Protein AF-0000000080981346 (afdb_homodimer)

InterPro domains:
  IPR002475 Bcl2-like [PS50062] (67-164)
  IPR026298 Bcl-2 family [PR01862] (96-108)
  IPR026298 Bcl-2 family [PR01862] (110-138)
  IPR026298 Bcl-2 family [PR01862] (139-163)
  IPR026298 Bcl-2 family [PTHR11256] (14-175)
  IPR026298 Bcl-2 family [cd06845] (30-168)
  IPR036834 Bcl-2-like superfamily [G3DSA:1.10.437.10] (8-171)
  IPR036834 Bcl-2-like superfamily [SSF56854] (4-158)
  IPR046371 Bcl-2, Bcl-2 homology region 1-3 [PF00452] (67-162)
  IPR046371 Bcl-2, Bcl-2 homology region 1-3 [SM00337] (67-162)

Structure (mmCIF, N/CA/C/O backbone):
data_AF-0000000080981346-model_v1
#
loop_
_entity.id
_entity.type
_entity.pdbx_description
1 polymer 'Bcl-2 Bcl-2 homology region 1-3 domain-containing protein'
#
loop_
_atom_site.group_PDB
_atom_site.id
_atom_site.type_symbol
_atom_site.label_atom_id
_atom_site.label_alt_id
_atom_site.label_comp_id
_atom_site.label_asym_id
_atom_site.label_entity_id
_atom_site.label_seq_id
_atom_site.pdbx_PDB_ins_code
_atom_site.Cartn_x
_atom_site.Cartn_y
_atom_site.Cartn_z
_atom_site.occupancy
_atom_site.B_iso_or_equiv
_atom_site.auth_seq_id
_atom_site.auth_comp_id
_atom_site.auth_asym_id
_atom_site.auth_atom_id
_atom_site.pdbx_PDB_model_num
ATOM 1 N N . MET A 1 1 ? -25.859 -46.781 -29.719 1 29.83 1 MET A N 1
ATOM 2 C CA . MET A 1 1 ? -26.188 -45.375 -29.547 1 29.83 1 MET A CA 1
ATOM 3 C C . MET A 1 1 ? -25.188 -44.688 -28.625 1 29.83 1 MET A C 1
ATOM 5 O O . MET A 1 1 ? -25 -45.125 -27.484 1 29.83 1 MET A O 1
ATOM 9 N N . ALA A 1 2 ? -24.062 -43.969 -29.141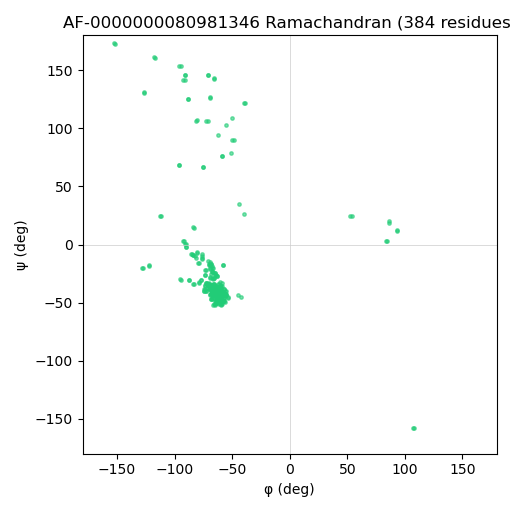 1 31.8 2 ALA A N 1
ATOM 10 C CA . ALA A 1 2 ? -22.859 -43.438 -28.5 1 31.8 2 ALA A CA 1
ATOM 11 C C . ALA A 1 2 ? -23.203 -42.375 -27.453 1 31.8 2 ALA A C 1
ATOM 13 O O . ALA A 1 2 ? -24.016 -41.5 -27.703 1 31.8 2 ALA A O 1
ATOM 14 N N . ALA A 1 3 ? -23.312 -42.719 -26.297 1 41.5 3 ALA A N 1
ATOM 15 C CA . ALA A 1 3 ? -23.734 -41.906 -25.172 1 41.5 3 ALA A CA 1
ATOM 16 C C . ALA A 1 3 ? -23.141 -40.5 -25.266 1 41.5 3 ALA A C 1
ATOM 18 O O . ALA A 1 3 ? -22.031 -40.312 -25.75 1 41.5 3 ALA A O 1
ATOM 19 N N . PRO A 1 4 ? -23.906 -39.5 -25.297 1 40.03 4 PRO A N 1
ATOM 20 C CA . PRO A 1 4 ? -23.531 -38.094 -25.516 1 40.03 4 PRO A CA 1
ATOM 21 C C . PRO A 1 4 ? -22.219 -37.719 -24.828 1 40.03 4 PRO A C 1
ATOM 23 O O . PRO A 1 4 ? -21.844 -38.344 -23.844 1 40.03 4 PRO A O 1
ATOM 26 N N . SER A 1 5 ? -21.141 -37.25 -25.391 1 39.91 5 SER A N 1
ATOM 27 C CA . SER A 1 5 ? -19.781 -36.812 -25.109 1 39.91 5 SER A CA 1
ATOM 28 C C . SER A 1 5 ? -19.734 -35.812 -23.969 1 39.91 5 SER A C 1
ATOM 30 O O . SER A 1 5 ? -20.5 -34.844 -23.969 1 39.91 5 SER A O 1
ATOM 32 N N . GLY A 1 6 ? -19.594 -35.969 -22.609 1 39.38 6 GLY A N 1
ATOM 33 C CA . GLY A 1 6 ? -19.641 -35.406 -21.266 1 39.38 6 GLY A CA 1
ATOM 34 C C . GLY A 1 6 ? -18.969 -34.031 -21.188 1 39.38 6 GLY A C 1
ATOM 35 O O . GLY A 1 6 ? -17.812 -33.938 -20.75 1 39.38 6 GLY A O 1
ATOM 36 N N . GLY A 1 7 ? -18.875 -33.031 -22 1 45.25 7 GLY A N 1
ATOM 37 C CA . GLY A 1 7 ? -18.5 -31.656 -22.219 1 45.25 7 GLY A CA 1
ATOM 38 C C . GLY A 1 7 ? -18.922 -30.75 -21.078 1 45.25 7 GLY A C 1
ATOM 39 O O . GLY A 1 7 ? -18.406 -29.625 -20.953 1 45.25 7 GLY A O 1
ATOM 40 N N . GLY A 1 8 ? -20.062 -30.75 -20.5 1 48.53 8 GLY A N 1
ATOM 41 C CA . GLY A 1 8 ? -20.703 -29.984 -19.453 1 48.53 8 GLY A CA 1
ATOM 42 C C . GLY A 1 8 ? -19.938 -30 -18.141 1 48.53 8 GLY A C 1
ATOM 43 O O . GLY A 1 8 ? -19.938 -29.031 -17.391 1 48.53 8 GLY A O 1
ATOM 44 N N . ASP A 1 9 ? -19.438 -31.094 -17.672 1 51.78 9 ASP A N 1
ATOM 45 C CA . ASP A 1 9 ? -18.734 -31.438 -16.438 1 51.78 9 ASP A CA 1
ATOM 46 C C . ASP A 1 9 ? -17.359 -30.766 -16.391 1 51.78 9 ASP A C 1
ATOM 48 O O . ASP A 1 9 ? -16.828 -30.5 -15.312 1 51.78 9 ASP A O 1
ATOM 52 N N . THR A 1 10 ? -16.859 -30.453 -17.609 1 58.56 10 THR A N 1
ATOM 53 C CA . THR A 1 10 ? -15.547 -29.812 -17.688 1 58.56 10 THR A CA 1
ATOM 54 C C . THR A 1 10 ? -15.609 -28.375 -17.172 1 58.56 10 THR A C 1
ATOM 56 O O . THR A 1 10 ? -14.672 -27.906 -16.531 1 58.56 10 THR A O 1
ATOM 59 N N . GLY A 1 11 ? -16.797 -27.734 -17.406 1 58.47 11 GLY A N 1
ATOM 60 C CA . GLY A 1 11 ? -16.969 -26.359 -16.953 1 58.47 11 GLY A CA 1
ATOM 61 C C . GLY A 1 11 ? -16.984 -26.234 -15.445 1 58.47 11 GLY A C 1
ATOM 62 O O . GLY A 1 11 ? -16.297 -25.375 -14.883 1 58.47 11 GLY A O 1
ATOM 63 N N . ILE A 1 12 ? -17.859 -27.078 -14.906 1 62.56 12 ILE A N 1
ATOM 64 C CA . ILE A 1 12 ? -17.938 -27.094 -13.445 1 62.56 12 ILE A CA 1
ATOM 65 C C . ILE A 1 12 ? -16.594 -27.453 -12.852 1 62.56 12 ILE A C 1
ATOM 67 O O . ILE A 1 12 ? -16.141 -26.859 -11.875 1 62.56 12 ILE A O 1
ATOM 71 N N . GLY A 1 13 ? -16.047 -28.328 -13.664 1 79.38 13 GLY A N 1
ATOM 72 C CA . GLY A 1 13 ? -14.734 -28.766 -13.211 1 79.38 13 GLY A CA 1
ATOM 73 C C . GLY A 1 13 ? -13.688 -27.672 -13.258 1 79.38 13 GLY A C 1
ATOM 74 O O . GLY A 1 13 ? -12.93 -27.5 -12.297 1 79.38 13 GLY A O 1
ATOM 75 N N . ASN A 1 14 ? -13.828 -26.906 -14.281 1 88.38 14 ASN A N 1
ATOM 76 C CA . ASN A 1 14 ? -12.867 -25.828 -14.422 1 88.38 14 ASN A CA 1
ATOM 77 C C . ASN A 1 14 ? -13.117 -24.719 -13.391 1 88.38 14 ASN A C 1
ATOM 79 O O . ASN A 1 14 ? -12.172 -24.125 -12.883 1 88.38 14 ASN A O 1
ATOM 83 N N . ASP A 1 15 ? -14.391 -24.531 -13.078 1 90.69 15 ASP A N 1
ATOM 84 C CA . ASP A 1 15 ? -14.727 -23.484 -12.109 1 90.69 15 ASP A CA 1
ATOM 85 C C . ASP A 1 15 ? -14.188 -23.844 -10.719 1 90.69 15 ASP A C 1
ATOM 87 O O . ASP A 1 15 ? -13.711 -22.969 -9.992 1 90.69 15 ASP A O 1
ATOM 91 N N . GLN A 1 16 ? -14.305 -25.031 -10.414 1 90.25 16 GLN A N 1
ATOM 92 C CA . GLN A 1 16 ? -13.805 -25.484 -9.117 1 90.25 16 GLN A CA 1
ATOM 93 C C . GLN A 1 16 ? -12.281 -25.375 -9.062 1 90.25 16 GLN A C 1
ATOM 95 O O . GLN A 1 16 ? -11.719 -25.016 -8.023 1 90.25 16 GLN A O 1
ATOM 100 N N . ILE A 1 17 ? -11.703 -25.766 -10.133 1 93.56 17 ILE A N 1
ATOM 101 C CA . ILE A 1 17 ? -10.242 -25.688 -10.219 1 93.56 17 ILE A CA 1
ATOM 102 C C . ILE A 1 17 ? -9.797 -24.234 -10.078 1 93.56 17 ILE A C 1
ATOM 104 O O . ILE A 1 17 ? -8.859 -23.938 -9.328 1 93.56 17 ILE A O 1
ATOM 108 N N . LEU A 1 18 ? -10.484 -23.344 -10.695 1 94.5 18 LEU A N 1
ATOM 109 C CA . LEU A 1 18 ? -10.133 -21.938 -10.633 1 94.5 18 LEU A CA 1
ATOM 110 C C . LEU A 1 18 ? -10.406 -21.375 -9.242 1 94.5 18 LEU A C 1
ATOM 112 O O . LEU A 1 18 ? -9.633 -20.547 -8.734 1 94.5 18 LEU A O 1
ATOM 116 N N . ALA A 1 19 ? -11.461 -21.781 -8.625 1 92.12 19 ALA A N 1
ATOM 117 C CA . ALA A 1 19 ? -11.82 -21.312 -7.289 1 92.12 19 ALA A CA 1
ATOM 118 C C . ALA A 1 19 ? -10.758 -21.703 -6.266 1 92.12 19 ALA A C 1
ATOM 120 O O . ALA A 1 19 ? -10.312 -20.875 -5.477 1 92.12 19 ALA A O 1
ATOM 121 N N . LEU A 1 20 ? -10.375 -22.891 -6.336 1 93.25 20 LEU A N 1
ATOM 122 C CA . LEU A 1 20 ? -9.352 -23.344 -5.398 1 93.25 20 LEU A CA 1
ATOM 123 C C . LEU A 1 20 ? -8.008 -22.688 -5.699 1 93.25 20 LEU A C 1
ATOM 125 O O . LEU A 1 20 ? -7.289 -22.297 -4.781 1 93.25 20 LEU A O 1
ATOM 129 N N . GLY A 1 21 ? -7.672 -22.625 -6.969 1 95.38 21 GLY A N 1
ATOM 130 C CA . GLY A 1 21 ? -6.438 -21.953 -7.324 1 95.38 21 GLY A CA 1
ATOM 131 C C . GLY A 1 21 ? -6.375 -20.516 -6.812 1 95.38 21 GLY A C 1
ATOM 132 O O . GLY A 1 21 ? -5.348 -20.094 -6.289 1 95.38 21 GLY A O 1
ATOM 133 N N . SER A 1 22 ? -7.465 -19.828 -6.945 1 94.75 22 SER A N 1
ATOM 134 C CA . SER A 1 22 ? -7.551 -18.453 -6.465 1 94.75 22 SER A CA 1
ATOM 135 C C . SER A 1 22 ? -7.406 -18.391 -4.949 1 94.75 22 SER A C 1
ATOM 137 O O . SER A 1 22 ? -6.699 -17.516 -4.426 1 94.75 22 SER A O 1
ATOM 139 N N . ALA A 1 23 ? -8.023 -19.25 -4.27 1 93.25 23 ALA A N 1
ATOM 140 C CA . ALA A 1 23 ? -7.949 -19.297 -2.812 1 93.25 23 ALA A CA 1
ATOM 141 C C . ALA A 1 23 ? -6.523 -19.578 -2.346 1 93.25 23 ALA A C 1
ATOM 143 O O . ALA A 1 23 ? -6.039 -18.969 -1.396 1 93.25 23 ALA A O 1
ATOM 144 N N . LEU A 1 24 ? -5.914 -20.516 -3.018 1 94.19 24 LEU A N 1
ATOM 145 C CA . LEU A 1 24 ? -4.543 -20.859 -2.678 1 94.19 24 LEU A CA 1
ATOM 146 C C . LEU A 1 24 ? -3.604 -19.688 -2.908 1 94.19 24 LEU A C 1
ATOM 148 O O . LEU A 1 24 ? -2.773 -19.375 -2.051 1 94.19 24 LEU A O 1
ATOM 152 N N . LEU A 1 25 ? -3.762 -19.109 -4.066 1 96.06 25 LEU A N 1
ATOM 153 C CA . LEU A 1 25 ? -2.91 -17.953 -4.387 1 96.06 25 LEU A CA 1
ATOM 154 C C . LEU A 1 25 ? -3.178 -16.797 -3.432 1 96.06 25 LEU A C 1
ATOM 156 O O . LEU A 1 25 ? -2.242 -16.141 -2.969 1 96.06 25 LEU A O 1
ATOM 160 N N . ASN A 1 26 ? -4.426 -16.531 -3.066 1 93.62 26 ASN A N 1
ATOM 161 C CA . ASN A 1 26 ? -4.777 -15.492 -2.102 1 93.62 26 ASN A CA 1
ATOM 162 C C . ASN A 1 26 ? -4.109 -15.734 -0.75 1 93.62 26 ASN A C 1
ATOM 164 O O . ASN A 1 26 ? -3.514 -14.828 -0.176 1 93.62 26 ASN A O 1
ATOM 168 N N . ASN A 1 27 ? -4.238 -16.906 -0.321 1 91.25 27 ASN A N 1
ATOM 169 C CA . ASN A 1 27 ? -3.631 -17.25 0.957 1 91.25 27 ASN A CA 1
ATOM 170 C C . ASN A 1 27 ? -2.111 -17.125 0.911 1 91.25 27 ASN A C 1
ATOM 172 O O . ASN A 1 27 ? -1.499 -16.625 1.855 1 91.25 27 ASN A O 1
ATOM 176 N N . PHE A 1 28 ? -1.567 -17.578 -0.151 1 94.75 28 PHE A N 1
ATOM 177 C CA . PHE A 1 28 ? -0.125 -17.516 -0.352 1 94.75 28 PHE A CA 1
ATOM 178 C C . PHE A 1 28 ? 0.363 -16.078 -0.313 1 94.75 28 PHE A C 1
ATOM 180 O O . PHE A 1 28 ? 1.269 -15.742 0.454 1 94.75 28 PHE A O 1
ATOM 187 N N . VAL A 1 29 ? -0.275 -15.281 -1.095 1 94.19 29 VAL A N 1
ATOM 188 C CA . VAL A 1 29 ? 0.107 -13.875 -1.229 1 94.19 29 VAL A CA 1
ATOM 189 C C . VAL A 1 29 ? -0.124 -13.148 0.095 1 94.19 29 VAL A C 1
ATOM 191 O O . VAL A 1 29 ? 0.737 -12.391 0.554 1 94.19 29 VAL A O 1
ATOM 194 N N . TYR A 1 30 ? -1.231 -13.438 0.677 1 89.81 30 TYR A N 1
ATOM 195 C CA . TYR A 1 30 ? -1.577 -12.758 1.924 1 89.81 30 TYR A CA 1
ATOM 196 C C . TYR A 1 30 ? -0.531 -13.031 2.998 1 89.81 30 TYR A C 1
ATOM 198 O O . TYR A 1 30 ? -0.042 -12.102 3.645 1 89.81 30 TYR A O 1
ATOM 206 N N . GLU A 1 31 ? -0.159 -14.25 3.113 1 88.38 31 GLU A N 1
ATOM 207 C CA . GLU A 1 31 ? 0.808 -14.633 4.141 1 88.38 31 GLU A CA 1
ATOM 208 C C . GLU A 1 31 ? 2.174 -14.008 3.869 1 88.38 31 GLU A C 1
ATOM 210 O O . GLU A 1 31 ? 2.838 -13.531 4.789 1 88.38 31 GLU A O 1
ATOM 215 N N . ARG A 1 32 ? 2.48 -13.977 2.734 1 89.5 32 ARG A N 1
ATOM 216 C CA . ARG A 1 32 ? 3.799 -13.445 2.398 1 89.5 32 ARG A CA 1
ATOM 217 C C . ARG A 1 32 ? 3.836 -11.93 2.545 1 89.5 32 ARG A C 1
ATOM 219 O O . ARG A 1 32 ? 4.836 -11.367 3 1 89.5 32 ARG A O 1
ATOM 226 N N . VAL A 1 33 ? 2.775 -11.305 2.18 1 87.56 33 VAL A N 1
ATOM 227 C CA . VAL A 1 33 ? 2.674 -9.859 2.35 1 87.56 33 VAL A CA 1
ATOM 228 C C . VAL A 1 33 ? 2.713 -9.508 3.834 1 87.56 33 VAL A C 1
ATOM 230 O O . VAL A 1 33 ? 3.377 -8.547 4.234 1 87.56 33 VAL A O 1
ATOM 233 N N . ARG A 1 34 ? 2.014 -10.273 4.609 1 84.75 34 ARG A N 1
ATOM 234 C CA . ARG A 1 34 ? 1.997 -10.055 6.051 1 84.75 34 ARG A CA 1
ATOM 235 C C . ARG A 1 34 ? 3.398 -10.188 6.641 1 84.75 34 ARG A C 1
ATOM 237 O O . ARG A 1 34 ? 3.814 -9.359 7.453 1 84.75 34 ARG A O 1
ATOM 244 N N . ARG A 1 35 ? 4.141 -11.062 6.164 1 81.5 35 ARG A N 1
ATOM 245 C CA . ARG A 1 35 ? 5.496 -11.297 6.652 1 81.5 35 ARG A CA 1
ATOM 246 C C . ARG A 1 35 ? 6.434 -10.18 6.207 1 81.5 35 ARG A C 1
ATOM 248 O O . ARG A 1 35 ? 7.324 -9.766 6.953 1 81.5 35 ARG A O 1
ATOM 255 N N . HIS A 1 36 ? 6.203 -9.828 5.043 1 78.5 36 HIS A N 1
ATOM 256 C CA . HIS A 1 36 ? 7.039 -8.766 4.496 1 78.5 36 HIS A CA 1
ATOM 257 C C . HIS A 1 36 ? 6.805 -7.449 5.23 1 78.5 36 HIS A C 1
ATOM 259 O O . HIS A 1 36 ? 7.738 -6.668 5.43 1 78.5 36 HIS A O 1
ATOM 265 N N . ARG A 1 37 ? 5.594 -7.211 5.555 1 74.81 37 ARG A N 1
ATOM 266 C CA . ARG A 1 37 ? 5.219 -6.004 6.285 1 74.81 37 ARG A CA 1
ATOM 267 C C . ARG A 1 37 ? 5.918 -5.949 7.641 1 74.81 37 ARG A C 1
ATOM 269 O O . ARG A 1 37 ? 6.301 -4.871 8.102 1 74.81 37 ARG A O 1
ATOM 276 N N . ASP A 1 38 ? 6.152 -6.988 8.211 1 70.31 38 ASP A N 1
ATOM 277 C CA . ASP A 1 38 ? 6.777 -7.094 9.523 1 70.31 38 ASP A CA 1
ATOM 278 C C . ASP A 1 38 ? 8.281 -6.848 9.438 1 70.31 38 ASP A C 1
ATOM 280 O O . ASP A 1 38 ? 8.93 -6.57 10.453 1 70.31 38 ASP A O 1
ATOM 284 N N . GLY A 1 39 ? 8.719 -6.773 8.172 1 67.81 39 GLY A N 1
ATOM 285 C CA . GLY A 1 39 ? 10.156 -6.633 8.008 1 67.81 39 GLY A CA 1
ATOM 286 C C . GLY A 1 39 ? 10.609 -5.191 7.914 1 67.81 39 GLY A C 1
ATOM 287 O O . GLY A 1 39 ? 9.883 -4.336 7.406 1 67.81 39 GLY A O 1
ATOM 288 N N . ASP A 1 40 ? 11.688 -4.809 8.461 1 64.06 40 ASP A N 1
ATOM 289 C CA . ASP A 1 40 ? 12.273 -3.473 8.539 1 64.06 40 ASP A CA 1
ATOM 290 C C . ASP A 1 40 ? 12.766 -3.01 7.164 1 64.06 40 ASP A C 1
ATOM 292 O O . ASP A 1 40 ? 12.859 -1.808 6.91 1 64.06 40 ASP A O 1
ATOM 296 N N . GLY A 1 41 ? 12.953 -3.91 6.344 1 69.06 41 GLY A N 1
ATOM 297 C CA . GLY A 1 41 ? 13.539 -3.559 5.059 1 69.06 41 GLY A CA 1
ATOM 298 C C . GLY A 1 41 ? 12.633 -2.693 4.207 1 69.06 41 GLY A C 1
ATOM 299 O O . GLY A 1 41 ? 13.086 -1.729 3.586 1 69.06 41 GLY A O 1
ATOM 300 N N . ASP A 1 42 ? 11.484 -2.898 4.301 1 71.94 42 ASP A N 1
ATOM 301 C CA . ASP A 1 42 ? 10.523 -2.176 3.463 1 71.94 42 ASP A CA 1
ATOM 302 C C . ASP A 1 42 ? 10.367 -0.731 3.934 1 71.94 42 ASP A C 1
ATOM 304 O O . ASP A 1 42 ? 10.211 0.179 3.115 1 71.94 42 ASP A O 1
ATOM 308 N N . ALA A 1 43 ? 10.453 -0.571 5.168 1 74.5 43 ALA A N 1
ATOM 309 C CA . ALA A 1 43 ? 10.375 0.776 5.727 1 74.5 43 ALA A CA 1
ATOM 310 C C . ALA A 1 43 ? 11.539 1.641 5.238 1 74.5 43 ALA A C 1
ATOM 312 O O . ALA A 1 43 ? 11.352 2.816 4.918 1 74.5 43 ALA A O 1
ATOM 313 N N . GLU A 1 44 ? 12.695 1.06 5.195 1 75.38 44 GLU A N 1
ATOM 314 C CA . GLU A 1 44 ? 13.875 1.789 4.742 1 75.38 44 GLU A CA 1
ATOM 315 C C . GLU A 1 44 ? 13.75 2.182 3.273 1 75.38 44 GLU A C 1
ATOM 317 O O . GLU A 1 44 ? 14.156 3.279 2.883 1 75.38 44 GLU A O 1
ATOM 322 N N . VAL A 1 45 ? 13.203 1.349 2.617 1 74.19 45 VAL A N 1
ATOM 323 C CA . VAL A 1 45 ? 13.016 1.603 1.192 1 74.19 45 VAL A CA 1
ATOM 324 C C . VAL A 1 45 ? 12.023 2.744 0.993 1 74.19 45 VAL A C 1
ATOM 326 O O . VAL A 1 45 ? 12.258 3.646 0.187 1 74.19 45 VAL A O 1
ATOM 329 N N . THR A 1 46 ? 11 2.707 1.753 1 77.94 46 THR A N 1
ATOM 330 C CA . THR A 1 46 ? 9.984 3.756 1.667 1 77.94 46 THR A CA 1
ATOM 331 C C . THR A 1 46 ? 10.586 5.113 2.033 1 77.94 46 THR A C 1
ATOM 333 O O . THR A 1 46 ? 10.352 6.105 1.343 1 77.94 46 THR A O 1
ATOM 336 N N . ARG A 1 47 ? 11.375 5.125 3.059 1 80.25 47 ARG A N 1
ATOM 337 C CA . ARG A 1 47 ? 11.992 6.367 3.506 1 80.25 47 ARG A CA 1
ATOM 338 C C . ARG A 1 47 ? 12.906 6.938 2.43 1 80.25 47 ARG A C 1
ATOM 340 O O . ARG A 1 47 ? 12.898 8.148 2.174 1 80.25 47 ARG A O 1
ATOM 347 N N . SER A 1 48 ? 13.641 6.043 1.838 1 80.56 48 SER A N 1
ATOM 348 C CA . SER A 1 48 ? 14.562 6.465 0.79 1 80.56 48 SER A CA 1
ATOM 349 C C . SER A 1 48 ? 13.812 7.027 -0.414 1 80.56 48 SER A C 1
ATOM 351 O O . SER A 1 48 ? 14.25 8.008 -1.022 1 80.56 48 SER A O 1
ATOM 353 N N . GLN A 1 49 ? 12.742 6.465 -0.661 1 80.06 49 GLN A N 1
ATOM 354 C CA . GLN A 1 49 ? 11.953 6.879 -1.815 1 80.06 49 GLN A CA 1
ATOM 355 C C . GLN A 1 49 ? 11.281 8.227 -1.568 1 80.06 49 GLN A C 1
ATOM 357 O O . GLN A 1 49 ? 10.938 8.938 -2.514 1 80.06 49 GLN A O 1
ATOM 362 N N . LEU A 1 50 ? 11.055 8.516 -0.277 1 83.56 50 LEU A N 1
ATOM 363 C CA . LEU A 1 50 ? 10.445 9.789 0.072 1 83.56 50 LEU A CA 1
ATOM 364 C C . LEU A 1 50 ? 11.484 10.898 0.143 1 83.56 50 LEU A C 1
ATOM 366 O O . LEU A 1 50 ? 11.18 12.023 0.531 1 83.56 50 LEU A O 1
ATOM 370 N N . GLY A 1 51 ? 12.656 10.633 -0.392 1 75.56 51 GLY A N 1
ATOM 371 C CA . GLY A 1 51 ? 13.711 11.633 -0.482 1 75.56 51 GLY A CA 1
ATOM 372 C C . GLY A 1 51 ? 14.562 11.719 0.769 1 75.56 51 GLY A C 1
ATOM 373 O O . GLY A 1 51 ? 15.344 12.656 0.933 1 75.56 51 GLY A O 1
ATOM 374 N N . GLY A 1 52 ? 14.531 10.734 1.521 1 66.31 52 GLY A N 1
ATOM 375 C CA . GLY A 1 52 ? 15.398 10.734 2.688 1 66.31 52 GLY A CA 1
ATOM 376 C C . GLY A 1 52 ? 15.25 11.977 3.539 1 66.31 52 GLY A C 1
ATOM 377 O O . GLY A 1 52 ? 16.219 12.469 4.117 1 66.31 52 GLY A O 1
ATOM 378 N N . VAL A 1 53 ? 14.07 12.688 3.488 1 66.06 53 VAL A N 1
ATOM 379 C CA . VAL A 1 53 ? 13.883 13.945 4.199 1 66.06 53 VAL A CA 1
ATOM 380 C C . VAL A 1 53 ? 14.102 13.734 5.695 1 66.06 53 VAL A C 1
ATOM 382 O O . VAL A 1 53 ? 13.266 13.125 6.371 1 66.06 53 VAL A O 1
ATOM 385 N N . GLU A 1 54 ? 15.336 13.648 5.938 1 75.5 54 GLU A N 1
ATOM 386 C CA . GLU A 1 54 ? 15.68 13.484 7.348 1 75.5 54 GLU A CA 1
ATOM 387 C C . GLU A 1 54 ? 15.844 14.836 8.031 1 75.5 54 GLU A C 1
ATOM 389 O O . GLU A 1 54 ? 16.391 15.773 7.449 1 75.5 54 GLU A O 1
ATOM 394 N N . LEU A 1 55 ? 15.078 14.977 9.109 1 85.94 55 LEU A N 1
ATOM 395 C CA . LEU A 1 55 ? 15.227 16.156 9.961 1 85.94 55 LEU A CA 1
ATOM 396 C C . LEU A 1 55 ? 16.531 16.094 10.742 1 85.94 55 LEU A C 1
ATOM 398 O O . LEU A 1 55 ? 16.688 15.266 11.641 1 85.94 55 LEU A O 1
ATOM 402 N N . CYS A 1 56 ? 17.547 16.938 10.336 1 82.19 56 CYS A N 1
ATOM 403 C CA . CYS A 1 56 ? 18.875 16.891 10.945 1 82.19 56 CYS A CA 1
ATOM 404 C C . CYS A 1 56 ? 18.984 17.922 12.07 1 82.19 56 CYS A C 1
ATOM 406 O O . CYS A 1 56 ? 19.719 17.703 13.031 1 82.19 56 CYS A O 1
ATOM 408 N N . ASP A 1 57 ? 18.266 19.047 11.977 1 90.19 57 ASP A N 1
ATOM 409 C CA . ASP A 1 57 ? 18.281 20.062 13.016 1 90.19 57 ASP A CA 1
ATOM 410 C C . ASP A 1 57 ? 17.594 19.578 14.281 1 90.19 57 ASP A C 1
ATOM 412 O O . ASP A 1 57 ? 16.453 19.109 14.227 1 90.19 57 ASP A O 1
ATOM 416 N N . PRO A 1 58 ? 18.328 19.703 15.359 1 90.81 58 PRO A N 1
ATOM 417 C CA . PRO A 1 58 ? 17.766 19.234 16.625 1 90.81 58 PRO A CA 1
ATOM 418 C C . PRO A 1 58 ? 16.422 19.891 16.938 1 90.81 58 PRO A C 1
ATOM 420 O O . PRO A 1 58 ? 15.531 19.25 17.5 1 90.81 58 PRO A O 1
ATOM 423 N N . SER A 1 59 ? 16.344 21.156 16.656 1 90.62 59 SER A N 1
ATOM 424 C CA . SER A 1 59 ? 15.078 21.844 16.906 1 90.62 59 SER A CA 1
ATOM 425 C C . SER A 1 59 ? 13.945 21.234 16.078 1 90.62 59 SER A C 1
ATOM 427 O O . SER A 1 59 ? 12.82 21.094 16.562 1 90.62 59 SER A O 1
ATOM 429 N N . HIS A 1 60 ? 14.242 20.875 14.891 1 91.31 60 HIS A N 1
ATOM 430 C CA . HIS A 1 60 ? 13.25 20.266 14.016 1 91.31 60 HIS A CA 1
ATOM 431 C C . HIS A 1 60 ? 12.875 18.859 14.484 1 91.31 60 HIS A C 1
ATOM 433 O O . HIS A 1 60 ? 11.719 18.453 14.367 1 91.31 60 HIS A O 1
ATOM 439 N N . LYS A 1 61 ? 13.859 18.172 15.031 1 92.31 61 LYS A N 1
ATOM 440 C CA . LYS A 1 61 ? 13.617 16.828 15.547 1 92.31 61 LYS A CA 1
ATOM 441 C C . LYS A 1 61 ? 12.68 16.859 16.75 1 92.31 61 LYS A C 1
ATOM 443 O O . LYS A 1 61 ? 11.797 16.016 16.891 1 92.31 61 LYS A O 1
ATOM 448 N N . ARG A 1 62 ? 12.906 17.875 17.578 1 92.56 62 ARG A N 1
ATOM 449 C CA . ARG A 1 62 ? 12.039 18.031 18.734 1 92.56 62 ARG A CA 1
ATOM 450 C C . ARG A 1 62 ? 10.609 18.359 18.312 1 92.56 62 ARG A C 1
ATOM 452 O O . ARG A 1 62 ? 9.648 17.859 18.891 1 92.56 62 ARG A O 1
ATOM 459 N N . LEU A 1 63 ? 10.555 19.203 17.344 1 93.38 63 LEU A N 1
ATOM 460 C CA . LEU A 1 63 ? 9.25 19.547 16.781 1 93.38 63 LEU A CA 1
ATOM 461 C C . LEU A 1 63 ? 8.547 18.297 16.234 1 93.38 63 LEU A C 1
ATOM 463 O O . LEU A 1 63 ? 7.359 18.094 16.484 1 93.38 63 LEU A O 1
ATOM 467 N N . ALA A 1 64 ? 9.234 17.453 15.555 1 93.69 64 ALA A N 1
ATOM 468 C CA . ALA A 1 64 ? 8.711 16.219 15.008 1 93.69 64 ALA A CA 1
ATOM 469 C C . ALA A 1 64 ? 8.219 15.289 16.125 1 93.69 64 ALA A C 1
ATOM 471 O O . ALA A 1 64 ? 7.164 14.664 16 1 93.69 64 ALA A O 1
ATOM 472 N N . GLN A 1 65 ? 8.977 15.273 17.156 1 92.88 65 GLN A N 1
ATOM 473 C CA . GLN A 1 65 ? 8.602 14.445 18.297 1 92.88 65 GLN A CA 1
ATOM 474 C C . GLN A 1 65 ? 7.309 14.938 18.938 1 92.88 65 GLN A C 1
ATOM 476 O O . GLN A 1 65 ? 6.457 14.141 19.328 1 92.88 65 GLN A O 1
ATOM 481 N N . CYS A 1 66 ? 7.23 16.234 19.016 1 92.69 66 CYS A N 1
ATOM 482 C CA . CYS A 1 66 ? 6.012 16.828 19.547 1 92.69 66 CYS A CA 1
ATOM 483 C C . CYS A 1 66 ? 4.801 16.453 18.703 1 92.69 66 CYS A C 1
ATOM 485 O O . CYS A 1 66 ? 3.766 16.047 19.25 1 92.69 66 CYS A O 1
ATOM 487 N N . LEU A 1 67 ? 4.945 16.484 17.453 1 94.38 67 LEU A N 1
ATOM 488 C CA . LEU A 1 67 ? 3.865 16.125 16.547 1 94.38 67 LEU A CA 1
ATOM 489 C C . LEU A 1 67 ? 3.449 14.664 16.75 1 94.38 67 LEU A C 1
ATOM 491 O O . LEU A 1 67 ? 2.256 14.352 16.766 1 94.38 67 LEU A O 1
ATOM 495 N N . GLN A 1 68 ? 4.414 13.789 16.922 1 94.25 68 GLN A N 1
ATOM 496 C CA . GLN A 1 68 ? 4.129 12.375 17.141 1 94.25 68 GLN A CA 1
ATOM 497 C C . GLN A 1 68 ? 3.35 12.164 18.438 1 94.25 68 GLN A C 1
ATOM 499 O O . GLN A 1 68 ? 2.434 11.344 18.484 1 94.25 68 GLN A O 1
ATOM 504 N N . GLN A 1 69 ? 3.715 12.945 19.406 1 92.5 69 GLN A N 1
ATOM 505 C CA . GLN A 1 69 ? 3.025 12.836 20.688 1 92.5 69 GLN A CA 1
ATOM 506 C C . GLN A 1 69 ? 1.57 13.281 20.578 1 92.5 69 GLN A C 1
ATOM 508 O O . GLN A 1 69 ? 0.672 12.648 21.125 1 92.5 69 GLN A O 1
ATOM 513 N N . ILE A 1 70 ? 1.412 14.32 19.891 1 92.81 70 ILE A N 1
ATOM 514 C CA . ILE A 1 70 ? 0.052 14.797 19.656 1 92.81 70 ILE A CA 1
ATOM 515 C C . ILE A 1 70 ? -0.741 13.742 18.891 1 92.81 70 ILE A C 1
ATOM 517 O O . ILE A 1 70 ? -1.883 13.438 19.234 1 92.81 70 ILE A O 1
ATOM 521 N N . GLY A 1 71 ? -0.12 13.195 17.922 1 94.25 71 GLY A N 1
ATOM 522 C CA . GLY A 1 71 ? -0.75 12.117 17.172 1 94.25 71 GLY A CA 1
ATOM 523 C C . GLY A 1 71 ? -1.154 10.945 18.047 1 94.25 71 GLY A C 1
ATOM 524 O O . GLY A 1 71 ? -2.238 10.383 17.875 1 94.25 71 GLY A O 1
ATOM 525 N N . ASP A 1 72 ? -0.302 10.594 18.938 1 93 72 ASP A N 1
ATOM 526 C CA . ASP A 1 72 ? -0.601 9.508 19.875 1 93 72 ASP A CA 1
ATOM 527 C C . ASP A 1 72 ? -1.863 9.805 20.672 1 93 72 ASP A C 1
ATOM 529 O O . ASP A 1 72 ? -2.703 8.93 20.875 1 93 72 ASP A O 1
ATOM 533 N N . GLU A 1 73 ? -1.903 11.016 21.078 1 91.38 73 GLU A N 1
ATOM 534 C CA . GLU A 1 73 ? -3.072 11.422 21.859 1 91.38 73 GLU A CA 1
ATOM 535 C C . GLU A 1 73 ? -4.344 11.359 21.016 1 91.38 73 GLU A C 1
ATOM 537 O O . GLU A 1 73 ? -5.379 10.883 21.484 1 91.38 73 GLU A O 1
ATOM 542 N N . LEU A 1 74 ? -4.273 11.773 19.875 1 94.19 74 LEU A N 1
ATOM 543 C CA . LEU A 1 74 ? -5.434 11.797 18.984 1 94.19 74 LEU A CA 1
ATOM 544 C C . LEU A 1 74 ? -5.867 10.375 18.625 1 94.19 74 LEU A C 1
ATOM 546 O O . LEU A 1 74 ? -7.059 10.117 18.453 1 94.19 74 LEU A O 1
ATOM 550 N N . ASP A 1 75 ? -4.926 9.453 18.609 1 93.06 75 ASP A N 1
ATOM 551 C CA . ASP A 1 75 ? -5.227 8.047 18.328 1 93.06 75 ASP A CA 1
ATOM 552 C C . ASP A 1 75 ? -6.113 7.445 19.406 1 93.06 75 ASP A C 1
ATOM 554 O O . ASP A 1 75 ? -6.824 6.469 19.172 1 93.06 75 ASP A O 1
ATOM 558 N N . GLY A 1 76 ? -6.004 8.055 20.516 1 91.88 76 GLY A N 1
ATOM 559 C CA . GLY A 1 76 ? -6.762 7.531 21.641 1 91.88 76 GLY A CA 1
ATOM 560 C C . GLY A 1 76 ? -8.195 8.023 21.672 1 91.88 76 GLY A C 1
ATOM 561 O O . GLY A 1 76 ? -9 7.547 22.484 1 91.88 76 GLY A O 1
ATOM 562 N N . ASN A 1 77 ? -8.516 8.938 20.859 1 93.31 77 ASN A N 1
ATOM 563 C CA . ASN A 1 77 ? -9.867 9.477 20.797 1 93.31 77 ASN A CA 1
ATOM 564 C C . ASN A 1 77 ? -10.797 8.578 19.984 1 93.31 77 ASN A C 1
ATOM 566 O O . ASN A 1 77 ? -10.773 8.609 18.75 1 93.31 77 ASN A O 1
ATOM 570 N N . THR A 1 78 ? -11.719 7.836 20.578 1 92.06 78 THR A N 1
ATOM 571 C CA . THR A 1 78 ? -12.555 6.82 19.938 1 92.06 78 THR A CA 1
ATOM 572 C C . THR A 1 78 ? -13.539 7.461 18.969 1 92.06 78 THR A C 1
ATOM 574 O O . THR A 1 78 ? -13.781 6.934 17.875 1 92.06 78 THR A O 1
ATOM 577 N N . GLN A 1 79 ? -14.094 8.531 19.422 1 92.56 79 GLN A N 1
ATOM 578 C CA . GLN A 1 79 ? -15.039 9.219 18.562 1 92.56 79 GLN A CA 1
ATOM 579 C C . GLN A 1 79 ? -14.367 9.641 17.25 1 92.56 79 GLN A C 1
ATOM 581 O O . GLN A 1 79 ? -14.938 9.453 16.172 1 92.56 79 GLN A O 1
ATOM 586 N N . LEU A 1 80 ? -13.211 10.211 17.375 1 94.56 80 LEU A N 1
ATOM 587 C CA . LEU A 1 80 ? -12.461 10.664 16.203 1 94.56 80 LEU A CA 1
ATOM 588 C C . LEU A 1 80 ? -12.133 9.492 15.281 1 94.56 80 LEU A C 1
ATOM 590 O O . LEU A 1 80 ? -12.32 9.586 14.07 1 94.56 80 LEU A O 1
ATOM 594 N N . GLN A 1 81 ? -11.727 8.422 15.844 1 93.38 81 GLN A N 1
ATOM 595 C CA . GLN A 1 81 ? -11.375 7.242 15.055 1 93.38 81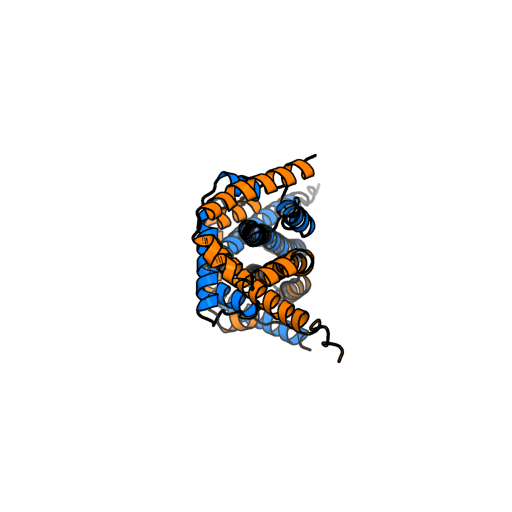 GLN A CA 1
ATOM 596 C C . GLN A 1 81 ? -12.602 6.684 14.336 1 93.38 81 GLN A C 1
ATOM 598 O O . GLN A 1 81 ? -12.508 6.242 13.195 1 93.38 81 GLN A O 1
ATOM 603 N N . GLY A 1 82 ? -13.734 6.691 15.047 1 93.25 82 GLY A N 1
ATOM 604 C CA . GLY A 1 82 ? -14.969 6.254 14.414 1 93.25 82 GLY A CA 1
ATOM 605 C C . GLY A 1 82 ? -15.305 7.043 13.172 1 93.25 82 GLY A C 1
ATOM 606 O O . GLY A 1 82 ? -15.734 6.473 12.164 1 93.25 82 GLY A O 1
ATOM 607 N N . MET A 1 83 ? -15.047 8.344 13.188 1 93.25 83 MET A N 1
ATOM 608 C CA . MET A 1 83 ? -15.344 9.203 12.047 1 93.25 83 MET A CA 1
ATOM 609 C C . MET A 1 83 ? -14.336 8.977 10.922 1 93.25 83 MET A C 1
ATOM 611 O O . MET A 1 83 ? -14.719 8.922 9.75 1 93.25 83 MET A O 1
ATOM 615 N N . LEU A 1 84 ? -13.141 8.812 11.289 1 94.12 84 LEU A N 1
ATOM 616 C CA . LEU A 1 84 ? -12.062 8.648 10.312 1 94.12 84 LEU A CA 1
ATOM 617 C C . LEU A 1 84 ? -12.242 7.359 9.523 1 94.12 84 LEU A C 1
ATOM 619 O O . LEU A 1 84 ? -11.812 7.27 8.367 1 94.12 84 LEU A O 1
ATOM 623 N N . ASN A 1 85 ? -12.93 6.406 10.164 1 90.81 85 ASN A N 1
ATOM 624 C CA . ASN A 1 85 ? -13.125 5.105 9.531 1 90.81 85 ASN A CA 1
ATOM 625 C C . ASN A 1 85 ? -14.438 5.059 8.742 1 90.81 85 ASN A C 1
ATOM 627 O O . ASN A 1 85 ? -14.742 4.047 8.109 1 90.81 85 ASN A O 1
ATOM 631 N N . ASP A 1 86 ? -15.047 6.16 8.742 1 92.44 86 ASP A N 1
ATOM 632 C CA . ASP A 1 86 ? -16.297 6.215 7.988 1 92.44 86 ASP A CA 1
ATOM 633 C C . ASP A 1 86 ? -16.031 6.031 6.492 1 92.44 86 ASP A C 1
ATOM 635 O O . ASP A 1 86 ? -15.078 6.578 5.949 1 92.44 86 ASP A O 1
ATOM 639 N N . SER A 1 87 ? -16.984 5.309 5.836 1 89.31 87 SER A N 1
ATOM 640 C CA . SER A 1 87 ? -16.828 4.984 4.422 1 89.31 87 SER A CA 1
ATOM 641 C C . SER A 1 87 ? -16.969 6.23 3.553 1 89.31 87 SER A C 1
ATOM 643 O O . SER A 1 87 ? -16.5 6.246 2.406 1 89.31 87 SER A O 1
ATOM 645 N N . ALA A 1 88 ? -17.516 7.297 4.07 1 90.12 88 ALA A 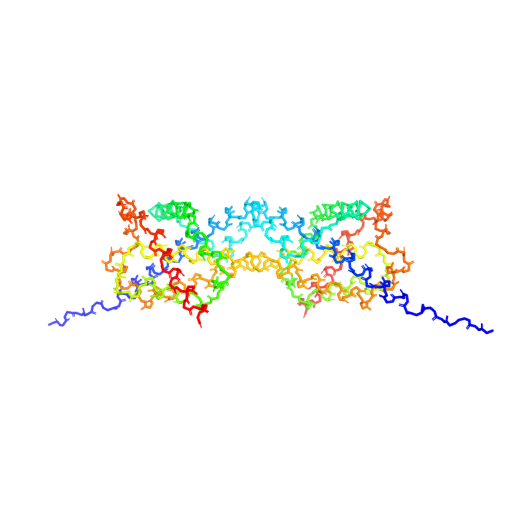N 1
ATOM 646 C CA . ALA A 1 88 ? -17.703 8.539 3.32 1 90.12 88 ALA A CA 1
ATOM 647 C C . ALA A 1 88 ? -16.359 9.258 3.129 1 90.12 88 ALA A C 1
ATOM 649 O O . ALA A 1 88 ? -16.234 10.102 2.238 1 90.12 88 ALA A O 1
ATOM 650 N N . LEU A 1 89 ? -15.438 8.977 3.926 1 92.75 89 LEU A N 1
ATOM 651 C CA . LEU A 1 89 ? -14.148 9.656 3.881 1 92.75 89 LEU A CA 1
ATOM 652 C C . LEU A 1 89 ? -13.133 8.844 3.078 1 92.75 89 LEU A C 1
ATOM 654 O O . LEU A 1 89 ? -12.125 8.391 3.621 1 92.75 89 LEU A O 1
ATOM 658 N N . GLN A 1 90 ? -13.422 8.789 1.797 1 93.44 90 GLN A N 1
ATOM 659 C CA . GLN A 1 90 ? -12.492 8.117 0.893 1 93.44 90 GLN A CA 1
ATOM 660 C C . GLN A 1 90 ? -11.211 8.922 0.715 1 93.44 90 GLN A C 1
ATOM 662 O O . GLN A 1 90 ? -11.227 10.148 0.774 1 93.44 90 GLN A O 1
ATOM 667 N N . PRO A 1 91 ? -10.164 8.188 0.565 1 94.88 91 PRO A N 1
ATOM 668 C CA . PRO A 1 91 ? -8.883 8.898 0.429 1 94.88 91 PRO A CA 1
ATOM 669 C C . PRO A 1 91 ? -8.703 9.531 -0.951 1 94.88 91 PRO A C 1
ATOM 671 O O . PRO A 1 91 ? -7.789 9.156 -1.688 1 94.88 91 PRO A O 1
ATOM 674 N N . THR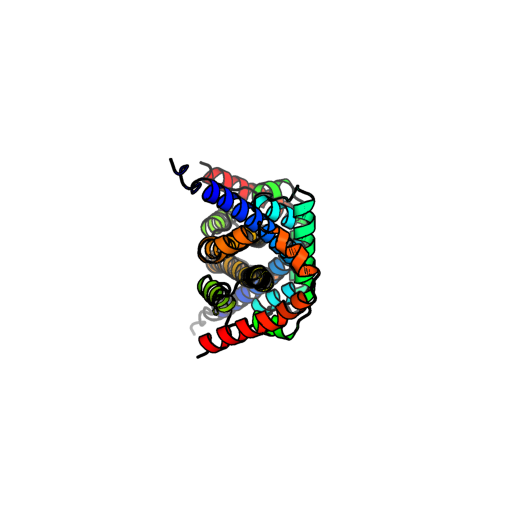 A 1 92 ? -9.5 10.477 -1.226 1 95.75 92 THR A N 1
ATOM 675 C CA . THR A 1 92 ? -9.461 11.227 -2.473 1 95.75 92 THR A CA 1
ATOM 676 C C . THR A 1 92 ? -9.148 12.695 -2.207 1 95.75 92 THR A C 1
ATOM 678 O O . THR A 1 92 ? -9.266 13.164 -1.073 1 95.75 92 THR A O 1
ATOM 681 N N . GLN A 1 93 ? -8.711 13.352 -3.211 1 97.31 93 GLN A N 1
ATOM 682 C CA . GLN A 1 93 ? -8.398 14.773 -3.082 1 97.31 93 GLN A CA 1
ATOM 683 C C . GLN A 1 93 ? -9.641 15.578 -2.707 1 97.31 93 GLN A C 1
ATOM 685 O O . GLN A 1 93 ? -9.555 16.531 -1.937 1 97.31 93 GLN A O 1
ATOM 690 N N . ASP A 1 94 ? -10.758 15.172 -3.275 1 96.75 94 ASP A N 1
ATOM 691 C CA . ASP A 1 94 ? -12.016 15.867 -3.002 1 96.75 94 ASP A CA 1
ATOM 692 C C . ASP A 1 94 ? -12.344 15.836 -1.512 1 96.75 94 ASP A C 1
ATOM 694 O O . ASP A 1 94 ? -12.664 16.875 -0.921 1 96.75 94 ASP A O 1
ATOM 698 N N . VAL A 1 95 ? -12.312 14.703 -0.941 1 96 95 VAL A N 1
ATOM 699 C CA . VAL A 1 95 ? -12.602 14.562 0.482 1 96 95 VAL A CA 1
ATOM 700 C C . VAL A 1 95 ? -11.578 15.344 1.3 1 96 95 VAL A C 1
ATOM 702 O O . VAL A 1 95 ? -11.93 16.031 2.26 1 96 95 VAL A O 1
ATOM 705 N N . PHE A 1 96 ? -10.312 15.266 0.905 1 97.94 96 PHE A N 1
ATOM 706 C CA . PHE A 1 96 ? -9.266 16 1.605 1 97.94 96 PHE A CA 1
ATOM 707 C C . PHE A 1 96 ? -9.578 17.5 1.622 1 97.94 96 PHE A C 1
ATOM 709 O O . PHE A 1 96 ? -9.516 18.141 2.674 1 97.94 96 PHE A O 1
ATOM 716 N N . MET A 1 97 ? -9.945 17.984 0.511 1 97.56 97 MET A N 1
ATOM 717 C CA . MET A 1 97 ? -10.18 19.422 0.371 1 97.56 97 MET A CA 1
ATOM 718 C C . MET A 1 97 ? -11.398 19.859 1.179 1 97.56 97 MET A C 1
ATOM 720 O O . MET A 1 97 ? -11.398 20.938 1.776 1 97.56 97 MET A O 1
ATOM 724 N N . LYS A 1 98 ? -12.375 19.047 1.155 1 97.06 98 LYS A N 1
ATOM 725 C CA . LYS A 1 98 ? -13.57 19.359 1.935 1 97.06 98 LYS A CA 1
ATOM 726 C C . LYS A 1 98 ? -13.25 19.453 3.424 1 97.06 98 LYS A C 1
ATOM 728 O O . LYS A 1 98 ? -13.703 20.359 4.109 1 97.06 98 LYS A O 1
ATOM 733 N N . VAL A 1 99 ? -12.492 18.516 3.887 1 97.69 99 VAL A N 1
ATOM 734 C CA . VAL A 1 99 ? -12.125 18.516 5.301 1 97.69 99 VAL A CA 1
ATOM 735 C C . VAL A 1 99 ? -11.211 19.703 5.605 1 97.69 99 VAL A C 1
ATOM 737 O O . VAL A 1 99 ? -11.406 20.406 6.598 1 97.69 99 VAL A O 1
ATOM 740 N N . ALA A 1 100 ? -10.172 19.938 4.738 1 98.06 100 ALA A N 1
ATOM 741 C CA . ALA A 1 100 ? -9.266 21.062 4.93 1 98.06 100 ALA A CA 1
ATOM 742 C C . ALA A 1 100 ? -10.023 22.375 4.996 1 98.06 100 ALA A C 1
ATOM 744 O O . ALA A 1 100 ? -9.781 23.203 5.887 1 98.06 100 ALA A O 1
ATOM 745 N N . ARG A 1 101 ? -10.977 22.516 4.113 1 97.56 101 ARG A N 1
ATOM 746 C CA . ARG A 1 101 ? -11.773 23.734 4.086 1 97.56 101 ARG A CA 1
ATOM 747 C C . ARG A 1 101 ? -12.609 23.875 5.355 1 97.56 101 ARG A C 1
ATOM 749 O O . ARG A 1 101 ? -12.75 24.969 5.898 1 97.56 101 ARG A O 1
ATOM 756 N N . GLU A 1 102 ? -13.148 22.766 5.781 1 97.56 102 GLU A N 1
ATOM 757 C CA . GLU A 1 102 ? -13.969 22.797 6.984 1 97.56 102 GLU A CA 1
ATOM 758 C C . GLU A 1 102 ? -13.141 23.141 8.219 1 97.56 102 GLU A C 1
ATOM 760 O O . GLU A 1 102 ? -13.625 23.812 9.125 1 97.56 102 GLU A O 1
ATOM 765 N N . ILE A 1 103 ? -11.93 22.734 8.297 1 97.69 103 ILE A N 1
ATOM 766 C CA . ILE A 1 103 ? -11.031 23.016 9.414 1 97.69 103 ILE A CA 1
ATOM 767 C C . ILE A 1 103 ? -10.844 24.516 9.555 1 97.69 103 ILE A C 1
ATOM 769 O O . ILE A 1 103 ? -10.773 25.047 10.664 1 97.69 103 ILE A O 1
ATOM 773 N N . PHE A 1 104 ? -10.766 25.188 8.414 1 97.44 104 PHE A N 1
ATOM 774 C CA . PHE A 1 104 ? -10.492 26.625 8.461 1 97.44 104 PHE A CA 1
ATOM 775 C C . PHE A 1 104 ? -11.703 27.422 7.996 1 97.44 104 PHE A C 1
ATOM 777 O O . PHE A 1 104 ? -11.562 28.547 7.508 1 97.44 104 PHE A O 1
ATOM 784 N N . SER A 1 105 ? -12.875 26.844 8.109 1 95.06 105 SER A N 1
ATOM 785 C CA . SER A 1 105 ? -14.102 27.391 7.531 1 95.06 105 SER A CA 1
ATOM 786 C C . SER A 1 105 ? -14.477 28.703 8.18 1 95.06 105 SER A C 1
ATOM 788 O O . SER A 1 105 ? -15.07 29.578 7.535 1 95.06 105 SER A O 1
ATOM 790 N N . ASP A 1 106 ? -14.125 28.922 9.43 1 94.31 106 ASP A N 1
ATOM 791 C CA . ASP A 1 106 ? -14.508 30.141 10.148 1 94.31 106 ASP A CA 1
ATOM 792 C C . ASP A 1 106 ? -13.445 31.219 9.977 1 94.31 106 ASP A C 1
ATOM 794 O O . ASP A 1 106 ? -13.531 32.281 10.609 1 94.31 106 ASP A O 1
ATOM 798 N N . GLY A 1 107 ? -12.367 31 9.266 1 92.81 107 GLY A N 1
ATOM 799 C CA . GLY A 1 107 ? -11.344 31.984 8.93 1 92.81 107 GLY A CA 1
ATOM 800 C C . GLY A 1 107 ? -10.289 32.156 10.016 1 92.81 107 GLY A C 1
ATOM 801 O O . GLY A 1 107 ? -9.438 33.031 9.93 1 92.81 107 GLY A O 1
ATOM 802 N N . LYS A 1 108 ? -10.445 31.375 10.984 1 95.31 108 LYS A N 1
ATOM 803 C CA . LYS A 1 108 ? -9.461 31.422 12.062 1 95.31 108 LYS A CA 1
ATOM 804 C C . LYS A 1 108 ? -8.32 30.438 11.828 1 95.31 108 LYS A C 1
ATOM 806 O O . LYS A 1 108 ? -8.539 29.359 11.258 1 95.31 108 LYS A O 1
ATOM 811 N N . PHE A 1 109 ? -7.125 30.953 12.305 1 95.5 109 PHE A N 1
ATOM 812 C CA . PHE A 1 109 ? -5.945 30.109 12.172 1 95.5 109 PHE A CA 1
ATOM 813 C C . PHE A 1 109 ? -5.25 29.938 13.523 1 95.5 109 PHE A C 1
ATOM 815 O O . PHE A 1 109 ? -5.09 30.906 14.266 1 95.5 109 PHE A O 1
ATOM 822 N N . ASN A 1 110 ? -4.961 28.797 13.844 1 94.94 110 ASN A N 1
ATOM 823 C CA . ASN A 1 110 ? -4.137 28.453 15 1 94.94 110 ASN A CA 1
ATOM 824 C C . ASN A 1 110 ? -3.416 27.125 14.797 1 94.94 110 ASN A C 1
ATOM 826 O O . ASN A 1 110 ? -3.686 26.406 13.836 1 94.94 110 ASN A O 1
ATOM 830 N N . TRP A 1 111 ? -2.576 26.797 15.672 1 95.69 111 TRP A N 1
ATOM 831 C CA . TRP A 1 111 ? -1.738 25.625 15.492 1 95.69 111 TRP A CA 1
ATOM 832 C C . TRP A 1 111 ? -2.555 24.344 15.664 1 95.69 111 TRP A C 1
ATOM 834 O O . TRP A 1 111 ? -2.254 23.328 15.047 1 95.69 111 TRP A O 1
ATOM 844 N N . GLY A 1 112 ? -3.609 24.391 16.578 1 95.56 112 GLY A N 1
ATOM 845 C CA . GLY A 1 112 ? -4.473 23.234 16.703 1 95.56 112 GLY A CA 1
ATOM 846 C C . GLY A 1 112 ? -5.09 22.797 15.383 1 95.56 112 GLY A C 1
ATOM 847 O O . GLY A 1 112 ? -5.125 21.609 15.062 1 95.56 112 GLY A O 1
ATOM 848 N N . ARG A 1 113 ? -5.527 23.766 14.625 1 97 113 ARG A N 1
ATOM 849 C CA . ARG A 1 113 ? -6.141 23.5 13.328 1 97 113 ARG A CA 1
ATOM 850 C C . ARG A 1 113 ? -5.109 23 12.328 1 97 113 ARG A C 1
ATOM 852 O O . ARG A 1 113 ? -5.383 22.078 11.555 1 97 113 ARG A O 1
ATOM 859 N N . VAL A 1 114 ? -3.883 23.531 12.352 1 97.25 114 VAL A N 1
ATOM 860 C CA . VAL A 1 114 ? -2.805 23.094 11.477 1 97.25 114 VAL A CA 1
ATOM 861 C C . VAL A 1 114 ? -2.426 21.656 11.797 1 97.25 114 VAL A C 1
ATOM 863 O O . VAL A 1 114 ? -2.283 20.828 10.891 1 97.25 114 VAL A O 1
ATOM 866 N N . VAL A 1 115 ? -2.354 21.328 13.062 1 97.06 115 VAL A N 1
ATOM 867 C CA . VAL A 1 115 ? -2.002 19.969 13.5 1 97.06 115 VAL A CA 1
ATOM 868 C C . VAL A 1 115 ? -3.135 19.016 13.156 1 97.06 115 VAL A C 1
ATOM 870 O O . VAL A 1 115 ? -2.889 17.859 12.773 1 97.06 115 VAL A O 1
ATOM 873 N N . ALA A 1 116 ? -4.387 19.5 13.266 1 97.38 116 ALA A N 1
ATOM 874 C CA . ALA A 1 116 ? -5.531 18.688 12.859 1 97.38 116 ALA A CA 1
ATOM 875 C C . ALA A 1 116 ? -5.453 18.312 11.383 1 97.38 116 ALA A C 1
ATOM 877 O O . ALA A 1 116 ? -5.734 17.188 11 1 97.38 116 ALA A O 1
ATOM 878 N N . LEU A 1 117 ? -5.035 19.234 10.586 1 98.12 117 LEU A N 1
ATOM 879 C CA . LEU A 1 117 ? -4.867 18.984 9.156 1 98.12 117 LEU A CA 1
ATOM 880 C C . LEU A 1 117 ? -3.781 17.953 8.906 1 98.12 117 LEU A C 1
ATOM 882 O O . LEU A 1 117 ? -3.971 17.031 8.102 1 98.12 117 LEU A O 1
ATOM 886 N N . PHE A 1 118 ? -2.611 18.062 9.602 1 98 118 PHE A N 1
ATOM 887 C CA . PHE A 1 118 ? -1.528 17.094 9.492 1 98 118 PHE A CA 1
ATOM 888 C C . PHE A 1 118 ? -2.006 15.703 9.883 1 98 118 PHE A C 1
ATOM 890 O O . PHE A 1 118 ? -1.705 14.719 9.203 1 98 118 PHE A O 1
ATOM 897 N N . TYR A 1 119 ? -2.746 15.648 10.945 1 97.56 119 TYR A N 1
ATOM 898 C CA . TYR A 1 119 ? -3.227 14.367 11.438 1 97.56 119 TYR A CA 1
ATOM 899 C C . TYR A 1 119 ? -4.211 13.742 10.453 1 97.56 119 TYR A C 1
ATOM 901 O O . TYR A 1 119 ? -4.137 12.539 10.18 1 97.56 119 TYR A O 1
ATOM 909 N N . PHE A 1 120 ? -5.055 14.555 9.961 1 98.12 120 PHE A N 1
ATOM 910 C CA . PHE A 1 120 ? -6.02 14.062 8.992 1 98.12 120 PHE A CA 1
ATOM 911 C C . PHE A 1 120 ? -5.316 13.547 7.738 1 98.12 120 PHE A C 1
ATOM 913 O O . PHE A 1 120 ? -5.668 12.492 7.207 1 98.12 120 PHE A O 1
ATOM 920 N N . ALA A 1 121 ? -4.359 14.273 7.246 1 98.06 121 ALA A N 1
ATOM 921 C CA . ALA A 1 121 ? -3.566 13.836 6.098 1 98.06 121 ALA A CA 1
ATOM 922 C C . ALA A 1 121 ? -2.932 12.477 6.352 1 98.06 121 ALA A C 1
ATOM 924 O O . ALA A 1 121 ? -2.971 11.594 5.492 1 98.06 121 ALA A O 1
ATOM 925 N N . CYS A 1 122 ? -2.414 12.32 7.52 1 97.06 122 CYS A N 1
ATOM 926 C CA . CYS A 1 122 ? -1.782 11.055 7.895 1 97.06 122 CYS A CA 1
ATOM 927 C C . CYS A 1 122 ? -2.797 9.922 7.898 1 97.06 122 CYS A C 1
ATOM 929 O O . CYS A 1 122 ? -2.529 8.844 7.363 1 97.06 122 CYS A O 1
ATOM 931 N N . ARG A 1 123 ? -3.943 10.195 8.445 1 95.81 123 ARG A N 1
ATOM 932 C CA . ARG A 1 123 ? -4.98 9.172 8.5 1 95.81 123 ARG A CA 1
ATOM 933 C C . ARG A 1 123 ? -5.48 8.82 7.105 1 95.81 123 ARG A C 1
ATOM 935 O O . ARG A 1 123 ? -5.816 7.672 6.828 1 95.81 123 ARG A O 1
ATOM 942 N N . LEU A 1 124 ? -5.551 9.82 6.344 1 96.38 124 LEU A N 1
ATOM 943 C CA . LEU A 1 124 ? -5.941 9.578 4.957 1 96.38 124 LEU A CA 1
ATOM 944 C C . LEU A 1 124 ? -4.922 8.695 4.25 1 96.38 124 LEU A C 1
ATOM 946 O O . LEU A 1 124 ? -5.293 7.824 3.459 1 96.38 124 LEU A O 1
ATOM 950 N N . VAL A 1 125 ? -3.625 8.891 4.465 1 95.38 125 VAL A N 1
ATOM 951 C CA . VAL A 1 125 ? -2.568 8.055 3.918 1 95.38 125 VAL A CA 1
ATOM 952 C C . VAL A 1 125 ? -2.779 6.605 4.352 1 95.38 125 VAL A C 1
ATOM 954 O O . VAL A 1 125 ? -2.768 5.691 3.523 1 95.38 125 VAL A O 1
ATOM 957 N N . ILE A 1 126 ? -3.012 6.43 5.613 1 93.06 126 ILE A N 1
ATOM 958 C CA . ILE A 1 126 ? -3.168 5.094 6.176 1 93.06 126 ILE A CA 1
ATOM 959 C C . ILE A 1 126 ? -4.387 4.414 5.562 1 93.06 126 ILE A C 1
ATOM 961 O O . ILE A 1 126 ? -4.316 3.258 5.145 1 93.06 126 ILE A O 1
ATOM 965 N N . LYS A 1 127 ? -5.414 5.16 5.5 1 92.81 127 LYS A N 1
ATOM 966 C CA . LYS A 1 127 ? -6.621 4.621 4.883 1 92.81 127 LYS A CA 1
ATOM 967 C C . LYS A 1 127 ? -6.375 4.246 3.426 1 92.81 127 LYS A C 1
ATOM 969 O O . LYS A 1 127 ? -6.844 3.205 2.961 1 92.81 127 LYS A O 1
ATOM 974 N N . ALA A 1 128 ? -5.707 5.094 2.744 1 93.75 128 ALA A N 1
ATOM 975 C CA . ALA A 1 128 ? -5.395 4.824 1.343 1 93.75 128 ALA A CA 1
ATOM 976 C C . ALA A 1 128 ? -4.559 3.555 1.198 1 93.75 128 ALA A C 1
ATOM 978 O O . ALA A 1 128 ? -4.809 2.74 0.307 1 93.75 128 ALA A O 1
ATOM 979 N N . ILE A 1 129 ? -3.605 3.361 2.02 1 90.25 129 ILE A N 1
ATOM 980 C CA . ILE A 1 129 ? -2.75 2.18 1.988 1 90.25 129 ILE A CA 1
ATOM 981 C C . ILE A 1 129 ? -3.586 0.931 2.25 1 90.25 129 ILE A C 1
ATOM 983 O O . ILE A 1 129 ? -3.453 -0.073 1.545 1 90.25 129 ILE A O 1
ATOM 987 N N . LEU A 1 130 ? -4.48 1.006 3.184 1 88.38 130 LEU A N 1
ATOM 988 C CA . LEU A 1 130 ? -5.289 -0.139 3.582 1 88.38 130 LEU A CA 1
ATOM 989 C C . LEU A 1 130 ? -6.277 -0.516 2.48 1 88.38 130 LEU A C 1
ATOM 991 O O . LEU A 1 130 ? -6.66 -1.681 2.357 1 88.38 130 LEU A O 1
ATOM 995 N N . THR A 1 131 ? -6.652 0.399 1.75 1 89.62 131 THR A N 1
ATOM 996 C CA . THR A 1 131 ? -7.57 0.131 0.651 1 89.62 131 THR A CA 1
ATOM 997 C C . THR A 1 131 ? -6.816 -0.36 -0.581 1 89.62 131 THR A C 1
ATOM 999 O O . THR A 1 131 ? -7.332 -1.172 -1.35 1 89.62 131 THR A O 1
ATOM 1002 N N . LYS A 1 132 ? -5.652 0.14 -0.753 1 91.75 132 LYS A N 1
ATOM 1003 C CA . LYS A 1 132 ? -4.906 -0.144 -1.977 1 91.75 132 LYS A CA 1
ATOM 1004 C C . LYS A 1 132 ? -4.305 -1.545 -1.941 1 91.75 132 LYS A C 1
ATOM 1006 O O . LYS A 1 132 ? -4.223 -2.219 -2.971 1 91.75 132 LYS A O 1
ATOM 1011 N N . VAL A 1 133 ? -3.967 -2.033 -0.812 1 90.12 133 VAL A N 1
ATOM 1012 C CA . VAL A 1 133 ? -3.266 -3.307 -0.691 1 90.12 133 VAL A CA 1
ATOM 1013 C C . VAL A 1 133 ? -4.164 -4.438 -1.184 1 90.12 133 VAL A C 1
ATOM 1015 O O . VAL A 1 133 ? -3.773 -5.215 -2.059 1 90.12 133 VAL A O 1
ATOM 1018 N N . PRO A 1 134 ? -5.438 -4.562 -0.689 1 91.75 134 PRO A N 1
ATOM 1019 C CA . PRO A 1 134 ? -6.297 -5.617 -1.228 1 91.75 134 PRO A CA 1
ATOM 1020 C C . PRO A 1 134 ? -6.566 -5.457 -2.723 1 91.75 134 PRO A C 1
ATOM 1022 O O . PRO A 1 134 ? -6.691 -6.449 -3.441 1 91.75 134 PRO A O 1
ATOM 1025 N N . ASP A 1 135 ? -6.645 -4.262 -3.174 1 93.56 135 ASP A N 1
ATOM 1026 C CA . ASP A 1 135 ? -6.875 -4 -4.59 1 93.56 135 ASP A CA 1
ATOM 1027 C C . ASP A 1 135 ? -5.73 -4.539 -5.445 1 93.56 135 ASP A C 1
ATOM 1029 O O . ASP A 1 135 ? -5.961 -5.121 -6.504 1 93.56 135 ASP A O 1
ATOM 1033 N N . ILE A 1 136 ? -4.508 -4.281 -4.992 1 94.81 136 ILE A N 1
ATOM 1034 C CA . ILE A 1 136 ? -3.33 -4.758 -5.703 1 94.81 136 ILE A CA 1
ATOM 1035 C C . ILE A 1 136 ? -3.34 -6.285 -5.758 1 94.81 136 ILE A C 1
ATOM 1037 O O . ILE A 1 136 ? -3.137 -6.875 -6.82 1 94.81 136 ILE A O 1
ATOM 1041 N N . ILE A 1 137 ? -3.631 -6.875 -4.641 1 94.56 137 ILE A N 1
ATOM 1042 C CA . ILE A 1 137 ? -3.652 -8.336 -4.543 1 94.56 137 ILE A CA 1
ATOM 1043 C C . ILE A 1 137 ? -4.691 -8.898 -5.512 1 94.56 137 ILE A C 1
ATOM 1045 O O . ILE A 1 137 ? -4.383 -9.781 -6.316 1 94.56 137 ILE A O 1
ATOM 1049 N N . ARG A 1 138 ? -5.859 -8.375 -5.504 1 94.62 138 ARG A N 1
ATOM 1050 C CA . ARG A 1 138 ? -6.949 -8.836 -6.359 1 94.62 138 ARG A CA 1
ATOM 1051 C C . ARG A 1 138 ? -6.578 -8.695 -7.832 1 94.62 138 ARG A C 1
ATOM 1053 O O . ARG A 1 138 ? -6.824 -9.609 -8.625 1 94.62 138 ARG A O 1
ATOM 1060 N N . THR A 1 139 ? -5.984 -7.652 -8.133 1 96.56 139 THR A N 1
ATOM 1061 C CA . THR A 1 139 ? -5.633 -7.375 -9.523 1 96.56 139 THR A CA 1
ATOM 1062 C C . THR A 1 139 ? -4.633 -8.398 -10.047 1 96.56 139 THR A C 1
ATOM 1064 O O . THR A 1 139 ? -4.84 -9 -11.102 1 96.56 139 THR A O 1
ATOM 1067 N N . ILE A 1 140 ? -3.611 -8.609 -9.344 1 97.19 140 ILE A N 1
ATOM 1068 C CA . ILE A 1 140 ? -2.551 -9.5 -9.797 1 97.19 140 ILE A CA 1
ATOM 1069 C C . ILE A 1 140 ? -3.039 -10.945 -9.758 1 97.19 140 ILE A C 1
ATOM 1071 O O . ILE A 1 140 ? -2.711 -11.742 -10.641 1 97.19 140 ILE A O 1
ATOM 1075 N N . ILE A 1 141 ? -3.871 -11.273 -8.789 1 96.5 141 ILE A N 1
ATOM 1076 C CA . ILE A 1 141 ? -4.469 -12.609 -8.75 1 96.5 141 ILE A CA 1
ATOM 1077 C C . ILE A 1 141 ? -5.359 -12.805 -9.969 1 96.5 141 ILE A C 1
ATOM 1079 O O . ILE A 1 141 ? -5.352 -13.875 -10.586 1 96.5 141 ILE A O 1
ATOM 1083 N N . ASN A 1 142 ? -6.082 -11.773 -10.32 1 96.88 142 ASN A N 1
ATOM 1084 C CA . ASN A 1 142 ? -6.922 -11.852 -11.508 1 96.88 142 ASN A CA 1
ATOM 1085 C C . ASN A 1 142 ? -6.094 -12.078 -12.766 1 96.88 142 ASN A C 1
ATOM 1087 O O . ASN A 1 142 ? -6.473 -12.867 -13.633 1 96.88 142 ASN A O 1
ATOM 1091 N N . TRP A 1 143 ? -4.965 -11.352 -12.914 1 97.81 143 TRP A N 1
ATOM 1092 C CA . TRP A 1 143 ? -4.047 -11.594 -14.023 1 97.81 143 TRP A CA 1
ATOM 1093 C C . TRP A 1 143 ? -3.635 -13.062 -14.078 1 97.81 143 TRP A C 1
ATOM 1095 O O . TRP A 1 143 ? -3.674 -13.688 -15.141 1 97.81 143 TRP A O 1
ATOM 1105 N N . THR A 1 144 ? -3.305 -13.57 -12.93 1 98.31 144 THR A N 1
ATOM 1106 C CA . THR A 1 144 ? -2.77 -14.922 -12.812 1 98.31 144 THR A CA 1
ATOM 1107 C C . THR A 1 144 ? -3.836 -15.961 -13.156 1 98.31 144 THR A C 1
ATOM 1109 O O . THR A 1 144 ? -3.594 -16.859 -13.961 1 98.31 144 THR A O 1
ATOM 1112 N N . MET A 1 145 ? -4.992 -15.766 -12.594 1 97.25 145 MET A N 1
ATOM 1113 C CA . MET A 1 145 ? -6.059 -16.734 -12.781 1 97.25 145 MET A CA 1
ATOM 1114 C C . MET A 1 145 ? -6.586 -16.703 -14.219 1 97.25 145 MET A C 1
ATOM 1116 O O . MET A 1 145 ? -6.973 -17.734 -14.773 1 97.25 145 MET A O 1
ATOM 1120 N N . SER A 1 146 ? -6.609 -15.531 -14.758 1 97.38 146 SER A N 1
ATOM 1121 C CA . SER A 1 146 ? -6.984 -15.414 -16.172 1 97.38 146 SER A CA 1
ATOM 1122 C C . SER A 1 146 ? -6.004 -16.156 -17.062 1 97.38 146 SER A C 1
ATOM 1124 O O . SER A 1 146 ? -6.414 -16.859 -17.984 1 97.38 146 SER A O 1
ATOM 1126 N N . TYR A 1 147 ? -4.746 -16.016 -16.828 1 97.69 147 TYR A N 1
ATOM 1127 C CA . TYR A 1 147 ? -3.738 -16.734 -17.609 1 97.69 147 TYR A CA 1
ATOM 1128 C C . TYR A 1 147 ? -3.887 -18.234 -17.438 1 97.69 147 TYR A C 1
ATOM 1130 O O . TYR A 1 147 ? -3.824 -18.984 -18.422 1 97.69 147 TYR A O 1
ATOM 1138 N N . ILE A 1 148 ? -4.074 -18.672 -16.234 1 97.88 148 ILE A N 1
ATOM 1139 C CA . ILE A 1 148 ? -4.238 -20.094 -15.945 1 97.88 148 ILE A CA 1
ATOM 1140 C C . ILE A 1 148 ? -5.465 -20.641 -16.688 1 97.88 148 ILE A C 1
ATOM 1142 O O . ILE A 1 148 ? -5.41 -21.703 -17.297 1 97.88 148 ILE A O 1
ATOM 1146 N N . GLN A 1 149 ? -6.508 -19.891 -16.609 1 97.12 149 GLN A N 1
ATOM 1147 C CA . GLN A 1 149 ? -7.75 -20.297 -17.266 1 97.12 149 GLN A CA 1
ATOM 1148 C C . GLN A 1 149 ? -7.562 -20.453 -18.766 1 97.12 149 GLN A C 1
ATOM 1150 O O . GLN A 1 149 ? -8.078 -21.391 -19.375 1 97.12 149 GLN A O 1
ATOM 1155 N N . GLU A 1 150 ? -6.762 -19.625 -19.328 1 96.62 150 GLU A N 1
ATOM 1156 C CA . GLU A 1 150 ? -6.625 -19.578 -20.781 1 96.62 150 GLU A CA 1
ATOM 1157 C C . GLU A 1 150 ? -5.57 -20.562 -21.266 1 96.62 150 GLU A C 1
ATOM 1159 O O . GLU A 1 150 ? -5.691 -21.125 -22.359 1 96.62 150 GLU A O 1
ATOM 1164 N N . HIS A 1 151 ? -4.527 -20.859 -20.469 1 96.25 151 HIS A N 1
ATOM 1165 C CA . HIS A 1 151 ? -3.375 -21.531 -21.047 1 96.25 151 HIS A CA 1
ATOM 1166 C C . HIS A 1 151 ? -3.01 -22.781 -20.25 1 96.25 151 HIS A C 1
ATOM 1168 O O . HIS A 1 151 ? -2.344 -23.672 -20.766 1 96.25 151 HIS A O 1
ATOM 1174 N N . VAL A 1 152 ? -3.463 -22.844 -18.984 1 96.94 152 VAL A N 1
ATOM 1175 C CA . VAL A 1 152 ? -2.844 -23.859 -18.125 1 96.94 152 VAL A CA 1
ATOM 1176 C C . VAL A 1 152 ? -3.912 -24.797 -17.578 1 96.94 152 VAL A C 1
ATOM 1178 O O . VAL A 1 152 ? -3.609 -25.922 -17.172 1 96.94 152 VAL A O 1
ATOM 1181 N N . ILE A 1 153 ? -5.184 -24.422 -17.594 1 96.12 153 ILE A N 1
ATOM 1182 C CA . ILE A 1 153 ? -6.242 -25.062 -16.828 1 96.12 153 ILE A CA 1
ATOM 1183 C C . ILE A 1 153 ? -6.453 -26.5 -17.312 1 96.12 153 ILE A C 1
ATOM 1185 O O . ILE A 1 153 ? -6.734 -27.391 -16.516 1 96.12 153 ILE A O 1
ATOM 1189 N N . ASN A 1 154 ? -6.332 -26.734 -18.547 1 95.94 154 ASN A N 1
ATOM 1190 C CA . ASN A 1 154 ? -6.523 -28.078 -19.078 1 95.94 154 ASN A CA 1
ATOM 1191 C C . ASN A 1 154 ? -5.496 -29.047 -18.5 1 95.94 154 ASN A C 1
ATOM 1193 O O . ASN A 1 154 ? -5.836 -30.188 -18.156 1 95.94 154 ASN A O 1
ATOM 1197 N N . TRP A 1 155 ? -4.363 -28.578 -18.438 1 96.38 155 TRP A N 1
ATOM 1198 C CA . TRP A 1 155 ? -3.311 -29.406 -17.875 1 96.38 155 TRP A CA 1
ATOM 1199 C C . TRP A 1 155 ? -3.584 -29.703 -16.406 1 96.38 155 TRP A C 1
ATOM 1201 O O . TRP A 1 155 ? -3.453 -30.844 -15.953 1 96.38 155 TRP A O 1
ATOM 1211 N N . ILE A 1 156 ? -3.922 -28.734 -15.617 1 96.12 156 ILE A N 1
ATOM 1212 C CA . ILE A 1 156 ? -4.195 -28.922 -14.195 1 96.12 156 ILE A CA 1
ATOM 1213 C C . ILE A 1 156 ? -5.324 -29.938 -14.016 1 96.12 156 ILE A C 1
ATOM 1215 O O . ILE A 1 156 ? -5.254 -30.797 -13.141 1 96.12 156 ILE A O 1
ATOM 1219 N N . ARG A 1 157 ? -6.254 -29.75 -14.883 1 93.94 157 ARG A N 1
ATOM 1220 C CA . ARG A 1 157 ? -7.379 -30.688 -14.828 1 93.94 157 ARG A CA 1
ATOM 1221 C C . ARG A 1 157 ? -6.922 -32.125 -15.102 1 93.94 157 ARG A C 1
ATOM 1223 O O . ARG A 1 157 ? -7.336 -33.031 -14.414 1 93.94 157 ARG A O 1
ATOM 1230 N N . GLU A 1 158 ? -6.074 -32.25 -16.094 1 94.12 158 GLU A N 1
ATOM 1231 C CA . GLU A 1 158 ? -5.551 -33.562 -16.453 1 94.12 158 GLU A CA 1
ATOM 1232 C C . GLU A 1 158 ? -4.73 -34.156 -15.32 1 94.12 158 GLU A C 1
ATOM 1234 O O . GLU A 1 158 ? -4.629 -35.375 -15.188 1 94.12 158 GLU A O 1
ATOM 1239 N N . GLN A 1 159 ? -4.117 -33.312 -14.453 1 93.06 159 GLN A N 1
ATOM 1240 C CA . GLN A 1 159 ? -3.328 -33.781 -13.312 1 93.06 159 GLN A CA 1
ATOM 1241 C C . GLN A 1 159 ? -4.227 -34.156 -12.141 1 93.06 159 GLN A C 1
ATOM 1243 O O . GLN A 1 159 ? -3.748 -34.656 -11.125 1 93.06 159 GLN A O 1
ATOM 1248 N N . GLY A 1 160 ? -5.562 -33.875 -12.258 1 91.12 160 GLY A N 1
ATOM 1249 C CA . GLY A 1 160 ? -6.48 -34.188 -11.172 1 91.12 160 GLY A CA 1
ATOM 1250 C C . GLY A 1 160 ? -6.684 -33.031 -10.227 1 91.12 160 GLY A C 1
ATOM 1251 O O . GLY A 1 160 ? -7.176 -33.219 -9.109 1 91.12 160 GLY A O 1
ATOM 1252 N N . GLY A 1 161 ? -6.23 -31.859 -10.617 1 93.12 161 GLY A N 1
ATOM 1253 C CA . GLY A 1 161 ? -6.406 -30.688 -9.773 1 93.12 161 GLY A CA 1
ATOM 1254 C C . GLY A 1 161 ? -5.113 -30.219 -9.133 1 93.12 161 GLY A C 1
ATOM 1255 O O . GLY A 1 161 ? -4.027 -30.469 -9.656 1 93.12 161 GLY A O 1
ATOM 1256 N N . TRP A 1 162 ? -5.219 -29.469 -8.016 1 94.69 162 TRP A N 1
ATOM 1257 C CA . TRP A 1 162 ? -4.078 -28.781 -7.426 1 94.69 162 TRP A CA 1
ATOM 1258 C C . TRP A 1 162 ? -3.301 -29.703 -6.496 1 94.69 162 TRP A C 1
ATOM 1260 O O . TRP A 1 162 ? -2.176 -29.391 -6.094 1 94.69 162 TRP A O 1
ATOM 1270 N N . GLU A 1 163 ? -3.771 -30.844 -6.211 1 90 163 GLU A N 1
ATOM 1271 C CA . GLU A 1 163 ? -3.168 -31.734 -5.23 1 90 163 GLU A CA 1
ATOM 1272 C C . GLU A 1 163 ? -1.803 -32.25 -5.703 1 90 163 GLU A C 1
ATOM 1274 O O . GLU A 1 163 ? -0.978 -32.656 -4.891 1 90 163 GLU A O 1
ATOM 1279 N N . GLY A 1 164 ? -1.62 -32.219 -7.027 1 91.56 164 GLY A N 1
ATOM 1280 C CA . GLY A 1 164 ? -0.344 -32.625 -7.578 1 91.56 164 GLY A CA 1
ATOM 1281 C C . GLY A 1 164 ? 0.83 -31.828 -7.059 1 91.56 164 GLY A C 1
ATOM 1282 O O . GLY A 1 164 ? 1.973 -32.281 -7.102 1 91.56 164 GLY A O 1
ATOM 1283 N N . ILE A 1 165 ? 0.657 -30.672 -6.469 1 91.81 165 ILE A N 1
ATOM 1284 C CA . ILE A 1 165 ? 1.709 -29.812 -5.934 1 91.81 165 ILE A CA 1
ATOM 1285 C C . ILE A 1 165 ? 2.381 -30.5 -4.746 1 91.81 165 ILE A C 1
ATOM 1287 O O . ILE A 1 165 ? 3.602 -30.438 -4.594 1 91.81 165 ILE A O 1
ATOM 1291 N N . ARG A 1 166 ? 1.612 -31.141 -3.99 1 90.06 166 ARG A N 1
ATOM 1292 C CA . ARG A 1 166 ? 2.158 -31.812 -2.816 1 90.06 166 ARG A CA 1
ATOM 1293 C C . ARG A 1 166 ? 3.129 -32.938 -3.221 1 90.06 166 ARG A C 1
ATOM 1295 O O . ARG A 1 166 ? 4.195 -33.062 -2.621 1 90.06 166 ARG A O 1
ATOM 1302 N N . SER A 1 167 ? 2.707 -33.688 -4.223 1 89.81 167 SER A N 1
ATOM 1303 C CA . SER A 1 167 ? 3.574 -34.75 -4.715 1 89.81 167 SER A CA 1
ATOM 1304 C C . SER A 1 167 ? 4.852 -34.188 -5.328 1 89.81 167 SER A C 1
ATOM 1306 O O . SER A 1 167 ? 5.93 -34.75 -5.164 1 89.81 167 SER A O 1
ATOM 1308 N N . TYR A 1 168 ? 4.711 -33.125 -5.949 1 89.25 168 TYR A N 1
ATOM 1309 C CA . TYR A 1 168 ? 5.855 -32.469 -6.57 1 89.25 168 TYR A CA 1
ATOM 1310 C C . TYR A 1 168 ? 6.859 -32 -5.523 1 89.25 168 TYR A C 1
ATOM 1312 O O . TYR A 1 168 ? 8.07 -32.125 -5.719 1 89.25 168 TYR A O 1
ATOM 1320 N N . PHE A 1 169 ? 6.371 -31.516 -4.34 1 87.81 169 PHE A N 1
ATOM 1321 C CA . PHE A 1 169 ? 7.219 -31.016 -3.264 1 87.81 169 PHE A CA 1
ATOM 1322 C C . PHE A 1 169 ? 8.039 -32.156 -2.654 1 87.81 169 PHE A C 1
ATOM 1324 O O . PHE A 1 169 ? 9.109 -31.906 -2.08 1 87.81 169 PHE A O 1
ATOM 1331 N N . GLY A 1 170 ? 7.664 -33.344 -2.812 1 84.75 170 GLY A N 1
ATOM 1332 C CA . GLY A 1 170 ? 8.398 -34.5 -2.307 1 84.75 170 GLY A CA 1
ATOM 1333 C C . GLY A 1 170 ? 9.539 -34.906 -3.215 1 84.75 170 GLY A C 1
ATOM 1334 O O . GLY A 1 170 ? 10.375 -35.719 -2.824 1 84.75 170 GLY A O 1
ATOM 1335 N N . THR A 1 171 ? 9.57 -34.344 -4.418 1 88.12 171 THR A N 1
ATOM 1336 C CA . THR A 1 171 ? 10.617 -34.688 -5.379 1 88.12 171 THR A CA 1
ATOM 1337 C C . THR A 1 171 ? 11.773 -33.688 -5.301 1 88.12 171 THR A C 1
ATOM 1339 O O . THR A 1 171 ? 11.586 -32.531 -4.887 1 88.12 171 THR A O 1
ATOM 1342 N N . PRO A 1 172 ? 12.961 -34.094 -5.66 1 86.88 172 PRO A N 1
ATOM 1343 C CA . PRO A 1 172 ? 14.125 -33.219 -5.645 1 86.88 172 PRO A CA 1
ATOM 1344 C C . PRO A 1 172 ? 14.031 -32.094 -6.699 1 86.88 172 PRO A C 1
ATOM 1346 O O . PRO A 1 172 ? 14.734 -31.094 -6.602 1 86.88 172 PRO A O 1
ATOM 1349 N N . THR A 1 173 ? 13.18 -32.25 -7.684 1 86.81 173 THR A N 1
ATOM 1350 C CA . THR A 1 173 ? 13.078 -31.297 -8.797 1 86.81 173 THR A CA 1
ATOM 1351 C C . THR A 1 173 ? 12.5 -29.969 -8.344 1 86.81 173 THR A C 1
ATOM 1353 O O . THR A 1 173 ? 12.625 -28.953 -9.031 1 86.81 173 THR A O 1
ATOM 1356 N N . TRP A 1 174 ? 11.906 -29.969 -7.168 1 85.88 174 TRP A N 1
ATOM 1357 C CA . TRP A 1 174 ? 11.281 -28.734 -6.723 1 85.88 174 TRP A CA 1
ATOM 1358 C C . TRP A 1 174 ? 12.336 -27.672 -6.41 1 85.88 174 TRP A C 1
ATOM 1360 O O . TRP A 1 174 ? 12.062 -26.484 -6.496 1 85.88 174 TRP A O 1
ATOM 1370 N N . GLN A 1 175 ? 13.609 -28.078 -6.223 1 85.25 175 GLN A N 1
ATOM 1371 C CA . GLN A 1 175 ? 14.695 -27.172 -5.875 1 85.25 175 GLN A CA 1
ATOM 1372 C C . GLN A 1 175 ? 15.156 -26.375 -7.09 1 85.25 175 GLN A C 1
ATOM 1374 O O . GLN A 1 175 ? 15.867 -25.375 -6.953 1 85.25 175 GLN A O 1
ATOM 1379 N N . THR A 1 176 ? 14.695 -26.812 -8.234 1 90.5 176 THR A N 1
ATOM 1380 C CA . THR A 1 176 ? 15.156 -26.156 -9.453 1 90.5 176 THR A CA 1
ATOM 1381 C C . THR A 1 176 ? 14.242 -25 -9.82 1 90.5 176 THR A C 1
ATOM 1383 O O . THR A 1 176 ? 14.523 -24.25 -10.766 1 90.5 176 THR A O 1
ATOM 1386 N N . ILE A 1 177 ? 13.164 -24.766 -9.047 1 94.06 177 ILE A N 1
ATOM 1387 C CA . ILE A 1 177 ? 12.195 -23.734 -9.367 1 94.06 177 ILE A CA 1
ATOM 1388 C C . ILE A 1 177 ? 12.883 -22.375 -9.383 1 94.06 177 ILE A C 1
ATOM 1390 O O . ILE A 1 177 ? 12.656 -21.562 -10.281 1 94.06 177 ILE A O 1
ATOM 1394 N N . GLY A 1 178 ? 13.75 -22.141 -8.422 1 94.69 178 GLY A N 1
ATOM 1395 C CA . GLY A 1 178 ? 14.43 -20.859 -8.305 1 94.69 178 GLY A CA 1
ATOM 1396 C C . GLY A 1 178 ? 15.336 -20.562 -9.477 1 94.69 178 GLY A C 1
ATOM 1397 O O . GLY A 1 178 ? 15.281 -19.453 -10.039 1 94.69 178 GLY A O 1
ATOM 1398 N N . VAL A 1 179 ? 16.156 -21.531 -9.828 1 94 179 VAL A N 1
ATOM 1399 C CA . VAL A 1 179 ? 17.094 -21.375 -10.945 1 94 179 VAL A CA 1
ATOM 1400 C C . VAL A 1 179 ? 16.312 -21.188 -12.242 1 94 179 VAL A C 1
ATOM 1402 O O . VAL A 1 179 ? 16.672 -20.328 -13.062 1 94 179 VAL A O 1
ATOM 1405 N N . PHE A 1 180 ? 15.297 -21.938 -12.367 1 95.56 180 PHE A N 1
ATOM 1406 C CA . PHE A 1 180 ? 14.453 -21.844 -13.555 1 95.56 180 PHE A CA 1
ATOM 1407 C C . PHE A 1 180 ? 13.836 -20.453 -13.656 1 95.56 180 PHE A C 1
ATOM 1409 O O . PHE A 1 180 ? 13.883 -19.812 -14.711 1 95.56 180 PHE A O 1
ATOM 1416 N N . LEU A 1 181 ? 13.227 -19.984 -12.562 1 96.88 181 LEU A N 1
ATOM 1417 C CA . LEU A 1 181 ? 12.57 -18.672 -12.57 1 96.88 181 LEU A CA 1
ATOM 1418 C C . LEU A 1 181 ? 13.586 -17.562 -12.789 1 96.88 181 LEU A C 1
ATOM 1420 O O . LEU A 1 181 ? 13.297 -16.578 -13.492 1 96.88 181 LEU A O 1
ATOM 1424 N N . ALA A 1 182 ? 14.766 -17.703 -12.227 1 96.12 182 ALA A N 1
ATOM 1425 C CA . ALA A 1 182 ? 15.82 -16.719 -12.453 1 96.12 182 ALA A CA 1
ATOM 1426 C C . ALA A 1 182 ? 16.172 -16.609 -13.93 1 96.12 182 ALA A C 1
ATOM 1428 O O . ALA A 1 182 ? 16.328 -15.508 -14.461 1 96.12 182 ALA A O 1
ATOM 1429 N N . GLY A 1 183 ? 16.266 -17.734 -14.562 1 95.75 183 GLY A N 1
ATOM 1430 C CA . GLY A 1 183 ? 16.5 -17.734 -15.992 1 95.75 183 GLY A CA 1
ATOM 1431 C C . GLY A 1 183 ? 15.414 -17.047 -16.781 1 95.75 183 GLY A C 1
ATOM 1432 O O . GLY A 1 183 ? 15.695 -16.266 -17.703 1 95.75 183 GLY A O 1
ATOM 1433 N N . VAL A 1 184 ? 14.211 -17.328 -16.484 1 95.44 184 VAL A N 1
ATOM 1434 C CA . VAL A 1 184 ? 13.055 -16.703 -17.125 1 95.44 184 VAL A CA 1
ATOM 1435 C C . VAL A 1 184 ? 13.125 -15.188 -16.969 1 95.44 184 VAL A C 1
ATOM 1437 O O . VAL A 1 184 ? 12.969 -14.445 -17.953 1 95.44 184 VAL A O 1
ATOM 1440 N N . LEU A 1 185 ? 13.375 -14.727 -15.75 1 96.38 185 LEU A N 1
ATOM 1441 C CA . LEU A 1 185 ? 13.406 -13.297 -15.469 1 96.38 185 LEU A CA 1
ATOM 1442 C C . LEU A 1 185 ? 14.57 -12.625 -16.188 1 96.38 185 LEU A C 1
ATOM 1444 O O . LEU A 1 185 ? 14.43 -11.508 -16.688 1 96.38 185 LEU A O 1
ATOM 1448 N N . THR A 1 186 ? 15.68 -13.297 -16.203 1 94.5 186 THR A N 1
ATOM 1449 C CA . THR A 1 186 ? 16.812 -12.781 -16.953 1 94.5 186 THR A CA 1
ATOM 1450 C C . THR A 1 186 ? 16.453 -12.555 -18.406 1 94.5 186 THR A C 1
ATOM 1452 O O . THR A 1 186 ? 16.766 -11.516 -18.984 1 94.5 186 THR A O 1
ATOM 1455 N N . THR A 1 187 ? 15.773 -13.484 -18.938 1 93.62 187 THR A N 1
ATOM 1456 C CA . THR A 1 187 ? 15.344 -13.383 -20.328 1 93.62 187 THR A CA 1
ATOM 1457 C C . THR A 1 187 ? 14.422 -12.188 -20.531 1 93.62 187 THR A C 1
ATOM 1459 O O . THR A 1 187 ? 14.602 -11.398 -21.469 1 93.62 187 THR A O 1
ATOM 1462 N N . VAL A 1 188 ? 13.492 -11.984 -19.703 1 93.12 188 VAL A N 1
ATOM 1463 C CA . VAL A 1 188 ? 12.508 -10.914 -19.812 1 93.12 188 VAL A CA 1
ATOM 1464 C C . VAL A 1 188 ? 13.195 -9.562 -19.625 1 93.12 188 VAL A C 1
ATOM 1466 O O . VAL A 1 188 ? 12.93 -8.617 -20.375 1 93.12 188 VAL A O 1
ATOM 1469 N N . VAL A 1 189 ? 14.102 -9.461 -18.672 1 91.56 189 VAL A N 1
ATOM 1470 C CA . VAL A 1 189 ? 14.805 -8.211 -18.375 1 91.56 189 VAL A CA 1
ATOM 1471 C C . VAL A 1 189 ? 15.664 -7.812 -19.578 1 91.56 189 VAL A C 1
ATOM 1473 O O . VAL A 1 189 ? 15.68 -6.645 -19.984 1 91.56 189 VAL A O 1
ATOM 1476 N N . VAL A 1 190 ? 16.266 -8.781 -20.141 1 87.69 190 VAL A N 1
ATOM 1477 C CA . VAL A 1 190 ? 17.141 -8.516 -21.281 1 87.69 190 VAL A CA 1
ATOM 1478 C C . VAL A 1 190 ? 16.328 -8.047 -22.469 1 87.69 190 VAL A C 1
ATOM 1480 O O . VAL A 1 190 ? 16.719 -7.109 -23.172 1 87.69 190 VAL A O 1
ATOM 1483 N N . ILE A 1 191 ? 15.234 -8.555 -22.688 1 87.06 191 ILE A N 1
ATOM 1484 C CA . ILE A 1 191 ? 14.383 -8.195 -23.812 1 87.06 191 ILE A CA 1
ATOM 1485 C C . ILE A 1 191 ? 13.844 -6.781 -23.609 1 87.06 191 ILE A C 1
ATOM 1487 O O . ILE A 1 191 ? 13.727 -6.012 -24.562 1 87.06 191 ILE A O 1
ATOM 1491 N N . ARG A 1 192 ? 13.594 -6.418 -22.453 1 84.88 192 ARG A N 1
ATOM 1492 C CA . ARG A 1 192 ? 13.016 -5.109 -22.172 1 84.88 192 ARG A CA 1
ATOM 1493 C C . ARG A 1 192 ? 14.078 -4.02 -22.219 1 84.88 192 ARG A C 1
ATOM 1495 O O . ARG A 1 192 ? 13.781 -2.854 -22.469 1 84.88 192 ARG A O 1
ATOM 1502 N N . LYS A 1 193 ? 15.234 -4.281 -21.875 1 81.94 193 LYS A N 1
ATOM 1503 C CA . LYS A 1 193 ? 16.312 -3.299 -21.891 1 81.94 193 LYS A CA 1
ATOM 1504 C C . LYS A 1 193 ? 16.875 -3.098 -23.297 1 81.94 193 LYS A C 1
ATOM 1506 O O . LYS A 1 193 ? 17.562 -2.115 -23.562 1 81.94 193 LYS A O 1
ATOM 1511 N N . MET A 1 194 ? 16.578 -3.977 -24.141 1 70.88 194 MET A N 1
ATOM 1512 C CA . MET A 1 194 ? 16.953 -3.818 -25.547 1 70.88 194 MET A CA 1
ATOM 1513 C C . MET A 1 194 ? 15.93 -2.982 -26.297 1 70.88 194 MET A C 1
ATOM 1515 O O . MET A 1 194 ? 16.281 -2.201 -27.188 1 70.88 194 MET A O 1
ATOM 1519 N N . MET B 1 1 ? 14.219 59.094 -0.824 1 25.17 1 MET B N 1
ATOM 1520 C CA . MET B 1 1 ? 14.922 57.844 -1.054 1 25.17 1 MET B CA 1
ATOM 1521 C C . MET B 1 1 ? 13.984 56.656 -0.831 1 25.17 1 MET B C 1
ATOM 1523 O O . MET B 1 1 ? 13.414 56.5 0.252 1 25.17 1 MET B O 1
ATOM 1527 N N . ALA B 1 2 ? 13.297 56.219 -1.799 1 38.91 2 ALA B N 1
ATOM 1528 C CA . ALA B 1 2 ? 12.172 55.281 -1.71 1 38.91 2 ALA B CA 1
ATOM 1529 C C . ALA B 1 2 ? 12.578 54 -0.994 1 38.91 2 ALA B C 1
ATOM 1531 O O . ALA B 1 2 ? 13.602 53.406 -1.318 1 38.91 2 ALA B O 1
ATOM 1532 N N . ALA B 1 3 ? 12.242 53.781 0.224 1 41.28 3 ALA B N 1
ATOM 1533 C CA . ALA B 1 3 ? 12.508 52.625 1.084 1 41.28 3 ALA B CA 1
ATOM 1534 C C . ALA B 1 3 ? 12.18 51.344 0.37 1 41.28 3 ALA B C 1
ATOM 1536 O O . ALA B 1 3 ? 11.078 51.156 -0.153 1 41.28 3 ALA B O 1
ATOM 1537 N N . PRO B 1 4 ? 13.023 50.688 -0.35 1 43.78 4 PRO B N 1
ATOM 1538 C CA . PRO B 1 4 ? 12.672 49.594 -1.271 1 43.78 4 PRO B CA 1
ATOM 1539 C C . PRO B 1 4 ? 11.789 48.531 -0.623 1 43.78 4 PRO B C 1
ATOM 1541 O O . PRO B 1 4 ? 11.93 48.25 0.571 1 43.78 4 PRO B O 1
ATOM 1544 N N . SER B 1 5 ? 10.57 48.344 -0.879 1 40.06 5 SER B N 1
ATOM 1545 C CA . SER B 1 5 ? 9.414 47.562 -0.475 1 40.06 5 SER B CA 1
ATOM 1546 C C . SER B 1 5 ? 9.758 46.062 -0.427 1 40.06 5 SER B C 1
ATOM 1548 O O . SER B 1 5 ? 10.188 45.5 -1.429 1 40.06 5 SER B O 1
ATOM 1550 N N . GLY B 1 6 ? 10.445 45.375 0.573 1 39.84 6 GLY B N 1
ATOM 1551 C CA . GLY B 1 6 ? 11.039 44.094 0.912 1 39.84 6 GLY B CA 1
ATOM 1552 C C . GLY B 1 6 ? 10.203 42.906 0.45 1 39.84 6 GLY B C 1
ATOM 1553 O O . GLY B 1 6 ? 9.727 42.125 1.269 1 39.84 6 GLY B O 1
ATOM 1554 N N . GLY B 1 7 ? 9.359 42.719 -0.483 1 45.41 7 GLY B N 1
ATOM 1555 C CA . GLY B 1 7 ? 8.539 41.781 -1.222 1 45.41 7 GLY B CA 1
ATOM 1556 C C . GLY B 1 7 ? 9.289 40.5 -1.6 1 45.41 7 GLY B C 1
ATOM 1557 O O . GLY B 1 7 ? 8.672 39.5 -1.951 1 45.41 7 GLY B O 1
ATOM 1558 N N . GLY B 1 8 ? 10.477 40.469 -2.051 1 48.94 8 GLY B N 1
ATOM 1559 C CA . GLY B 1 8 ? 11.359 39.406 -2.498 1 48.94 8 GLY B CA 1
ATOM 1560 C C . GLY B 1 8 ? 11.641 38.375 -1.425 1 48.94 8 GLY B C 1
ATOM 1561 O O . GLY B 1 8 ? 11.812 37.188 -1.725 1 48.94 8 GLY B O 1
ATOM 1562 N N . ASP B 1 9 ? 11.898 38.688 -0.166 1 52.03 9 ASP B N 1
ATOM 1563 C CA . ASP B 1 9 ? 12.266 37.938 1.03 1 52.03 9 ASP B CA 1
ATOM 1564 C C . ASP B 1 9 ? 11.117 37.062 1.501 1 52.03 9 ASP B C 1
ATOM 1566 O O . ASP B 1 9 ? 11.336 36.031 2.129 1 52.03 9 ASP B O 1
ATOM 1570 N N . THR B 1 10 ? 9.898 37.5 1.134 1 58.88 10 THR B N 1
ATOM 1571 C CA . THR B 1 10 ? 8.711 36.719 1.50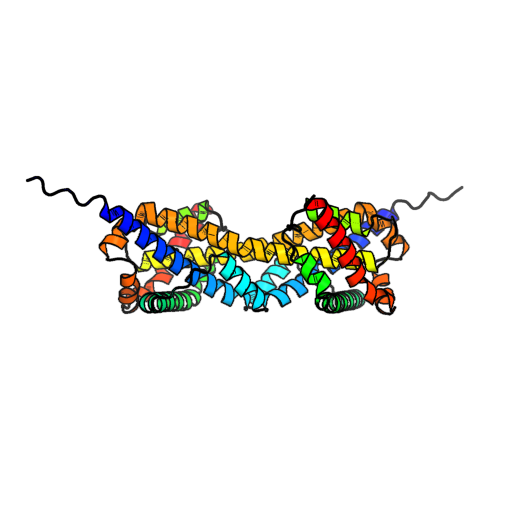7 1 58.88 10 THR B CA 1
ATOM 1572 C C . THR B 1 10 ? 8.68 35.375 0.771 1 58.88 10 THR B C 1
ATOM 1574 O O . THR B 1 10 ? 8.266 34.375 1.336 1 58.88 10 THR B O 1
ATOM 1577 N N . GLY B 1 11 ? 9.18 35.406 -0.502 1 58.41 11 GLY B N 1
ATOM 1578 C CA . GLY B 1 11 ? 9.195 34.188 -1.302 1 58.41 11 GLY B CA 1
ATOM 1579 C C . GLY B 1 11 ? 10.125 33.125 -0.751 1 58.41 11 GLY B C 1
ATOM 1580 O O . GLY B 1 11 ? 9.734 31.969 -0.615 1 58.41 11 GLY B O 1
ATOM 1581 N N . ILE B 1 12 ? 11.336 33.625 -0.527 1 62.38 12 ILE B N 1
ATOM 1582 C CA . ILE B 1 12 ? 12.32 32.719 0.042 1 62.38 12 ILE B CA 1
ATOM 1583 C C . ILE B 1 12 ? 11.836 32.219 1.398 1 62.38 12 ILE B C 1
ATOM 1585 O O . ILE B 1 12 ? 11.969 31.031 1.712 1 62.38 12 ILE B O 1
ATOM 1589 N N . GLY B 1 13 ? 11.18 33.219 1.975 1 79.19 13 GLY B N 1
ATOM 1590 C CA . GLY B 1 13 ? 10.656 32.844 3.283 1 79.19 13 GLY B CA 1
ATOM 1591 C C . GLY B 1 13 ? 9.562 31.812 3.221 1 79.19 13 GLY B C 1
ATOM 1592 O O . GLY B 1 13 ? 9.57 30.844 3.992 1 79.19 13 GLY B O 1
ATOM 1593 N N . ASN B 1 14 ? 8.789 31.969 2.195 1 88.31 14 ASN B N 1
ATOM 1594 C CA . ASN B 1 14 ? 7.703 31.016 2.043 1 88.31 14 ASN B CA 1
ATOM 1595 C C . ASN B 1 14 ? 8.219 29.641 1.614 1 88.31 14 ASN B C 1
ATOM 1597 O O . ASN B 1 14 ? 7.691 28.609 2.041 1 88.31 14 ASN B O 1
ATOM 1601 N N . ASP B 1 15 ? 9.273 29.672 0.827 1 90.56 15 ASP B N 1
ATOM 1602 C CA . ASP B 1 15 ? 9.836 28.406 0.362 1 90.56 15 ASP B CA 1
ATOM 1603 C C . ASP B 1 15 ? 10.422 27.609 1.522 1 90.56 15 ASP B C 1
ATOM 1605 O O . ASP B 1 15 ? 10.289 26.375 1.567 1 90.56 15 ASP B O 1
ATOM 1609 N N . GLN B 1 16 ? 11.039 28.297 2.352 1 90.25 16 GLN B N 1
ATOM 1610 C CA . GLN B 1 16 ? 11.625 27.625 3.51 1 90.25 16 GLN B CA 1
ATOM 1611 C C . GLN B 1 16 ? 10.539 27.078 4.438 1 90.25 16 GLN B C 1
ATOM 1613 O O . GLN B 1 16 ? 10.688 26 5.008 1 90.25 16 GLN B O 1
ATOM 1618 N N . ILE B 1 17 ? 9.555 27.875 4.586 1 93.62 17 ILE B N 1
ATOM 1619 C CA . ILE B 1 17 ? 8.438 27.453 5.426 1 93.62 17 ILE B CA 1
ATOM 1620 C C . ILE B 1 17 ? 7.789 26.203 4.836 1 93.62 17 ILE B C 1
ATOM 1622 O O . ILE B 1 17 ? 7.512 25.25 5.555 1 93.62 17 ILE B O 1
ATOM 1626 N N . LEU B 1 18 ? 7.645 26.172 3.564 1 94.56 18 LEU B N 1
ATOM 1627 C CA . LEU B 1 18 ? 7.023 25.031 2.904 1 94.56 18 LEU B CA 1
ATOM 1628 C C . LEU B 1 18 ? 7.938 23.812 2.957 1 94.56 18 LEU B C 1
ATOM 1630 O O . LEU B 1 18 ? 7.465 22.688 3.139 1 94.56 18 LEU B O 1
ATOM 1634 N N . ALA B 1 19 ? 9.203 24.016 2.822 1 92.19 19 ALA B N 1
ATOM 1635 C CA . ALA B 1 19 ? 10.172 22.922 2.859 1 92.19 19 ALA B CA 1
ATOM 1636 C C . ALA B 1 19 ? 10.172 22.234 4.223 1 92.19 19 ALA B C 1
ATOM 1638 O O . ALA B 1 19 ? 10.109 21.016 4.305 1 92.19 19 ALA B O 1
ATOM 1639 N N . LEU B 1 20 ? 10.188 23.016 5.207 1 93.19 20 LEU B N 1
ATOM 1640 C CA . LEU B 1 20 ? 10.172 22.438 6.547 1 93.19 20 LEU B CA 1
ATOM 1641 C C . LEU B 1 20 ? 8.828 21.781 6.848 1 93.19 20 LEU B C 1
ATOM 1643 O O . LEU B 1 20 ? 8.781 20.703 7.441 1 93.19 20 LEU B O 1
ATOM 1647 N N . GLY B 1 21 ? 7.758 22.453 6.469 1 95.38 21 GLY B N 1
ATOM 1648 C CA . GLY B 1 21 ? 6.453 21.844 6.66 1 95.38 21 GLY B CA 1
ATOM 1649 C C . GLY B 1 21 ? 6.324 20.484 6 1 95.38 21 GLY B C 1
ATOM 1650 O O . GLY B 1 21 ? 5.797 19.547 6.602 1 95.38 21 GLY B O 1
ATOM 1651 N N . SER B 1 22 ? 6.832 20.391 4.812 1 94.75 22 SER B N 1
ATOM 1652 C CA . SER B 1 22 ? 6.805 19.141 4.078 1 94.75 22 SER B CA 1
ATOM 1653 C C . SER B 1 22 ? 7.645 18.062 4.777 1 94.75 22 SER B C 1
ATOM 1655 O O . SER B 1 22 ? 7.219 16.922 4.898 1 94.75 22 SER B O 1
ATOM 1657 N N . ALA B 1 23 ? 8.773 18.422 5.234 1 93.25 23 ALA B N 1
ATOM 1658 C CA . ALA B 1 23 ? 9.656 17.5 5.934 1 93.25 23 ALA B CA 1
ATOM 1659 C C . ALA B 1 23 ? 9.016 16.984 7.223 1 93.25 23 ALA B C 1
ATOM 1661 O O . ALA B 1 23 ? 9.094 15.805 7.543 1 93.25 23 ALA B O 1
ATOM 1662 N N . LEU B 1 24 ? 8.406 17.906 7.922 1 94.19 24 LEU B N 1
ATOM 1663 C CA . LEU B 1 24 ? 7.738 17.547 9.164 1 94.19 24 LEU B CA 1
ATOM 1664 C C . LEU B 1 24 ? 6.582 16.594 8.906 1 94.19 24 LEU B C 1
ATOM 1666 O O . LEU B 1 24 ? 6.438 15.578 9.594 1 94.19 24 LEU B O 1
ATOM 1670 N N . LEU B 1 25 ? 5.801 16.969 7.93 1 96.06 25 LEU B N 1
ATOM 1671 C CA . LEU B 1 25 ? 4.66 16.109 7.598 1 96.06 25 LEU B CA 1
ATOM 1672 C C . LEU B 1 25 ? 5.125 14.75 7.094 1 96.06 25 LEU B C 1
ATOM 1674 O O . LEU B 1 25 ? 4.562 13.719 7.465 1 96.06 25 LEU B O 1
ATOM 1678 N N . ASN B 1 26 ? 6.176 14.688 6.285 1 93.69 26 ASN B N 1
ATOM 1679 C CA . ASN B 1 26 ? 6.742 13.43 5.812 1 93.69 26 ASN B CA 1
ATOM 1680 C C . ASN B 1 26 ? 7.191 12.547 6.969 1 93.69 26 ASN B C 1
ATOM 1682 O O . ASN B 1 26 ? 6.867 11.359 7.012 1 93.69 26 ASN B O 1
ATOM 1686 N N . ASN B 1 27 ? 7.883 13.133 7.82 1 91.31 27 ASN B N 1
ATOM 1687 C CA . ASN B 1 27 ? 8.359 12.391 8.984 1 91.31 27 ASN B CA 1
ATOM 1688 C C . ASN B 1 27 ? 7.203 11.891 9.844 1 91.31 27 ASN B C 1
ATOM 1690 O O . ASN B 1 27 ? 7.219 10.75 10.312 1 91.31 27 ASN B O 1
ATOM 1694 N N . PHE B 1 28 ? 6.277 12.75 10.023 1 94.69 28 PHE B N 1
ATOM 1695 C CA . PHE B 1 28 ? 5.094 12.414 10.812 1 94.69 28 PHE B CA 1
ATOM 1696 C C . PHE B 1 28 ? 4.355 11.227 10.211 1 94.69 28 PHE B C 1
ATOM 1698 O O . PHE B 1 28 ? 4.098 10.234 10.898 1 94.69 28 PHE B O 1
ATOM 1705 N N . VAL B 1 29 ? 4.09 11.344 8.961 1 94.19 29 VAL B N 1
ATOM 1706 C CA . VAL B 1 29 ? 3.332 10.32 8.242 1 94.19 29 VAL B CA 1
ATOM 1707 C C . VAL B 1 29 ? 4.129 9.023 8.195 1 94.19 29 VAL B C 1
ATOM 1709 O O . VAL B 1 29 ? 3.586 7.945 8.461 1 94.19 29 VAL B O 1
ATOM 1712 N N . TYR B 1 30 ? 5.375 9.172 7.93 1 89.81 30 TYR B N 1
ATOM 1713 C CA . TYR B 1 30 ? 6.219 7.988 7.812 1 89.81 30 TYR B CA 1
ATOM 1714 C C . TYR B 1 30 ? 6.227 7.191 9.109 1 89.81 30 TYR B C 1
ATOM 1716 O O . TYR B 1 30 ? 6.023 5.977 9.102 1 89.81 30 TYR B O 1
ATOM 1724 N N . GLU B 1 31 ? 6.383 7.879 10.188 1 88.38 31 GLU B N 1
ATOM 1725 C CA . GLU B 1 31 ? 6.445 7.211 11.484 1 88.38 31 GLU B CA 1
ATOM 1726 C C . GLU B 1 31 ? 5.113 6.551 11.828 1 88.38 31 GLU B C 1
ATOM 1728 O O . GLU B 1 31 ? 5.086 5.43 12.336 1 88.38 31 GLU B O 1
ATOM 1733 N N . ARG B 1 32 ? 4.164 7.172 11.508 1 89.5 32 ARG B N 1
ATOM 1734 C CA . ARG B 1 32 ? 2.854 6.637 11.859 1 89.5 32 ARG B CA 1
ATOM 1735 C C . ARG B 1 32 ? 2.488 5.453 10.969 1 89.5 32 ARG B C 1
ATOM 1737 O O . ARG B 1 32 ? 1.897 4.477 11.445 1 89.5 32 ARG B O 1
ATOM 1744 N N . VAL B 1 33 ? 2.83 5.543 9.75 1 87.5 33 VAL B N 1
ATOM 1745 C CA . VAL B 1 33 ? 2.596 4.434 8.828 1 87.5 33 VAL B CA 1
ATOM 1746 C C . VAL B 1 33 ? 3.41 3.219 9.266 1 87.5 33 VAL B C 1
ATOM 1748 O O . VAL B 1 33 ? 2.912 2.09 9.242 1 87.5 33 VAL B O 1
ATOM 1751 N N . ARG B 1 34 ? 4.625 3.475 9.648 1 84.5 34 ARG B N 1
ATOM 1752 C CA . ARG B 1 34 ? 5.492 2.398 10.117 1 84.5 34 ARG B CA 1
ATOM 1753 C C . ARG B 1 34 ? 4.895 1.708 11.336 1 84.5 34 ARG B C 1
ATOM 1755 O O . ARG B 1 34 ? 4.871 0.478 11.414 1 84.5 34 ARG B O 1
ATOM 1762 N N . ARG B 1 35 ? 4.312 2.414 12.172 1 81.38 35 ARG B N 1
ATOM 1763 C CA . ARG B 1 35 ? 3.711 1.872 13.383 1 81.38 35 ARG B CA 1
ATOM 1764 C C . ARG B 1 35 ? 2.438 1.098 13.062 1 81.38 35 ARG B C 1
ATOM 1766 O O . ARG B 1 35 ? 2.156 0.073 13.688 1 81.38 35 ARG B O 1
ATOM 1773 N N . HIS B 1 36 ? 1.766 1.66 12.18 1 78.31 36 HIS B N 1
ATOM 1774 C CA . HIS B 1 36 ? 0.519 1.013 11.789 1 78.31 36 HIS B CA 1
ATOM 1775 C C . HIS B 1 36 ? 0.783 -0.327 11.109 1 78.31 36 HIS B C 1
ATOM 1777 O O . HIS B 1 36 ? 0.009 -1.273 11.273 1 78.31 36 HIS B O 1
ATOM 1783 N N . ARG B 1 37 ? 1.764 -0.318 10.32 1 73.94 37 ARG B N 1
ATOM 1784 C CA . ARG B 1 37 ? 2.154 -1.539 9.617 1 73.94 37 ARG B CA 1
ATOM 1785 C C . ARG B 1 37 ? 2.49 -2.65 10.609 1 73.94 37 ARG B C 1
ATOM 1787 O O . ARG B 1 37 ? 2.201 -3.822 10.352 1 73.94 37 ARG B O 1
ATOM 1794 N N . ASP B 1 38 ? 2.988 -2.375 11.68 1 70.38 38 ASP B N 1
ATOM 1795 C CA . ASP B 1 38 ? 3.4 -3.322 12.711 1 70.38 38 ASP B CA 1
ATOM 1796 C C . ASP B 1 38 ? 2.191 -3.869 13.469 1 70.38 38 ASP B C 1
ATOM 1798 O O . ASP B 1 38 ? 2.289 -4.898 14.148 1 70.38 38 ASP B O 1
ATOM 1802 N N . GLY B 1 39 ? 1.059 -3.209 13.172 1 67 39 GLY B N 1
ATOM 1803 C CA . GLY B 1 39 ? -0.12 -3.615 13.922 1 67 39 GLY B CA 1
ATOM 1804 C C . GLY B 1 39 ? -0.914 -4.715 13.242 1 67 39 GLY B C 1
ATOM 1805 O O . GLY B 1 39 ? -0.954 -4.781 12.008 1 67 39 GLY B O 1
ATOM 1806 N N . ASP B 1 40 ? -1.454 -5.645 13.898 1 63.62 40 ASP B N 1
ATOM 1807 C CA . ASP B 1 40 ? -2.207 -6.809 13.445 1 63.62 40 ASP B CA 1
ATOM 1808 C C . ASP B 1 40 ? -3.559 -6.402 12.867 1 63.62 40 ASP B C 1
ATOM 1810 O O . ASP B 1 40 ? -4.133 -7.121 12.047 1 63.62 40 ASP B O 1
ATOM 1814 N N . GLY B 1 41 ? -3.971 -5.277 13.234 1 68.69 41 GLY B N 1
ATOM 1815 C CA . GLY B 1 41 ? -5.309 -4.875 12.828 1 68.69 41 GLY B CA 1
ATOM 1816 C C . GLY B 1 41 ? -5.441 -4.68 11.328 1 68.69 41 GLY B C 1
ATOM 1817 O O . GLY B 1 41 ? -6.445 -5.078 10.734 1 68.69 41 GLY B O 1
ATOM 1818 N N . ASP B 1 42 ? -4.48 -4.266 10.773 1 72.06 42 ASP B N 1
ATOM 1819 C CA . ASP B 1 42 ? -4.531 -3.975 9.344 1 72.06 42 ASP B CA 1
ATOM 1820 C C . ASP B 1 42 ? -4.535 -5.262 8.516 1 72.06 42 ASP B C 1
ATOM 1822 O O . ASP B 1 42 ? -5.199 -5.34 7.484 1 72.06 42 ASP B O 1
ATOM 1826 N N . ALA B 1 43 ? -3.844 -6.152 8.992 1 73.81 43 ALA B N 1
ATOM 1827 C CA . ALA B 1 43 ? -3.811 -7.445 8.32 1 73.81 43 ALA B CA 1
ATOM 1828 C C . ALA B 1 43 ? -5.195 -8.086 8.289 1 73.81 43 ALA B C 1
ATOM 1830 O O . ALA B 1 43 ? -5.598 -8.664 7.277 1 73.81 43 ALA B O 1
ATOM 1831 N N . GLU B 1 44 ? -5.91 -8 9.383 1 75.81 44 GLU B N 1
ATOM 1832 C CA . GLU B 1 44 ? -7.254 -8.57 9.461 1 75.81 44 GLU B CA 1
ATOM 1833 C C . GLU B 1 44 ? -8.211 -7.875 8.5 1 75.81 44 GLU B C 1
ATOM 1835 O O . GLU B 1 44 ? -9.062 -8.523 7.883 1 75.81 44 GLU B O 1
ATOM 1840 N N . VAL B 1 45 ? -8.008 -6.711 8.406 1 73.94 45 VAL B N 1
ATOM 1841 C CA . VAL B 1 45 ? -8.852 -5.922 7.512 1 73.94 45 VAL B CA 1
ATOM 1842 C C . VAL B 1 45 ? -8.586 -6.32 6.062 1 73.94 45 VAL B C 1
ATOM 1844 O O . VAL B 1 45 ? -9.516 -6.508 5.281 1 73.94 45 VAL B O 1
ATOM 1847 N N . THR B 1 46 ? -7.348 -6.484 5.766 1 77.81 46 THR B N 1
ATOM 1848 C CA . THR B 1 46 ? -6.973 -6.887 4.414 1 77.81 46 THR B CA 1
ATOM 1849 C C . THR B 1 46 ? -7.555 -8.258 4.074 1 77.81 46 THR B C 1
ATOM 1851 O O . THR B 1 46 ? -8.102 -8.445 2.99 1 77.81 46 THR B O 1
ATOM 1854 N N . ARG B 1 47 ? -7.469 -9.141 4.988 1 80.25 47 ARG B N 1
ATOM 1855 C CA . ARG B 1 47 ? -7.988 -10.492 4.777 1 80.25 47 ARG B CA 1
ATOM 1856 C C . ARG B 1 47 ? -9.492 -10.461 4.523 1 80.25 47 ARG B C 1
ATOM 1858 O O . ARG B 1 47 ? -9.992 -11.156 3.631 1 80.25 47 ARG B O 1
ATOM 1865 N N . SER B 1 48 ? -10.141 -9.664 5.32 1 80.38 48 SER B N 1
ATOM 1866 C CA . SER B 1 48 ? -11.594 -9.555 5.18 1 80.38 48 SER B CA 1
ATOM 1867 C C . SER B 1 48 ? -11.969 -8.961 3.826 1 80.38 48 SER B C 1
ATOM 1869 O O . SER B 1 48 ? -12.945 -9.383 3.209 1 80.38 48 SER B O 1
ATOM 1871 N N . GLN B 1 49 ? -11.188 -8.102 3.412 1 79.81 49 GLN B N 1
ATOM 1872 C CA . GLN B 1 49 ? -11.469 -7.418 2.152 1 79.81 49 GLN B CA 1
ATOM 1873 C C . GLN B 1 49 ? -11.219 -8.336 0.962 1 79.81 49 GLN B C 1
ATOM 1875 O O . GLN B 1 49 ? -11.766 -8.125 -0.121 1 79.81 49 GLN B O 1
ATOM 1880 N N . LEU B 1 50 ? -10.328 -9.297 1.184 1 83.5 50 LEU B N 1
ATOM 1881 C CA . LEU B 1 50 ? -10.023 -10.242 0.118 1 83.5 50 LEU B CA 1
ATOM 1882 C C . LEU B 1 50 ? -11.047 -11.375 0.095 1 83.5 50 LEU B C 1
ATOM 1884 O O . LEU B 1 50 ? -10.891 -12.344 -0.657 1 83.5 50 LEU B O 1
ATOM 1888 N N . GLY B 1 51 ? -12.148 -11.188 0.761 1 75.38 51 GLY B N 1
ATOM 1889 C CA . GLY B 1 51 ? -13.25 -12.141 0.741 1 75.38 51 GLY B CA 1
ATOM 1890 C C . GLY B 1 51 ? -13.102 -13.242 1.771 1 75.38 51 GLY B C 1
ATOM 1891 O O . GLY B 1 51 ? -13.82 -14.242 1.728 1 75.38 51 GLY B O 1
ATOM 1892 N N . GLY B 1 52 ? -12.312 -13.008 2.701 1 66.38 52 GLY B N 1
ATOM 1893 C CA . GLY B 1 52 ? -12.211 -14.008 3.752 1 66.38 52 GLY B CA 1
ATOM 1894 C C . GLY B 1 52 ? -11.906 -15.398 3.227 1 66.38 52 GLY B C 1
ATOM 1895 O O . GLY B 1 52 ? -12.383 -16.391 3.775 1 66.38 52 GLY B O 1
ATOM 1896 N N . VAL B 1 53 ? -11.281 -15.531 2.023 1 66.25 53 VAL B N 1
ATOM 1897 C CA . VAL B 1 53 ? -11.047 -16.828 1.397 1 66.25 53 VAL B CA 1
ATOM 1898 C C . VAL B 1 53 ? -10.203 -17.703 2.318 1 66.25 53 VAL B C 1
ATOM 1900 O O . VAL B 1 53 ? -9.008 -17.453 2.49 1 66.25 53 VAL B O 1
ATOM 1903 N N . GLU B 1 54 ? -10.906 -18.156 3.256 1 75.75 54 GLU B N 1
ATOM 1904 C CA . GLU B 1 54 ? -10.219 -19.047 4.184 1 75.75 54 GLU B CA 1
ATOM 1905 C C . GLU B 1 54 ? -10.289 -20.5 3.711 1 75.75 54 GLU B C 1
ATOM 1907 O O . GLU B 1 54 ? -11.32 -20.938 3.191 1 75.75 54 GLU B O 1
ATOM 1912 N N . LEU B 1 55 ? -9.109 -21.078 3.604 1 86.06 55 LEU B N 1
ATOM 1913 C CA . LEU B 1 55 ? -9.023 -22.5 3.303 1 86.06 55 LEU B CA 1
ATOM 1914 C C . LEU B 1 55 ? -9.438 -23.344 4.508 1 86.06 55 LEU B C 1
ATOM 1916 O O . LEU B 1 55 ? -8.734 -23.375 5.52 1 86.06 55 LEU B O 1
ATOM 1920 N N . CYS B 1 56 ? -10.664 -23.969 4.434 1 82.31 56 CYS B N 1
ATOM 1921 C CA . CYS B 1 56 ? -11.211 -24.703 5.57 1 82.31 56 CYS B CA 1
ATOM 1922 C C . CYS B 1 56 ? -10.883 -26.188 5.465 1 82.31 56 CYS B C 1
ATOM 1924 O O . CYS B 1 56 ? -10.734 -26.859 6.48 1 82.31 56 CYS B O 1
ATOM 1926 N N . ASP B 1 57 ? -10.75 -26.719 4.258 1 90.25 57 ASP B N 1
ATOM 1927 C CA . ASP B 1 57 ? -10.398 -28.125 4.047 1 90.25 57 ASP B CA 1
ATOM 1928 C C . ASP B 1 57 ? -8.953 -28.406 4.457 1 90.25 57 ASP B C 1
ATOM 1930 O O . ASP B 1 57 ? -8.039 -27.703 4.016 1 90.25 57 ASP B O 1
ATOM 1934 N N . PRO B 1 58 ? -8.852 -29.406 5.316 1 90.75 58 PRO B N 1
ATOM 1935 C CA . PRO B 1 58 ? -7.5 -29.719 5.793 1 90.75 58 PRO B CA 1
ATOM 1936 C C . PRO B 1 58 ? -6.527 -30 4.652 1 90.75 58 PRO B C 1
ATOM 1938 O O . PRO B 1 58 ? -5.348 -29.656 4.738 1 90.75 58 PRO B O 1
ATOM 1941 N N . SER B 1 59 ? -7.016 -30.703 3.664 1 90.69 59 SER B N 1
ATOM 1942 C CA . SER B 1 59 ? -6.137 -30.984 2.533 1 90.69 59 SER B CA 1
ATOM 1943 C C . SER B 1 59 ? -5.68 -29.703 1.846 1 90.69 59 SER B C 1
ATOM 1945 O O . SER B 1 59 ? -4.523 -29.609 1.428 1 90.69 59 SER B O 1
ATOM 1947 N N . HIS B 1 60 ? -6.551 -28.766 1.769 1 91.31 60 HIS B N 1
ATOM 1948 C CA . HIS B 1 60 ? -6.219 -27.5 1.15 1 91.31 60 HIS B CA 1
ATOM 1949 C C . HIS B 1 60 ? -5.254 -26.688 2.02 1 91.31 60 HIS B C 1
ATOM 1951 O O . HIS B 1 60 ? -4.375 -26 1.502 1 91.31 60 HIS B O 1
ATOM 1957 N N . LYS B 1 61 ? -5.402 -26.812 3.328 1 92.25 61 LYS B N 1
ATOM 1958 C CA . LYS B 1 61 ? -4.512 -26.125 4.258 1 92.25 61 LYS B CA 1
ATOM 1959 C C . LYS B 1 61 ? -3.088 -26.672 4.156 1 92.25 61 LYS B C 1
ATOM 1961 O O . LYS B 1 61 ? -2.123 -25.906 4.203 1 92.25 61 LYS B O 1
ATOM 1966 N N . ARG B 1 62 ? -3.021 -27.969 4.004 1 92.5 62 ARG B N 1
ATOM 1967 C CA . ARG B 1 62 ? -1.708 -28.578 3.844 1 92.5 62 ARG B CA 1
ATOM 1968 C C . ARG B 1 62 ? -1.044 -28.125 2.549 1 92.5 62 ARG B C 1
ATOM 1970 O O . ARG B 1 62 ? 0.164 -27.891 2.516 1 92.5 62 ARG B O 1
ATOM 1977 N N . LEU B 1 63 ? -1.863 -28.094 1.551 1 93.38 63 LEU B N 1
ATOM 1978 C CA . LEU B 1 63 ? -1.369 -27.609 0.267 1 93.38 63 LEU B CA 1
ATOM 1979 C C . LEU B 1 63 ? -0.857 -26.188 0.387 1 93.38 63 LEU B C 1
ATOM 1981 O O . LEU B 1 63 ? 0.214 -25.859 -0.128 1 93.38 63 LEU B O 1
ATOM 1985 N N . ALA B 1 64 ? -1.541 -25.344 1.068 1 93.75 64 ALA B N 1
ATOM 1986 C CA . ALA B 1 64 ? -1.149 -23.953 1.302 1 93.75 64 ALA B CA 1
ATOM 1987 C C . ALA B 1 64 ? 0.17 -23.875 2.064 1 93.75 64 ALA B C 1
ATOM 1989 O O . ALA B 1 64 ? 1.03 -23.062 1.746 1 93.75 64 ALA B O 1
ATOM 1990 N N . GLN B 1 65 ? 0.284 -24.75 3.012 1 92.69 65 GLN B N 1
ATOM 1991 C CA . GLN B 1 65 ? 1.515 -24.781 3.795 1 92.69 65 GLN B CA 1
ATOM 1992 C C . GLN B 1 65 ? 2.705 -25.172 2.926 1 92.69 65 GLN B C 1
ATOM 1994 O O . GLN B 1 65 ? 3.799 -24.625 3.072 1 92.69 65 GLN B O 1
ATOM 1999 N N . CYS B 1 66 ? 2.443 -26.125 2.074 1 92.69 66 CYS B N 1
ATOM 2000 C CA . CYS B 1 66 ? 3.486 -26.547 1.146 1 92.69 66 CYS B CA 1
ATOM 2001 C C . CYS B 1 66 ? 3.934 -25.391 0.262 1 92.69 66 CYS B C 1
ATOM 2003 O O . CYS B 1 66 ? 5.133 -25.156 0.093 1 92.69 66 CYS B O 1
ATOM 2005 N N . LEU B 1 67 ? 3.023 -24.656 -0.207 1 94.44 67 LEU B N 1
ATOM 2006 C CA . LEU B 1 67 ? 3.326 -23.5 -1.051 1 94.44 67 LEU B CA 1
ATOM 2007 C C . LEU B 1 67 ? 4.168 -22.484 -0.293 1 94.44 67 LEU B C 1
ATOM 2009 O O . LEU B 1 67 ? 5.133 -21.938 -0.838 1 94.44 67 LEU B O 1
ATOM 2013 N N . GLN B 1 68 ? 3.838 -22.234 0.957 1 94.25 68 GLN B N 1
ATOM 2014 C CA . GLN B 1 68 ? 4.586 -21.297 1.779 1 94.25 68 GLN B CA 1
ATOM 2015 C C . GLN B 1 68 ? 6.027 -21.766 1.976 1 94.25 68 GLN B C 1
ATOM 2017 O O . GLN B 1 68 ? 6.957 -20.953 1.947 1 94.25 68 GLN B O 1
ATOM 2022 N N . GLN B 1 69 ? 6.156 -23.047 2.129 1 92.56 69 GLN B N 1
ATOM 2023 C CA . GLN B 1 69 ? 7.496 -23.594 2.314 1 92.56 69 GLN B CA 1
ATOM 2024 C C . GLN B 1 69 ? 8.336 -23.422 1.053 1 92.56 69 GLN B C 1
ATOM 2026 O O . GLN B 1 69 ? 9.516 -23.078 1.131 1 92.56 69 GLN B O 1
ATOM 2031 N N . ILE B 1 70 ? 7.723 -23.672 -0.019 1 92.94 70 ILE B N 1
ATOM 2032 C CA . ILE B 1 70 ? 8.422 -23.469 -1.285 1 92.94 70 ILE B CA 1
ATOM 2033 C C . ILE B 1 70 ? 8.805 -22 -1.438 1 92.94 70 ILE B C 1
ATOM 2035 O O . ILE B 1 70 ? 9.938 -21.688 -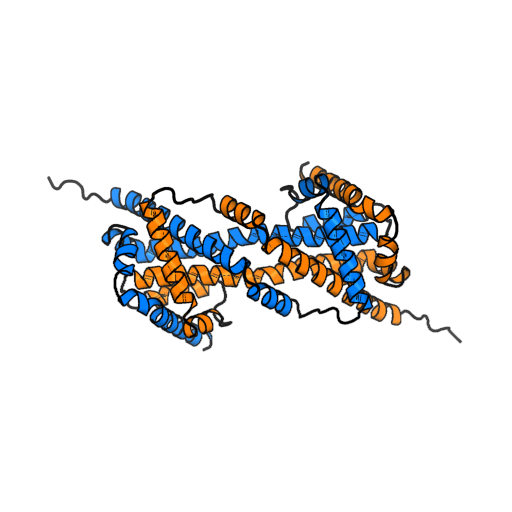1.818 1 92.94 70 ILE B O 1
ATOM 2039 N N . GLY B 1 71 ? 7.902 -21.172 -1.111 1 94.31 71 GLY B N 1
ATOM 2040 C CA . GLY B 1 71 ? 8.188 -19.75 -1.14 1 94.31 71 GLY B CA 1
ATOM 2041 C C . GLY B 1 71 ? 9.367 -19.359 -0.267 1 94.31 71 GLY B C 1
ATOM 2042 O O . GLY B 1 71 ? 10.195 -18.531 -0.666 1 94.31 71 GLY B O 1
ATOM 2043 N N . ASP B 1 72 ? 9.422 -19.938 0.894 1 93 72 ASP B N 1
ATOM 2044 C CA . ASP B 1 72 ? 10.539 -19.672 1.802 1 93 72 ASP B CA 1
ATOM 2045 C C . ASP B 1 72 ? 11.867 -20.047 1.154 1 93 72 ASP B C 1
ATOM 2047 O O . ASP B 1 72 ? 12.852 -19.297 1.271 1 93 72 ASP B O 1
ATOM 2051 N N . GLU B 1 73 ? 11.812 -21.141 0.523 1 91.5 73 GLU B N 1
ATOM 2052 C CA . GLU B 1 73 ? 13.023 -21.594 -0.148 1 91.5 73 GLU B CA 1
ATOM 2053 C C . GLU B 1 73 ? 13.422 -20.656 -1.274 1 91.5 73 GLU B C 1
ATOM 2055 O O . GLU B 1 73 ? 14.602 -20.312 -1.422 1 91.5 73 GLU B O 1
ATOM 2060 N N . LEU B 1 74 ? 12.539 -20.234 -1.997 1 94.19 74 LEU B N 1
ATOM 2061 C CA . LEU B 1 74 ? 12.797 -19.344 -3.123 1 94.19 74 LEU B CA 1
ATOM 2062 C C . LEU B 1 74 ? 13.289 -17.984 -2.641 1 94.19 74 LEU B C 1
ATOM 2064 O O . LEU B 1 74 ? 14.102 -17.344 -3.311 1 94.19 74 LEU B O 1
ATOM 2068 N N . ASP B 1 75 ? 12.867 -17.578 -1.451 1 93.06 75 ASP B N 1
ATOM 2069 C CA . ASP B 1 75 ? 13.305 -16.312 -0.862 1 93.06 75 ASP B CA 1
ATOM 2070 C C . ASP B 1 75 ? 14.805 -16.328 -0.574 1 93.06 75 ASP B C 1
ATOM 2072 O O . ASP B 1 75 ? 15.438 -15.273 -0.504 1 93.06 75 ASP B O 1
ATOM 2076 N N . GLY B 1 76 ? 15.258 -17.484 -0.422 1 91.81 76 GLY B N 1
ATOM 2077 C CA . GLY B 1 76 ? 16.672 -17.625 -0.085 1 91.81 76 GLY B CA 1
ATOM 2078 C C . GLY B 1 76 ? 17.578 -17.594 -1.298 1 91.81 76 GLY B C 1
ATOM 2079 O O . GLY B 1 76 ? 18.797 -17.547 -1.161 1 91.81 76 GLY B O 1
ATOM 2080 N N . ASN B 1 77 ? 17.016 -17.625 -2.449 1 93.31 77 ASN B N 1
ATOM 2081 C CA . ASN B 1 77 ? 17.797 -17.578 -3.684 1 93.31 77 ASN B CA 1
ATOM 2082 C C . ASN B 1 77 ? 18.203 -16.156 -4.043 1 93.31 77 ASN B C 1
ATOM 2084 O O . ASN B 1 77 ? 17.391 -15.391 -4.578 1 93.31 77 ASN B O 1
ATOM 2088 N N . THR B 1 78 ? 19.453 -15.758 -3.889 1 91.94 78 THR B N 1
ATOM 2089 C CA . THR B 1 78 ? 19.953 -14.391 -4.035 1 91.94 78 THR B CA 1
ATOM 2090 C C . THR B 1 78 ? 19.859 -13.938 -5.488 1 91.94 78 THR B C 1
ATOM 2092 O O . THR B 1 78 ? 19.484 -12.789 -5.762 1 91.94 78 THR B O 1
ATOM 2095 N N . GLN B 1 79 ? 20.234 -14.828 -6.328 1 92.38 79 GLN B N 1
ATOM 2096 C CA . GLN B 1 79 ? 20.172 -14.484 -7.746 1 92.38 79 GLN B CA 1
ATOM 2097 C C . GLN B 1 79 ? 18.734 -14.133 -8.156 1 92.38 79 GLN B C 1
ATOM 2099 O O . GLN B 1 79 ? 18.516 -13.141 -8.844 1 92.38 79 GLN B O 1
ATOM 2104 N N . LEU B 1 80 ? 17.812 -14.945 -7.738 1 94.56 80 LEU B N 1
ATOM 2105 C CA . LEU B 1 80 ? 16.406 -14.727 -8.047 1 94.56 80 LEU B CA 1
ATOM 2106 C C . LEU B 1 80 ? 15.93 -13.398 -7.484 1 94.56 80 LEU B C 1
ATOM 2108 O O . LEU B 1 80 ? 15.266 -12.625 -8.18 1 94.56 80 LEU B O 1
ATOM 2112 N N . GLN B 1 81 ? 16.297 -13.117 -6.289 1 93.44 81 GLN B N 1
ATOM 2113 C CA . GLN B 1 81 ? 15.883 -11.875 -5.648 1 93.44 81 GLN B CA 1
ATOM 2114 C C . GLN B 1 81 ? 16.469 -10.664 -6.371 1 93.44 81 GLN B C 1
ATOM 2116 O O . GLN B 1 81 ? 15.805 -9.633 -6.516 1 93.44 81 GLN B O 1
ATOM 2121 N N . GLY B 1 82 ? 17.734 -10.805 -6.789 1 93.19 82 GLY B N 1
ATOM 2122 C CA . GLY B 1 82 ? 18.344 -9.734 -7.559 1 93.19 82 GLY B CA 1
ATOM 2123 C C . GLY B 1 82 ? 17.562 -9.391 -8.82 1 93.19 82 GLY B C 1
ATOM 2124 O O . GLY B 1 82 ? 17.406 -8.211 -9.148 1 93.19 82 GLY B O 1
ATOM 2125 N N . MET B 1 83 ? 17.016 -10.383 -9.484 1 93.19 83 MET B N 1
ATOM 2126 C CA . MET B 1 83 ? 16.266 -10.172 -10.711 1 93.19 83 MET B CA 1
ATOM 2127 C C . MET B 1 83 ? 14.891 -9.578 -10.414 1 93.19 83 MET B C 1
ATOM 2129 O O . MET B 1 83 ? 14.43 -8.672 -11.117 1 93.19 83 MET B O 1
ATOM 2133 N N . LEU B 1 84 ? 14.312 -10.062 -9.398 1 94.19 84 LEU B N 1
ATOM 2134 C CA . LEU B 1 84 ? 12.969 -9.625 -9.023 1 94.19 84 LEU B CA 1
ATOM 2135 C C . LEU B 1 84 ? 12.961 -8.148 -8.648 1 94.19 84 LEU B C 1
ATOM 2137 O O . LEU B 1 84 ? 11.945 -7.465 -8.812 1 94.19 84 LEU B O 1
ATOM 2141 N N . ASN B 1 85 ? 14.141 -7.68 -8.188 1 90.88 85 ASN B N 1
ATOM 2142 C CA . ASN B 1 85 ? 14.25 -6.293 -7.746 1 90.88 85 ASN B CA 1
ATOM 2143 C C . ASN B 1 85 ? 14.695 -5.375 -8.883 1 90.88 85 ASN B C 1
ATOM 2145 O O . ASN B 1 85 ? 14.797 -4.16 -8.703 1 90.88 85 ASN B O 1
ATOM 2149 N N . ASP B 1 86 ? 14.812 -5.984 -9.992 1 92.5 86 ASP B N 1
ATOM 2150 C CA . ASP B 1 86 ? 15.211 -5.176 -11.141 1 92.5 86 ASP B CA 1
ATOM 2151 C C . ASP B 1 86 ? 14.133 -4.16 -11.5 1 92.5 86 ASP B C 1
ATOM 2153 O O . ASP B 1 86 ? 12.938 -4.48 -11.477 1 92.5 86 ASP B O 1
ATOM 2157 N N . SER B 1 87 ? 14.602 -2.955 -11.906 1 89.19 87 SER B N 1
ATOM 2158 C CA . SER B 1 87 ? 13.68 -1.865 -12.211 1 89.19 87 SER B CA 1
ATOM 2159 C C . SER B 1 87 ? 12.875 -2.154 -13.469 1 89.19 87 SER B C 1
ATOM 2161 O O . SER B 1 87 ? 11.812 -1.562 -13.688 1 89.19 87 SER B O 1
ATOM 2163 N N . ALA B 1 88 ? 13.305 -3.084 -14.273 1 90.19 88 ALA B N 1
ATOM 2164 C CA . ALA B 1 88 ? 12.609 -3.434 -15.508 1 90.19 88 ALA B CA 1
ATOM 2165 C C . ALA B 1 88 ? 11.32 -4.203 -15.219 1 90.19 88 ALA B C 1
ATOM 2167 O O . ALA B 1 88 ? 10.422 -4.27 -16.062 1 90.19 88 ALA B O 1
ATOM 2168 N N . LEU B 1 89 ? 11.234 -4.781 -14.109 1 92.94 89 LEU B N 1
ATOM 2169 C CA . LEU B 1 89 ? 10.086 -5.602 -13.75 1 92.94 89 LEU B CA 1
ATOM 2170 C C . LEU B 1 89 ? 9.078 -4.797 -12.93 1 92.94 89 LEU B C 1
ATOM 2172 O O . LEU B 1 89 ? 8.82 -5.113 -11.766 1 92.94 89 LEU B O 1
ATOM 2176 N N . GLN B 1 90 ? 8.484 -3.855 -13.633 1 93.44 90 GLN B N 1
ATOM 2177 C CA . GLN B 1 90 ? 7.445 -3.055 -13 1 93.44 90 GLN B CA 1
ATOM 2178 C C . GLN B 1 90 ? 6.18 -3.875 -12.773 1 93.44 90 GLN B C 1
ATOM 2180 O O . GLN B 1 90 ? 5.871 -4.777 -13.555 1 93.44 90 GLN B O 1
ATOM 2185 N N . PRO B 1 91 ? 5.547 -3.566 -11.711 1 94.88 91 PRO B N 1
ATOM 2186 C CA . PRO B 1 91 ? 4.34 -4.34 -11.414 1 94.88 91 PRO B CA 1
ATOM 2187 C C . PRO B 1 91 ? 3.156 -3.947 -12.297 1 94.88 91 PRO B C 1
ATOM 2189 O O . PRO B 1 91 ? 2.145 -3.451 -11.789 1 94.88 91 PRO B O 1
ATOM 2192 N N . THR B 1 92 ? 3.273 -4.223 -13.516 1 95.75 92 THR B N 1
ATOM 2193 C CA . THR B 1 92 ? 2.236 -3.965 -14.508 1 95.75 92 THR B CA 1
ATOM 2194 C C . THR B 1 92 ? 1.761 -5.27 -15.141 1 95.75 92 THR B C 1
ATOM 2196 O O . THR B 1 92 ? 2.434 -6.297 -15.039 1 95.75 92 THR B O 1
ATOM 2199 N N . GLN B 1 93 ? 0.627 -5.219 -15.727 1 97.31 93 GLN B N 1
ATOM 2200 C CA . GLN B 1 93 ? 0.077 -6.395 -16.391 1 97.31 93 GLN B CA 1
ATOM 2201 C C . GLN B 1 93 ? 0.977 -6.855 -17.531 1 97.31 93 GLN B C 1
ATOM 2203 O O . GLN B 1 93 ? 1.132 -8.055 -17.766 1 97.31 93 GLN B O 1
ATOM 2208 N N . ASP B 1 94 ? 1.543 -5.867 -18.219 1 96.75 94 ASP B N 1
ATOM 2209 C CA . ASP B 1 94 ? 2.418 -6.18 -19.344 1 96.75 94 ASP B CA 1
ATOM 2210 C C . ASP B 1 94 ? 3.609 -7.023 -18.891 1 96.75 94 ASP B C 1
ATOM 2212 O O . ASP B 1 94 ? 3.918 -8.047 -19.516 1 96.75 94 ASP B O 1
ATOM 2216 N N . VAL B 1 95 ? 4.27 -6.605 -17.891 1 96 95 VAL B N 1
ATOM 2217 C CA . VAL B 1 95 ? 5.422 -7.336 -17.375 1 96 95 VAL B CA 1
ATOM 2218 C C . VAL B 1 95 ? 4.98 -8.711 -16.891 1 96 95 VAL B C 1
ATOM 2220 O O . VAL B 1 95 ? 5.648 -9.719 -17.141 1 96 95 VAL B O 1
ATOM 2223 N N . PHE B 1 96 ? 3.846 -8.773 -16.203 1 97.88 96 PHE B N 1
ATOM 2224 C CA . PHE B 1 96 ? 3.33 -10.047 -15.711 1 97.88 96 PHE B CA 1
ATOM 2225 C C . PHE B 1 96 ? 3.137 -11.023 -16.859 1 97.88 96 PHE B C 1
ATOM 2227 O O . PHE B 1 96 ? 3.572 -12.18 -16.781 1 97.88 96 PHE B O 1
ATOM 2234 N N . MET B 1 97 ? 2.553 -10.547 -17.891 1 97.56 97 MET B N 1
ATOM 2235 C CA . MET B 1 97 ? 2.221 -11.406 -19.016 1 97.56 97 MET B CA 1
ATOM 2236 C C . MET B 1 97 ? 3.484 -11.891 -19.734 1 97.56 97 MET B C 1
ATOM 2238 O O . MET B 1 97 ? 3.557 -13.039 -20.172 1 97.56 97 MET B O 1
ATOM 2242 N N . LYS B 1 98 ? 4.414 -11.008 -19.844 1 97.06 98 LYS B N 1
ATOM 2243 C CA . LYS B 1 98 ? 5.676 -11.391 -20.469 1 97.06 98 LYS B CA 1
ATOM 2244 C C . LYS B 1 98 ? 6.363 -12.508 -19.688 1 97.06 98 LYS B C 1
ATOM 2246 O O . LYS B 1 98 ? 6.859 -13.469 -20.266 1 97.06 98 LYS B O 1
ATOM 2251 N N . VAL B 1 99 ? 6.371 -12.375 -18.406 1 97.62 99 VAL B N 1
ATOM 2252 C CA . VAL B 1 99 ? 7.012 -13.383 -17.562 1 97.62 99 VAL B CA 1
ATOM 2253 C C . VAL B 1 99 ? 6.211 -14.68 -17.625 1 97.62 99 VAL B C 1
ATOM 2255 O O . VAL B 1 99 ? 6.777 -15.766 -17.781 1 97.62 99 VAL B O 1
ATOM 2258 N N . ALA B 1 100 ? 4.844 -14.594 -17.484 1 98 100 ALA B N 1
ATOM 2259 C CA . ALA B 1 100 ? 3.99 -15.773 -17.547 1 98 100 ALA B CA 1
ATOM 2260 C C . ALA B 1 100 ? 4.203 -16.547 -18.844 1 98 100 ALA B C 1
ATOM 2262 O O . ALA B 1 100 ? 4.352 -17.766 -18.844 1 98 100 ALA B O 1
ATOM 2263 N N . ARG B 1 101 ? 4.277 -15.781 -19.922 1 97.56 101 ARG B N 1
ATOM 2264 C CA . ARG B 1 101 ? 4.488 -16.406 -21.219 1 97.56 101 ARG B CA 1
ATOM 2265 C C . ARG B 1 101 ? 5.852 -17.078 -21.297 1 97.56 101 ARG B C 1
ATOM 2267 O O . ARG B 1 101 ? 5.98 -18.172 -21.859 1 97.56 101 ARG B O 1
ATOM 2274 N N . GLU B 1 102 ? 6.832 -16.422 -20.75 1 97.5 102 GLU B N 1
ATOM 2275 C CA . GLU B 1 102 ? 8.18 -16.984 -20.766 1 97.5 102 GLU B CA 1
ATOM 2276 C C . GLU B 1 102 ? 8.266 -18.25 -19.938 1 97.5 102 GLU B C 1
ATOM 2278 O O . GLU B 1 102 ? 9 -19.188 -20.281 1 97.5 102 GLU B O 1
ATOM 2283 N N . ILE B 1 103 ? 7.555 -18.375 -18.859 1 97.69 103 ILE B N 1
ATOM 2284 C CA . ILE B 1 103 ? 7.535 -19.547 -18 1 97.69 103 ILE B CA 1
ATOM 2285 C C . ILE B 1 103 ? 7.055 -20.766 -18.781 1 97.69 103 ILE B C 1
ATOM 2287 O O . ILE B 1 103 ? 7.562 -21.859 -18.594 1 97.69 103 ILE B O 1
ATOM 2291 N N . PHE B 1 104 ? 6.098 -20.531 -19.656 1 97.31 104 PHE B N 1
ATOM 2292 C CA . PHE B 1 104 ? 5.516 -21.641 -20.391 1 97.31 104 PHE B CA 1
ATOM 2293 C C . PHE B 1 104 ? 5.863 -21.562 -21.875 1 97.31 104 PHE B C 1
ATOM 2295 O O . PHE B 1 104 ? 5.129 -22.094 -22.719 1 97.31 104 PHE B O 1
ATOM 2302 N N . SER B 1 105 ? 6.945 -20.906 -22.188 1 94.81 105 SER B N 1
ATOM 2303 C CA . SER B 1 105 ? 7.297 -20.562 -23.562 1 94.81 105 SER B CA 1
ATOM 2304 C C . SER B 1 105 ? 7.594 -21.812 -24.391 1 94.81 105 SER B C 1
ATOM 2306 O O . SER B 1 105 ? 7.367 -21.844 -25.594 1 94.81 105 SER B O 1
ATOM 2308 N N . ASP B 1 106 ? 8.07 -22.875 -23.766 1 94.06 106 ASP B N 1
ATOM 2309 C CA . ASP B 1 106 ? 8.438 -24.094 -24.484 1 94.06 106 ASP B CA 1
ATOM 2310 C C . ASP B 1 106 ? 7.258 -25.047 -24.578 1 94.06 106 ASP B C 1
ATOM 2312 O O . ASP B 1 106 ? 7.406 -26.188 -25.047 1 94.06 106 ASP B O 1
ATOM 2316 N N . GLY B 1 107 ? 6.09 -24.734 -24.062 1 92.75 107 GLY B N 1
ATOM 2317 C CA . GLY B 1 107 ? 4.859 -25.5 -24.172 1 92.75 107 GLY B CA 1
ATOM 2318 C C . GLY B 1 107 ? 4.746 -26.609 -23.156 1 92.75 107 GLY B C 1
ATOM 2319 O O . GLY B 1 107 ? 3.816 -27.422 -23.203 1 92.75 107 GLY B O 1
ATOM 2320 N N . LYS B 1 108 ? 5.691 -26.656 -22.344 1 95.25 108 LYS B N 1
ATOM 2321 C CA . LYS B 1 108 ? 5.652 -27.672 -21.297 1 95.25 108 LYS B CA 1
ATOM 2322 C C . LYS B 1 108 ? 4.977 -27.141 -20.031 1 95.25 108 LYS B C 1
ATOM 2324 O O . LYS B 1 108 ? 5.086 -25.953 -19.719 1 95.25 108 LYS B O 1
ATOM 2329 N N . PHE B 1 109 ? 4.27 -28.141 -19.406 1 95.44 109 PHE B N 1
ATOM 2330 C CA . PHE B 1 109 ? 3.586 -27.797 -18.156 1 95.44 109 PHE B CA 1
ATOM 2331 C C . PHE B 1 109 ? 3.984 -28.75 -17.031 1 95.44 109 PHE B C 1
ATOM 2333 O O . PHE B 1 109 ? 4.062 -29.969 -17.234 1 95.44 109 PHE B O 1
ATOM 2340 N N . ASN B 1 110 ? 4.324 -28.219 -15.977 1 94.94 110 ASN B N 1
ATOM 2341 C CA . ASN B 1 110 ? 4.562 -28.953 -14.742 1 94.94 110 ASN B CA 1
ATOM 2342 C C . ASN B 1 110 ? 4.301 -28.094 -13.516 1 94.94 110 ASN B C 1
ATOM 2344 O O . ASN B 1 110 ? 4.086 -26.891 -13.633 1 94.94 110 ASN B O 1
ATOM 2348 N N . TRP B 1 111 ? 4.344 -28.672 -12.391 1 95.62 111 TRP B N 1
ATOM 2349 C CA . TRP B 1 111 ? 3.971 -27.969 -11.172 1 95.62 111 TRP B CA 1
ATOM 2350 C C . TRP B 1 111 ? 5.031 -26.938 -10.797 1 95.62 111 TRP B C 1
ATOM 2352 O O . TRP B 1 111 ? 4.715 -25.906 -10.211 1 95.62 111 TRP B O 1
ATOM 2362 N N . GLY B 1 112 ? 6.344 -27.266 -11.117 1 95.44 112 GLY B N 1
ATOM 2363 C CA . GLY B 1 112 ? 7.375 -26.281 -10.859 1 95.44 112 GLY B CA 1
ATOM 2364 C C . GLY B 1 112 ? 7.109 -24.953 -11.539 1 95.44 112 GLY B C 1
ATOM 2365 O O . GLY B 1 112 ? 7.281 -23.891 -10.93 1 95.44 112 GLY B O 1
ATOM 2366 N N . ARG B 1 113 ? 6.668 -25.016 -12.766 1 96.94 113 ARG B N 1
ATOM 2367 C CA . ARG B 1 113 ? 6.363 -23.828 -13.539 1 96.94 113 ARG B CA 1
ATOM 2368 C C . ARG B 1 113 ? 5.129 -23.109 -12.984 1 96.94 113 ARG B C 1
ATOM 2370 O O . ARG B 1 113 ? 5.098 -21.891 -12.906 1 96.94 113 ARG B O 1
ATOM 2377 N N . VAL B 1 114 ? 4.113 -23.859 -12.539 1 97.25 114 VAL B N 1
ATOM 2378 C CA . VAL B 1 114 ? 2.902 -23.281 -11.953 1 97.25 114 VAL B CA 1
ATOM 2379 C C . VAL B 1 114 ? 3.25 -22.578 -10.641 1 97.25 114 VAL B C 1
ATOM 2381 O O . VAL B 1 114 ? 2.811 -21.453 -10.406 1 97.25 114 VAL B O 1
ATOM 2384 N N . VAL B 1 115 ? 4.098 -23.172 -9.836 1 97.06 115 VAL B N 1
ATOM 2385 C CA . VAL B 1 115 ? 4.508 -22.609 -8.562 1 97.06 115 VAL B CA 1
ATOM 2386 C C . VAL B 1 115 ? 5.383 -21.375 -8.805 1 97.06 115 VAL B C 1
ATOM 2388 O O . VAL B 1 115 ? 5.285 -20.375 -8.078 1 97.06 115 VAL B O 1
ATOM 2391 N N . ALA B 1 116 ? 6.215 -21.422 -9.867 1 97.38 116 ALA B N 1
ATOM 2392 C CA . ALA B 1 116 ? 7.016 -20.266 -10.25 1 97.38 116 ALA B CA 1
ATOM 2393 C C . ALA B 1 116 ? 6.121 -19.078 -10.602 1 97.38 116 ALA B C 1
ATOM 2395 O O . ALA B 1 116 ? 6.406 -17.938 -10.211 1 97.38 116 ALA B O 1
ATOM 2396 N N . LEU B 1 117 ? 5.066 -19.328 -11.266 1 98.12 117 LEU B N 1
ATOM 2397 C CA . LEU B 1 117 ? 4.105 -18.281 -11.617 1 98.12 117 LEU B CA 1
ATOM 2398 C C . LEU B 1 117 ? 3.465 -17.703 -10.367 1 98.12 117 LEU B C 1
ATOM 2400 O O . LEU B 1 117 ? 3.355 -16.469 -10.242 1 98.12 117 LEU B O 1
ATOM 2404 N N . PHE B 1 118 ? 3.027 -18.562 -9.391 1 98 118 PHE B N 1
ATOM 2405 C CA . PHE B 1 118 ? 2.457 -18.109 -8.125 1 98 118 PHE B CA 1
ATOM 2406 C C . PHE B 1 118 ? 3.449 -17.234 -7.367 1 98 118 PHE B C 1
ATOM 2408 O O . PHE B 1 118 ? 3.084 -16.188 -6.836 1 98 118 PHE B O 1
ATOM 2415 N N . TYR B 1 119 ? 4.664 -17.672 -7.352 1 97.56 119 TYR B N 1
ATOM 2416 C CA . TYR B 1 119 ? 5.695 -16.938 -6.621 1 97.56 119 TYR B CA 1
ATOM 2417 C C . TYR B 1 119 ? 5.957 -15.578 -7.262 1 97.56 119 TYR B C 1
ATOM 2419 O O . TYR B 1 119 ? 6.078 -14.562 -6.562 1 97.56 119 TYR B O 1
ATOM 2427 N N . PHE B 1 120 ? 6.02 -15.594 -8.539 1 98.06 120 PHE B N 1
ATOM 2428 C CA . PHE B 1 120 ? 6.238 -14.336 -9.25 1 98.06 120 PHE B CA 1
ATOM 2429 C C . PHE B 1 120 ? 5.086 -13.367 -9.008 1 98.06 120 PHE B C 1
ATOM 2431 O O . PHE B 1 120 ? 5.309 -12.18 -8.781 1 98.06 120 PHE B O 1
ATOM 2438 N N . ALA B 1 121 ? 3.877 -13.844 -9.07 1 98.06 121 ALA B N 1
ATOM 2439 C CA . ALA B 1 121 ? 2.705 -13.023 -8.781 1 98.06 121 ALA B CA 1
ATOM 2440 C C . ALA B 1 121 ? 2.803 -12.406 -7.391 1 98.06 121 ALA B C 1
ATOM 2442 O O . ALA B 1 121 ? 2.537 -11.211 -7.219 1 98.06 121 ALA B O 1
ATOM 2443 N N . CYS B 1 122 ? 3.211 -13.188 -6.457 1 97.06 122 CYS B N 1
ATOM 2444 C CA . CYS B 1 122 ? 3.359 -12.719 -5.082 1 97.06 122 CYS B CA 1
ATOM 2445 C C . CYS B 1 122 ? 4.418 -11.625 -4.992 1 97.06 122 CYS B C 1
ATOM 2447 O O . CYS B 1 122 ? 4.195 -10.594 -4.355 1 97.06 122 CYS B O 1
ATOM 2449 N N . ARG B 1 123 ? 5.508 -11.852 -5.66 1 95.81 123 ARG B N 1
ATOM 2450 C CA . ARG B 1 123 ? 6.582 -10.867 -5.637 1 95.81 123 ARG B CA 1
ATOM 2451 C C . ARG B 1 123 ? 6.16 -9.57 -6.328 1 95.81 123 ARG B C 1
ATOM 2453 O O . ARG B 1 123 ? 6.559 -8.484 -5.918 1 95.81 123 ARG B O 1
ATOM 2460 N N . LEU B 1 124 ? 5.441 -9.766 -7.348 1 96.38 124 LEU B N 1
ATOM 2461 C CA . LEU B 1 124 ? 4.918 -8.586 -8.039 1 96.38 124 LEU B CA 1
ATOM 2462 C C . LEU B 1 124 ? 3.986 -7.793 -7.125 1 96.38 124 LEU B C 1
ATOM 2464 O O . LEU B 1 124 ? 3.996 -6.562 -7.145 1 96.38 124 LEU B O 1
ATOM 2468 N N . VAL B 1 125 ? 3.135 -8.445 -6.332 1 95.44 125 VAL B N 1
ATOM 2469 C CA . VAL B 1 125 ? 2.266 -7.797 -5.355 1 95.44 125 VAL B CA 1
ATOM 2470 C C . VAL B 1 125 ? 3.105 -6.988 -4.371 1 95.44 125 VAL B C 1
ATOM 2472 O O . VAL B 1 125 ? 2.83 -5.812 -4.129 1 95.44 125 VAL B O 1
ATOM 2475 N N . ILE B 1 126 ? 4.117 -7.609 -3.859 1 93.12 126 ILE B N 1
ATOM 2476 C CA . ILE B 1 126 ? 4.969 -6.98 -2.855 1 93.12 126 ILE B CA 1
ATOM 2477 C C . ILE B 1 126 ? 5.652 -5.754 -3.457 1 93.12 126 ILE B C 1
ATOM 2479 O O . ILE B 1 126 ? 5.668 -4.684 -2.846 1 93.12 126 ILE B O 1
ATOM 2483 N N . LYS B 1 127 ? 6.137 -5.941 -4.621 1 92.88 127 LYS B N 1
ATOM 2484 C CA . LYS B 1 127 ? 6.773 -4.82 -5.305 1 92.88 127 LYS B CA 1
ATOM 2485 C C . LYS B 1 127 ? 5.781 -3.682 -5.535 1 92.88 127 LYS B C 1
ATOM 2487 O O . LYS B 1 127 ? 6.121 -2.51 -5.355 1 92.88 127 LYS B O 1
ATOM 2492 N N . ALA B 1 128 ? 4.617 -4.039 -5.949 1 93.75 128 ALA B N 1
ATOM 2493 C CA . ALA B 1 128 ? 3.584 -3.037 -6.184 1 93.75 128 ALA B CA 1
ATOM 2494 C C . ALA B 1 128 ? 3.256 -2.277 -4.898 1 93.75 128 ALA B C 1
ATOM 2496 O O . ALA B 1 128 ? 3.104 -1.054 -4.918 1 93.75 128 ALA B O 1
ATOM 2497 N N . ILE B 1 129 ? 3.145 -2.945 -3.814 1 90.31 129 ILE B N 1
ATOM 2498 C CA . ILE B 1 129 ? 2.848 -2.332 -2.523 1 90.31 129 ILE B CA 1
ATOM 2499 C C . ILE B 1 129 ? 3.975 -1.377 -2.135 1 90.31 129 ILE B C 1
ATOM 2501 O O . ILE B 1 129 ? 3.721 -0.248 -1.709 1 90.31 129 ILE B O 1
ATOM 2505 N N . LEU B 1 130 ? 5.188 -1.77 -2.35 1 88.5 130 LEU B N 1
ATOM 2506 C CA . LEU B 1 130 ? 6.352 -0.984 -1.955 1 88.5 130 LEU B CA 1
ATOM 2507 C C . LEU B 1 130 ? 6.477 0.272 -2.811 1 88.5 130 LEU B C 1
ATOM 2509 O O . LEU B 1 130 ? 7.016 1.284 -2.361 1 88.5 130 LEU B O 1
ATOM 2513 N N . THR B 1 131 ? 6.012 0.207 -3.951 1 89.69 131 THR B N 1
ATOM 2514 C CA . THR B 1 131 ? 6.051 1.366 -4.836 1 89.69 131 THR B CA 1
ATOM 2515 C C . THR B 1 131 ? 4.867 2.293 -4.566 1 89.69 131 THR B C 1
ATOM 2517 O O . THR B 1 131 ? 4.984 3.512 -4.699 1 89.69 131 THR B O 1
ATOM 2520 N N . LYS B 1 132 ? 3.773 1.717 -4.219 1 91.81 132 LYS B N 1
ATOM 2521 C CA . LYS B 1 132 ? 2.543 2.49 -4.09 1 91.81 132 LYS B CA 1
ATOM 2522 C C . LYS B 1 132 ? 2.533 3.295 -2.793 1 91.81 132 LYS B C 1
ATOM 2524 O O . LYS B 1 132 ? 2.018 4.414 -2.754 1 91.81 132 LYS B O 1
ATOM 2529 N N . VAL B 1 133 ? 3.156 2.818 -1.773 1 90.31 133 VAL B N 1
ATOM 2530 C CA . VAL B 1 133 ? 3.092 3.449 -0.459 1 90.31 133 VAL B CA 1
ATOM 2531 C C . VAL B 1 133 ? 3.752 4.824 -0.512 1 90.31 133 VAL B C 1
ATOM 2533 O O . VAL B 1 133 ? 3.137 5.828 -0.145 1 90.31 133 VAL B O 1
ATOM 2536 N N . PRO B 1 134 ? 5.008 4.961 -1.039 1 91.88 134 PRO B N 1
ATOM 2537 C CA . PRO B 1 134 ? 5.59 6.301 -1.14 1 91.88 134 PRO B CA 1
ATOM 2538 C C . PRO B 1 134 ? 4.785 7.227 -2.053 1 91.88 134 PRO B C 1
ATOM 2540 O O . PRO B 1 134 ? 4.707 8.43 -1.803 1 91.88 134 PRO B O 1
ATOM 2543 N N . ASP B 1 135 ? 4.207 6.68 -3.062 1 93.69 135 ASP B N 1
ATOM 2544 C CA . ASP B 1 135 ? 3.4 7.473 -3.986 1 93.69 135 ASP B CA 1
ATOM 2545 C C . ASP B 1 135 ? 2.189 8.078 -3.281 1 93.69 135 ASP B C 1
ATOM 2547 O O . ASP B 1 135 ? 1.847 9.242 -3.508 1 93.69 135 ASP B O 1
ATOM 2551 N N . ILE B 1 136 ? 1.534 7.262 -2.479 1 94.81 136 ILE B N 1
ATOM 2552 C CA . ILE B 1 136 ? 0.37 7.723 -1.729 1 94.81 136 ILE B CA 1
ATOM 2553 C C . ILE B 1 136 ? 0.779 8.844 -0.775 1 94.81 136 ILE B C 1
ATOM 2555 O O . ILE B 1 136 ? 0.127 9.883 -0.718 1 94.81 136 ILE B O 1
ATOM 2559 N N . ILE B 1 137 ? 1.865 8.625 -0.1 1 94.69 137 ILE B N 1
ATOM 2560 C CA . ILE B 1 137 ? 2.357 9.609 0.864 1 94.69 137 ILE B CA 1
ATOM 2561 C C . ILE B 1 137 ? 2.65 10.93 0.156 1 94.69 137 ILE B C 1
ATOM 2563 O O . ILE B 1 137 ? 2.176 11.984 0.577 1 94.69 137 ILE B O 1
ATOM 2567 N N . ARG B 1 138 ? 3.34 10.883 -0.914 1 94.75 138 ARG B N 1
ATOM 2568 C CA . ARG B 1 138 ? 3.711 12.07 -1.673 1 94.75 138 ARG B CA 1
ATOM 2569 C C . ARG B 1 138 ? 2.473 12.82 -2.158 1 94.75 138 ARG B C 1
ATOM 2571 O O . ARG B 1 138 ? 2.408 14.047 -2.068 1 94.75 138 ARG B O 1
ATOM 2578 N N . THR B 1 139 ? 1.556 12.094 -2.592 1 96.62 139 THR B N 1
ATOM 2579 C CA . THR B 1 139 ? 0.341 12.688 -3.143 1 96.62 139 THR B CA 1
ATOM 2580 C C . THR B 1 139 ? -0.417 13.461 -2.07 1 96.62 139 THR B C 1
ATOM 2582 O O . THR B 1 139 ? -0.772 14.625 -2.271 1 96.62 139 THR B O 1
ATOM 2585 N N . ILE B 1 140 ? -0.643 12.875 -0.988 1 97.19 140 ILE B N 1
ATOM 2586 C CA . ILE B 1 140 ? -1.442 13.492 0.062 1 97.19 140 ILE B CA 1
ATOM 2587 C C . ILE B 1 140 ? -0.657 14.641 0.703 1 97.19 140 ILE B C 1
ATOM 2589 O O . ILE B 1 140 ? -1.228 15.672 1.049 1 97.19 140 ILE B O 1
ATOM 2593 N N . ILE B 1 141 ? 0.654 14.484 0.801 1 96.56 141 ILE B N 1
ATOM 2594 C CA . ILE B 1 141 ? 1.486 15.57 1.298 1 96.56 141 ILE B CA 1
ATOM 2595 C C . ILE B 1 141 ? 1.41 16.766 0.339 1 96.56 141 ILE B C 1
ATOM 2597 O O . ILE B 1 141 ? 1.32 17.906 0.771 1 96.56 141 ILE B O 1
ATOM 2601 N N . ASN B 1 142 ? 1.407 16.453 -0.927 1 97 142 ASN B N 1
ATOM 2602 C CA . ASN B 1 142 ? 1.282 17.516 -1.92 1 97 142 ASN B CA 1
ATOM 2603 C C . ASN B 1 142 ? -0.05 18.25 -1.793 1 97 142 ASN B C 1
ATOM 2605 O O . ASN B 1 142 ? -0.1 19.469 -1.894 1 97 142 ASN B O 1
ATOM 2609 N N . TRP B 1 143 ? -1.158 17.516 -1.612 1 97.81 143 TRP B N 1
ATOM 2610 C CA . TRP B 1 143 ? -2.451 18.141 -1.349 1 97.81 143 TRP B CA 1
ATOM 2611 C C . TRP B 1 143 ? -2.363 19.094 -0.164 1 97.81 143 TRP B C 1
ATOM 2613 O O . TRP B 1 143 ? -2.832 20.234 -0.24 1 97.81 143 TRP B O 1
ATOM 2623 N N . THR B 1 144 ? -1.726 18.625 0.866 1 98.31 144 THR B N 1
ATOM 2624 C CA . THR B 1 144 ? -1.649 19.344 2.129 1 98.31 144 THR B CA 1
ATOM 2625 C C . THR B 1 144 ? -0.806 20.609 1.977 1 98.31 144 THR B C 1
ATOM 2627 O O . THR B 1 144 ? -1.232 21.703 2.367 1 98.31 144 THR B O 1
ATOM 2630 N N . MET B 1 145 ? 0.32 20.438 1.352 1 97.31 145 MET B N 1
ATOM 2631 C CA . MET B 1 145 ? 1.243 21.562 1.223 1 97.31 145 MET B CA 1
ATOM 2632 C C . MET B 1 145 ? 0.703 22.594 0.248 1 97.31 145 MET B C 1
ATOM 2634 O O . MET B 1 145 ? 0.926 23.797 0.427 1 97.31 145 MET B O 1
ATOM 2638 N N . SER B 1 146 ? 0.039 22.125 -0.746 1 97.44 146 SER B N 1
ATOM 2639 C CA . SER B 1 146 ? -0.613 23.047 -1.663 1 97.44 146 SER B CA 1
ATOM 2640 C C . SER B 1 146 ? -1.676 23.875 -0.949 1 97.44 146 SER B C 1
ATOM 2642 O O . SER B 1 146 ? -1.77 25.094 -1.156 1 97.44 146 SER B O 1
ATOM 2644 N N . TYR B 1 147 ? -2.465 23.281 -0.142 1 97.75 147 TYR B N 1
ATOM 2645 C CA . TYR B 1 147 ? -3.482 24 0.618 1 97.75 147 TYR B CA 1
ATOM 2646 C C . TYR B 1 147 ? -2.844 25 1.566 1 97.75 147 TYR B C 1
ATOM 2648 O O . TYR B 1 147 ? -3.299 26.141 1.669 1 97.75 147 TYR B O 1
ATOM 2656 N N . ILE B 1 148 ? -1.817 24.578 2.25 1 97.88 148 ILE B N 1
ATOM 2657 C CA . ILE B 1 148 ? -1.115 25.453 3.184 1 97.88 148 ILE B CA 1
ATOM 2658 C C . ILE B 1 148 ? -0.548 26.672 2.436 1 97.88 148 ILE B C 1
ATOM 2660 O O . ILE B 1 148 ? -0.677 27.797 2.893 1 97.88 148 ILE B O 1
ATOM 2664 N N . GLN B 1 149 ? 0.03 26.391 1.329 1 97.19 149 GLN B N 1
ATOM 2665 C CA . GLN B 1 149 ? 0.626 27.453 0.526 1 97.19 149 GLN B CA 1
ATOM 2666 C C . GLN B 1 149 ? -0.424 28.484 0.095 1 97.19 149 GLN B C 1
ATOM 2668 O O . GLN B 1 149 ? -0.169 29.688 0.111 1 97.19 149 GLN B O 1
ATOM 2673 N N . GLU B 1 150 ? -1.584 28.016 -0.162 1 96.75 150 GLU B N 1
ATOM 2674 C CA . GLU B 1 150 ? -2.619 28.875 -0.726 1 96.75 150 GLU B CA 1
ATOM 2675 C C . GLU B 1 150 ? -3.402 29.594 0.373 1 96.75 150 GLU B C 1
ATOM 2677 O O . GLU B 1 150 ? -3.854 30.734 0.186 1 96.75 150 GLU B O 1
ATOM 2682 N N . HIS B 1 151 ? -3.553 28.984 1.56 1 96.25 151 HIS B N 1
ATOM 2683 C CA . HIS B 1 151 ? -4.559 29.516 2.477 1 96.25 151 HIS B CA 1
ATOM 2684 C C . HIS B 1 151 ? -3.961 29.781 3.855 1 96.25 151 HIS B C 1
ATOM 2686 O O . HIS B 1 151 ? -4.512 30.562 4.633 1 96.25 151 HIS B O 1
ATOM 2692 N N . VAL B 1 152 ? -2.818 29.141 4.152 1 97 152 VAL B N 1
ATOM 2693 C CA . VAL B 1 152 ? -2.434 29.125 5.562 1 97 152 VAL B CA 1
ATOM 2694 C C . VAL B 1 152 ? -1.05 29.75 5.727 1 97 152 VAL B C 1
ATOM 2696 O O . VAL B 1 152 ? -0.691 30.203 6.816 1 97 152 VAL B O 1
ATOM 2699 N N . ILE B 1 153 ? -0.256 29.875 4.668 1 96.19 153 ILE B N 1
ATOM 2700 C CA . ILE B 1 153 ? 1.179 30.125 4.734 1 96.19 153 ILE B CA 1
ATOM 2701 C C . ILE B 1 153 ? 1.43 31.516 5.32 1 96.19 153 ILE B C 1
ATOM 2703 O O . ILE B 1 153 ? 2.395 31.719 6.059 1 96.19 153 ILE B O 1
ATOM 2707 N N . ASN B 1 154 ? 0.611 32.438 5.035 1 95.94 154 ASN B N 1
ATOM 2708 C CA . ASN B 1 154 ? 0.803 33.812 5.562 1 95.94 154 ASN B CA 1
ATOM 2709 C C . ASN B 1 154 ? 0.708 33.812 7.086 1 95.94 154 ASN B C 1
ATOM 2711 O O . ASN B 1 154 ? 1.5 34.5 7.75 1 95.94 154 ASN B O 1
ATOM 2715 N N . TRP B 1 155 ? -0.197 33.125 7.516 1 96.44 155 TRP B N 1
ATOM 2716 C CA . TRP B 1 155 ? -0.351 33.031 8.961 1 96.44 155 TRP B CA 1
ATOM 2717 C C . TRP B 1 155 ? 0.863 32.375 9.602 1 96.44 155 TRP B C 1
ATOM 2719 O O . TRP B 1 155 ? 1.38 32.844 10.617 1 96.44 155 TRP B O 1
ATOM 2729 N N . ILE B 1 156 ? 1.342 31.297 9.094 1 96.19 156 ILE B N 1
ATOM 2730 C CA . ILE B 1 156 ? 2.492 30.578 9.648 1 96.19 156 ILE B CA 1
ATOM 2731 C C . ILE B 1 156 ? 3.709 31.516 9.664 1 96.19 156 ILE B C 1
ATOM 2733 O O . ILE B 1 156 ? 4.465 31.531 10.633 1 96.19 156 ILE B O 1
ATOM 2737 N N . ARG B 1 157 ? 3.754 32.219 8.586 1 94 157 ARG B N 1
ATOM 2738 C CA . ARG B 1 157 ? 4.859 33.156 8.5 1 94 157 ARG B CA 1
ATOM 2739 C C . ARG B 1 157 ? 4.766 34.219 9.594 1 94 157 ARG B C 1
ATOM 2741 O O . ARG B 1 157 ? 5.77 34.562 10.227 1 94 157 ARG B O 1
ATOM 2748 N N . GLU B 1 158 ? 3.57 34.719 9.805 1 94.06 158 GLU B N 1
ATOM 2749 C CA . GLU B 1 158 ? 3.346 35.719 10.828 1 94.06 158 GLU B CA 1
ATOM 2750 C C . GLU B 1 158 ? 3.648 35.188 12.219 1 94.06 158 GLU B C 1
ATOM 2752 O O . GLU B 1 158 ? 4.008 35.938 13.125 1 94.06 158 GLU B O 1
ATOM 2757 N N . GLN B 1 159 ? 3.518 33.844 12.422 1 93.06 159 GLN B N 1
ATOM 2758 C CA . GLN B 1 159 ? 3.807 33.219 13.703 1 93.06 159 GLN B CA 1
ATOM 2759 C C . GLN B 1 159 ? 5.305 33 13.883 1 93.06 159 GLN B C 1
ATOM 2761 O O . GLN B 1 159 ? 5.754 32.562 14.945 1 93.06 159 GLN B O 1
ATOM 2766 N N . GLY B 1 160 ? 6.113 33.25 12.812 1 91.19 160 GLY B N 1
ATOM 2767 C CA . GLY B 1 160 ? 7.547 33.031 12.883 1 91.19 160 GLY B CA 1
ATOM 2768 C C . GLY B 1 160 ? 7.961 31.656 12.406 1 91.19 160 GLY B C 1
ATOM 2769 O O . GLY B 1 160 ? 9.07 31.188 12.695 1 91.19 160 GLY B O 1
ATOM 2770 N N . GLY B 1 161 ? 7.051 30.953 11.766 1 93.12 161 GLY B N 1
ATOM 2771 C CA . GLY B 1 161 ? 7.367 29.625 11.266 1 93.12 161 GLY B CA 1
ATOM 2772 C C . GLY B 1 161 ? 6.719 28.516 12.062 1 93.12 161 GLY B C 1
ATOM 2773 O O . GLY B 1 161 ? 5.688 28.719 12.703 1 93.12 161 GLY B O 1
ATOM 2774 N N . TRP B 1 162 ? 7.293 27.297 11.992 1 94.75 162 TRP B N 1
ATOM 2775 C CA . TRP B 1 162 ? 6.656 26.109 12.523 1 94.75 162 TRP B CA 1
ATOM 2776 C C . TRP B 1 162 ? 6.953 25.938 14.008 1 94.75 162 TRP B C 1
ATOM 2778 O O . TRP B 1 162 ? 6.309 25.141 14.695 1 94.75 162 TRP B O 1
ATOM 2788 N N . GLU B 1 163 ? 7.797 26.703 14.562 1 90 163 GLU B N 1
ATOM 2789 C CA . GLU B 1 163 ? 8.242 26.531 15.945 1 90 163 GLU B CA 1
ATOM 2790 C C . GLU B 1 163 ? 7.102 26.797 16.922 1 90 163 GLU B C 1
ATOM 2792 O O . GLU B 1 163 ? 7.148 26.344 18.062 1 90 163 GLU B O 1
ATOM 2797 N N . GLY B 1 164 ? 6.129 27.578 16.453 1 91.5 164 GLY B N 1
ATOM 2798 C CA . GLY B 1 164 ? 4.984 27.859 17.297 1 91.5 164 GLY B CA 1
ATOM 2799 C C . GLY B 1 164 ? 4.242 26.625 17.75 1 91.5 164 GLY B C 1
ATOM 2800 O O . GLY B 1 164 ? 3.527 26.656 18.75 1 91.5 164 GLY B O 1
ATOM 2801 N N . ILE B 1 165 ? 4.398 25.469 17.141 1 92 165 ILE B N 1
ATOM 2802 C CA . ILE B 1 165 ? 3.738 24.219 17.484 1 92 165 ILE B CA 1
ATOM 2803 C C . ILE B 1 165 ? 4.211 23.75 18.859 1 92 165 ILE B C 1
ATOM 2805 O O . ILE B 1 165 ? 3.414 23.25 19.656 1 92 165 ILE B O 1
ATOM 2809 N N . ARG B 1 166 ? 5.422 23.953 19.125 1 90.12 166 ARG B N 1
ATOM 2810 C CA . ARG B 1 166 ? 5.973 23.516 20.391 1 90.12 166 ARG B CA 1
ATOM 2811 C C . ARG B 1 166 ? 5.336 24.281 21.562 1 90.12 166 ARG B C 1
ATOM 2813 O O . ARG B 1 166 ? 4.996 23.688 22.578 1 90.12 166 ARG B O 1
ATOM 2820 N N . SER B 1 167 ? 5.215 25.562 21.328 1 89.81 167 SER B N 1
ATOM 2821 C CA . SER B 1 167 ? 4.59 26.391 22.359 1 89.81 167 SER B CA 1
ATOM 2822 C C . SER B 1 167 ? 3.123 26.016 22.547 1 89.81 167 SER B C 1
ATOM 2824 O O . SER B 1 167 ? 2.619 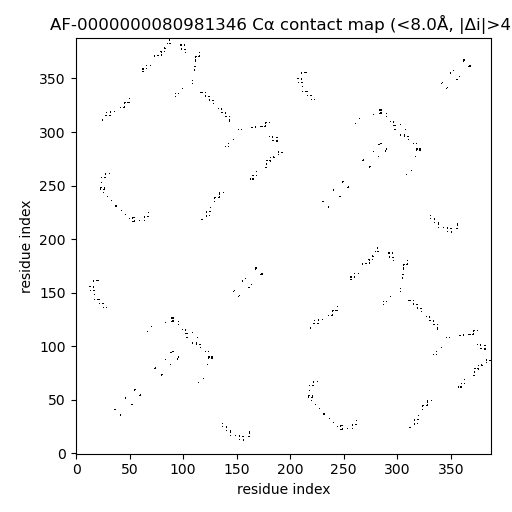26 23.672 1 89.81 167 SER B O 1
ATOM 2826 N N . TYR B 1 168 ? 2.521 25.703 21.516 1 89.38 168 TYR B N 1
ATOM 2827 C CA . TYR B 1 168 ? 1.117 25.312 21.547 1 89.38 168 TYR B CA 1
ATOM 2828 C C . TYR B 1 168 ? 0.933 24.031 22.344 1 89.38 168 TYR B C 1
ATOM 2830 O O . TYR B 1 168 ? -0.025 23.891 23.109 1 89.38 168 TYR B O 1
ATOM 2838 N N . PHE B 1 169 ? 1.909 23.062 22.234 1 87.94 169 PHE B N 1
ATOM 2839 C CA . PHE B 1 169 ? 1.844 21.781 22.906 1 87.94 169 PHE B CA 1
ATOM 2840 C C . PHE B 1 169 ? 1.949 21.953 24.422 1 87.94 169 PHE B C 1
ATOM 2842 O O . PHE B 1 169 ? 1.478 21.109 25.188 1 87.94 169 PHE B O 1
ATOM 2849 N N . GLY B 1 170 ? 2.447 23.016 24.891 1 84.88 170 GLY B N 1
ATOM 2850 C CA . GLY B 1 170 ? 2.564 23.297 26.312 1 84.88 170 GLY B CA 1
ATOM 2851 C C . GLY B 1 170 ? 1.289 23.844 26.922 1 84.88 170 GLY B C 1
ATOM 2852 O O . GLY B 1 170 ? 1.164 23.938 28.141 1 84.88 170 GLY B O 1
ATOM 2853 N N . THR B 1 171 ? 0.336 24.172 26.047 1 88.12 171 THR B N 1
ATOM 2854 C CA . THR B 1 171 ? -0.925 24.734 26.516 1 88.12 171 THR B CA 1
ATOM 2855 C C . THR B 1 171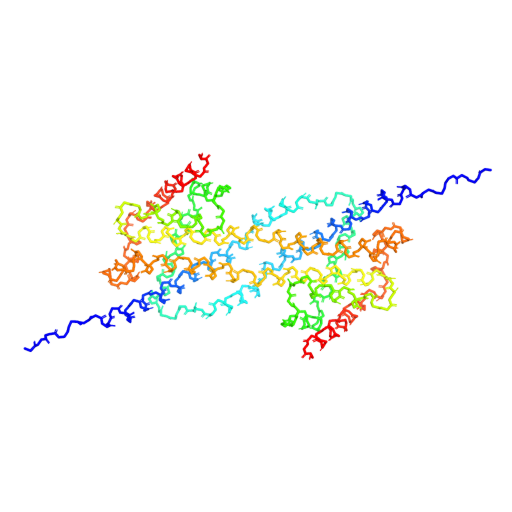 ? -1.984 23.641 26.641 1 88.12 171 THR B C 1
ATOM 2857 O O . THR B 1 171 ? -1.909 22.609 25.969 1 88.12 171 THR B O 1
ATOM 2860 N N . PRO B 1 172 ? -2.957 23.828 27.5 1 86.94 172 PRO B N 1
ATOM 2861 C CA . PRO B 1 172 ? -4.031 22.844 27.656 1 86.94 172 PRO B CA 1
ATOM 2862 C C . PRO B 1 172 ? -4.949 22.766 26.438 1 86.94 172 PRO B C 1
ATOM 2864 O O . PRO B 1 172 ? -5.676 21.781 26.281 1 86.94 172 PRO B O 1
ATOM 2867 N N . THR B 1 173 ? -4.906 23.75 25.578 1 86.81 173 THR B N 1
ATOM 2868 C CA . THR B 1 173 ? -5.809 23.828 24.438 1 86.81 173 THR B CA 1
ATOM 2869 C C . THR B 1 173 ? -5.477 22.766 23.391 1 86.81 173 THR B C 1
ATOM 2871 O O . THR B 1 173 ? -6.293 22.453 22.531 1 86.81 173 THR B O 1
ATOM 2874 N N . TRP B 1 174 ? -4.305 22.172 23.531 1 86.38 174 TRP B N 1
ATOM 2875 C CA . TRP B 1 174 ? -3.93 21.188 22.531 1 86.38 174 TRP B CA 1
ATOM 2876 C C . TRP B 1 174 ? -4.785 19.922 22.641 1 86.38 174 TRP B C 1
ATOM 2878 O O . TRP B 1 174 ? -4.992 19.203 21.672 1 86.38 174 TRP B O 1
ATOM 2888 N N . GLN B 1 175 ? -5.465 19.734 23.812 1 85.56 175 GLN B N 1
ATOM 2889 C CA . GLN B 1 175 ? -6.281 18.562 24.062 1 85.56 175 GLN B CA 1
ATOM 2890 C C . GLN B 1 175 ? -7.617 18.641 23.328 1 85.56 175 GLN B C 1
ATOM 2892 O O . GLN B 1 175 ? -8.32 17.641 23.203 1 85.56 175 GLN B O 1
ATOM 2897 N N . THR B 1 176 ? -7.887 19.812 22.828 1 90.56 176 THR B N 1
ATOM 2898 C CA . THR B 1 176 ? -9.18 20.016 22.188 1 90.56 176 THR B CA 1
ATOM 2899 C C . THR B 1 176 ? -9.094 19.688 20.703 1 90.56 176 THR B C 1
ATOM 2901 O O . THR B 1 176 ? -10.109 19.688 20 1 90.56 176 THR B O 1
ATOM 2904 N N . ILE B 1 177 ? -7.902 19.328 20.188 1 94.19 177 ILE B N 1
ATOM 2905 C CA . ILE B 1 177 ? -7.711 19.094 18.766 1 94.19 177 ILE B CA 1
ATOM 2906 C C . ILE B 1 177 ? -8.602 17.938 18.312 1 94.19 177 ILE B C 1
ATOM 2908 O O . ILE B 1 177 ? -9.242 18 17.266 1 94.19 177 ILE B O 1
ATOM 2912 N N . GLY B 1 178 ? -8.68 16.906 19.141 1 94.81 178 GLY B N 1
ATOM 2913 C CA . GLY B 1 178 ? -9.453 15.719 18.797 1 94.81 178 GLY B CA 1
ATOM 2914 C C . GLY B 1 178 ? -10.938 16 18.672 1 94.81 178 GLY B C 1
ATOM 2915 O O . GLY B 1 178 ? -11.57 15.609 17.688 1 94.81 178 GLY B O 1
ATOM 2916 N N . VAL B 1 179 ? -11.477 16.688 19.672 1 94.06 179 VAL B N 1
ATOM 2917 C CA . VAL B 1 179 ? -12.898 17.031 19.688 1 94.06 179 VAL B CA 1
ATOM 2918 C C . VAL B 1 179 ? -13.219 17.953 18.516 1 94.06 179 VAL B C 1
ATOM 2920 O O . VAL B 1 179 ? -14.234 17.781 17.844 1 94.06 179 VAL B O 1
ATOM 2923 N N . PHE B 1 180 ? -12.344 18.859 18.312 1 95.62 180 PHE B N 1
ATOM 2924 C CA . PHE B 1 180 ? -12.516 19.797 17.203 1 95.62 180 PHE B CA 1
ATOM 2925 C C . PHE B 1 180 ? -12.539 19.047 15.867 1 95.62 180 PHE B C 1
ATOM 2927 O O . PHE B 1 180 ? -13.43 19.266 15.039 1 95.62 180 PHE B O 1
ATOM 2934 N N . LEU B 1 181 ? -11.547 18.188 15.633 1 96.88 181 LEU B N 1
ATOM 2935 C CA . LEU B 1 181 ? -11.461 17.469 14.375 1 96.88 181 LEU B CA 1
ATOM 2936 C C . LEU B 1 181 ? -12.641 16.516 14.203 1 96.88 181 LEU B C 1
ATOM 2938 O O . LEU B 1 181 ? -13.164 16.359 13.094 1 96.88 181 LEU B O 1
ATOM 2942 N N . ALA B 1 182 ? -13.078 15.914 15.289 1 96.12 182 ALA B N 1
ATOM 2943 C CA . ALA B 1 182 ? -14.258 15.055 15.227 1 96.12 182 ALA B CA 1
ATOM 2944 C C . ALA B 1 182 ? -15.477 15.836 14.742 1 96.12 182 ALA B C 1
ATOM 2946 O O . ALA B 1 182 ? -16.25 15.344 13.914 1 96.12 182 ALA B O 1
ATOM 2947 N N . GLY B 1 183 ? -15.633 17 15.266 1 95.81 183 GLY B N 1
ATOM 2948 C CA . GLY B 1 183 ? -16.719 17.859 14.812 1 95.81 183 GLY B CA 1
ATOM 2949 C C . GLY B 1 183 ? -16.625 18.188 13.328 1 95.81 183 GLY B C 1
ATOM 2950 O O . GLY B 1 183 ? -17.625 18.156 12.617 1 95.81 183 GLY B O 1
ATOM 2951 N N . VAL B 1 184 ? -15.5 18.547 12.875 1 95.62 184 VAL B N 1
ATOM 2952 C CA . VAL B 1 184 ? -15.25 18.859 11.469 1 95.62 184 VAL B CA 1
ATOM 2953 C C . VAL B 1 184 ? -15.641 17.672 10.602 1 95.62 184 VAL B C 1
ATOM 2955 O O . VAL B 1 184 ? -16.359 17.812 9.609 1 95.62 184 VAL B O 1
ATOM 2958 N N . LEU B 1 185 ? -15.172 16.484 10.977 1 96.56 185 LEU B N 1
ATOM 2959 C CA . LEU B 1 185 ? -15.422 15.273 10.195 1 96.56 185 LEU B CA 1
ATOM 2960 C C . LEU B 1 185 ? -16.906 14.93 10.195 1 96.56 185 LEU B C 1
ATOM 2962 O O . LEU B 1 185 ? -17.438 14.492 9.172 1 96.56 185 LEU B O 1
ATOM 2966 N N . THR B 1 186 ? -17.516 15.094 11.336 1 94.5 186 THR B N 1
ATOM 2967 C CA . THR B 1 186 ? -18.953 14.875 11.398 1 94.5 186 THR B CA 1
ATOM 2968 C C . THR B 1 186 ? -19.672 15.766 10.391 1 94.5 186 THR B C 1
ATOM 2970 O O . THR B 1 186 ? -20.562 15.305 9.68 1 94.5 186 THR B O 1
ATOM 2973 N N . THR B 1 187 ? -19.266 16.953 10.344 1 93.75 187 THR B N 1
ATOM 2974 C CA . THR B 1 187 ? -19.875 17.906 9.414 1 93.75 187 THR B CA 1
ATOM 2975 C C . THR B 1 187 ? -19.672 17.453 7.969 1 93.75 187 THR B C 1
ATOM 2977 O O . THR B 1 187 ? -20.625 17.438 7.18 1 93.75 187 THR B O 1
ATOM 2980 N N . VAL B 1 188 ? -18.531 17.031 7.598 1 93.25 188 VAL B N 1
ATOM 2981 C CA . VAL B 1 188 ? -18.219 16.641 6.23 1 93.25 188 VAL B CA 1
ATOM 2982 C C . VAL B 1 188 ? -18.984 15.359 5.871 1 93.25 188 VAL B C 1
ATOM 2984 O O . VAL B 1 188 ? -19.531 15.25 4.777 1 93.25 188 VAL B O 1
ATOM 2987 N N . VAL B 1 189 ? -19.047 14.406 6.801 1 91.75 189 VAL B N 1
ATOM 2988 C CA . VAL B 1 189 ? -19.719 13.133 6.566 1 91.75 189 VAL B CA 1
ATOM 2989 C C . VAL B 1 189 ? -21.219 13.375 6.34 1 91.75 189 VAL B C 1
ATOM 2991 O O . VAL B 1 189 ? -21.812 12.805 5.43 1 91.75 189 VAL B O 1
ATOM 2994 N N . VAL B 1 190 ? -21.734 14.25 7.105 1 87.94 190 VAL B N 1
ATOM 2995 C CA . VAL B 1 190 ? -23.156 14.539 7.012 1 87.94 190 VAL B CA 1
ATOM 2996 C C . VAL B 1 190 ? -23.469 15.211 5.676 1 87.94 190 VAL B C 1
ATOM 2998 O O . VAL B 1 190 ? -24.469 14.883 5.023 1 87.94 190 VAL B O 1
ATOM 3001 N N . ILE B 1 191 ? -22.672 16.031 5.23 1 87.12 191 ILE B N 1
ATOM 3002 C CA . ILE B 1 191 ? -22.875 16.734 3.977 1 87.12 191 ILE B CA 1
ATOM 3003 C C . ILE B 1 191 ? -22.766 15.766 2.805 1 87.12 191 ILE B C 1
ATOM 3005 O O . ILE B 1 191 ? -23.5 15.875 1.827 1 87.12 191 ILE B O 1
ATOM 3009 N N . ARG B 1 192 ? -21.953 14.836 2.893 1 84.94 192 ARG B N 1
ATOM 3010 C CA . ARG B 1 192 ? -21.734 13.891 1.799 1 84.94 192 ARG B CA 1
ATOM 3011 C C . ARG B 1 192 ? -22.844 12.844 1.758 1 84.94 192 ARG B C 1
ATOM 3013 O O . ARG B 1 192 ? -23.125 12.273 0.702 1 84.94 192 ARG B O 1
ATOM 3020 N N . LYS B 1 193 ? -23.359 12.477 2.811 1 82.25 193 LYS B N 1
ATOM 3021 C CA . LYS B 1 193 ? -24.406 11.469 2.857 1 82.25 193 LYS B CA 1
ATOM 3022 C C . LYS B 1 193 ? -25.766 12.07 2.482 1 82.25 193 LYS B C 1
ATOM 3024 O O . LYS B 1 193 ? -26.719 11.344 2.182 1 82.25 193 LYS B O 1
ATOM 3029 N N . MET B 1 194 ? -25.859 13.312 2.494 1 71.12 194 MET B N 1
ATOM 3030 C CA . MET B 1 194 ? -27.062 13.992 2.035 1 71.12 194 MET B CA 1
ATOM 3031 C C . MET B 1 194 ? -27.047 14.18 0.523 1 71.12 194 MET B C 1
ATOM 3033 O O . MET B 1 194 ? -28.078 14.086 -0.133 1 71.12 194 MET B O 1
#

Secondary structure (DSSP, 8-state):
-------SHHHHHHHHHHHHHHHHHHHHHHHHHHHHHTSHHHHHHHHHHTT-----SHHHHHHHHHHHHHHHHHHT-HHHHHHHT-TT--SSHHHHHHHHHHHTTTS---HHHHHHHHHHHHHHHHHHHHHHHHHHHHHHHHHHHHHIIIIIHHHHHHTTSTTHHHHHHTSGGGGGHHHHHHHHHHHHHHHHH-/-------SHHHHHHHHHHHHHHHHHHHHHHHHHHHHHTSHHHHHHHHHHTT-----SHHHHHHHHHHHHHHHHHHT-HHHHHHHT-TT--SSHHHHHHHHHHHTTTS---HHHHHHHHHHHHHHHHHHHHHHHHHHHHHHHHHHHHHIIIIIHHHHHHTTSTTHHHHHHTSGGGGGHHHHHHHHHHHHHHHHH-

Foldseek 3Di:
DPPPDPVPVVVVVLVVLLVVLLVVLLVVVVVVVVVVVPDPVVVVVVCVVVVVPDDPDPVVVVVVVVLVVVLVVCVPDPVSVVVLPDPVQALDPVSLVVVLCVLCVVVDDDVVSVSVSVNSNVSSVVRVVVVVVVVVSVVVSCVVSVCCSVPPSVVCVVVVHDCVVVVVVPDPCVVCPVVVVVVVVVVVVVVVVD/DPPPPPVPVVVVVLVVLLVVLLVVLLVVVVVVVVVVVPDPVVVVVVCVVVVVPDDPDPVVVVVVVVLVVVLVVCVPDPVSVVVLPDPVQALDPVSLVVVLCVLCVVVDDDVVSVSVSVNSNVSSVVRNVVVVVVVVSVVVSCVVSVCCSVPPSVVCVVVVHDCVVVVVVPDPCVVCVVVVVVVVVVVVVVVVVD

pLDDT: mean 88.32, std 13.2, range [25.17, 98.31]

Organism: NCBI:txid58324

Nearest PDB structures (foldseek):
  5w63-assembly1_A  TM=4.974E-01  e=2.448E-16  Ictalurus punctatus
  4s0o-assembly1_A  TM=4.249E-01  e=2.943E-10  Homo sapiens
  4s0o-assembly1_B  TM=4.360E-01  e=5.212E-10  Homo sapiens
  6eb6-assembly1_A  TM=4.349E-01  e=8.233E-10  Homo sapiens
  4s0p-assembly1_A  TM=4.199E-01  e=8.717E-10  Homo sapiens

Sequence (388 aa):
MAAPSGGGDTGIGNDQILALGSALLNNFVYERVRRHRDGDGDAEVTRSQLGGVELCDPSHKRLAQCLQQIGDELDGNTQLQGMLNDSALQPTQDVFMKVAREIFSDGKFNWGRVVALFYFACRLVIKAILTKVPDIIRTIINWTMSYIQEHVINWIREQGGWEGIRSYFGTPTWQTIGVFLAGVLTTVVVIRKMMAAPSGGGDTGIGNDQILALGSALLNNFVYERVRRHRDGDGDAEVTRSQLGGVELCDPSHKRLAQCLQQIGDELDGNTQLQGMLNDSALQPTQDVFMKVAREIFSDGKFNWGRVVALFYFACRLVIKAILTKVPDIIRTIINWTMSYIQEHVINWIREQGGWEGIRSYFGTPTWQTIGVFLAGVLTTVVVIRKM

Radius of gyration: 26.06 Å; Cα contacts (8 Å, |Δi|>4): 325; chains: 2; bounding box: 47×103×57 Å

Solvent-accessible surface area (backbone atoms only — not comparable to full-atom values): 21510 Å² total; per-residue (Å²): 133,84,70,80,83,81,68,72,61,52,53,58,47,47,51,51,50,50,53,51,51,49,38,45,49,48,48,49,36,50,53,50,49,55,54,50,53,68,38,68,64,56,56,53,51,35,44,53,70,63,62,54,63,66,73,78,51,66,71,52,42,52,48,44,50,50,51,50,50,52,49,55,55,46,70,66,34,62,68,36,50,56,54,66,65,33,83,79,58,48,71,42,70,67,49,48,49,54,50,55,46,52,64,42,61,85,72,60,84,53,61,54,52,53,50,41,48,55,50,50,49,37,50,37,40,50,50,39,49,60,56,46,50,41,51,48,48,52,49,50,49,48,55,51,51,52,48,34,62,73,74,42,43,68,56,37,53,72,62,72,35,76,67,52,47,58,61,44,65,75,40,81,69,51,72,46,32,46,62,50,46,34,51,44,47,51,52,52,46,52,62,69,75,102,130,82,75,79,79,79,68,71,60,53,53,58,47,46,50,51,50,48,51,50,49,49,40,46,50,50,47,48,37,49,54,50,49,56,54,49,54,68,38,67,65,56,56,54,51,35,44,53,70,62,63,53,63,66,73,79,49,65,70,55,42,50,48,43,50,51,51,49,52,52,48,54,54,46,69,67,36,61,70,37,50,55,55,65,66,33,81,80,58,48,72,42,71,67,48,50,49,54,49,54,46,50,64,42,62,87,73,60,86,54,61,52,54,54,51,41,49,54,51,48,48,38,50,36,41,50,52,39,51,60,55,45,51,41,51,48,47,52,49,49,50,49,56,50,51,51,48,33,64,75,76,42,42,68,57,38,53,74,63,71,36,74,67,51,49,59,60,44,64,75,39,79,68,51,72,47,33,45,62,52,46,33,51,43,46,51,53,52,46,53,61,69,75,102